Protein AF-A0A7S3V242-F1 (afdb_monomer_lite)

InterPro domains:
  IPR036691 Endonuclease/exonuclease/phosphatase superfamily [G3DSA:3.60.10.10] (96-241)
  IPR036691 Endonuclease/exonuclease/phosphatase superfamily [SSF56219] (118-180)

Foldseek 3Di:
DQLVPKFWDWDWDQAPVPRDTATWIAIKTWQDDPPADPVDGDCPPTDIFTADDTHNDRCVNSLLFDWDFDQDPVRDTDTHTDDHQLVRVQRVCCRHPVDHQDPVNSVVCCVPPNDDPPPPVVVVVVVCCCPVVVWDFLCCLLPVLAPLAAFFDDQLVLCLLVSPHHHPATDIGHNLCNVFWDADDDPCVVVVVVPPDDDDDDDDDDPDDPDRGDDDQLCPPPPPCVVVPDDQGRHNVSSSSNSCSNVQFDHDRNVPPGGDDGDPSSQCSLDDGAHFAWRHHRVNVHSGTHTHTHTHPPCVSQVHPCRPVVPPVPCVPDPPVVLVCVVVVDPDPVCVVVVPPPPPDPPPPDDDDDDDDDDDDDDDDDDDDDPVVSVDD

Structure (mmCIF, N/CA/C/O backbone):
data_AF-A0A7S3V242-F1
#
_entry.id   AF-A0A7S3V242-F1
#
loop_
_atom_site.group_PDB
_atom_site.id
_atom_site.type_symbol
_atom_site.label_atom_id
_atom_site.label_alt_id
_atom_site.label_comp_id
_atom_site.label_asym_id
_atom_site.label_entity_id
_atom_site.label_seq_id
_atom_site.pdbx_PDB_ins_code
_atom_site.Cartn_x
_atom_site.Cartn_y
_atom_site.Cartn_z
_atom_site.occupancy
_atom_site.B_iso_or_equiv
_atom_site.auth_seq_id
_atom_site.auth_comp_id
_atom_site.auth_asym_id
_atom_site.auth_atom_id
_atom_site.pdbx_PDB_model_num
ATOM 1 N N . TYR A 1 1 ? -25.728 3.591 13.557 1.00 76.25 1 TYR A N 1
ATOM 2 C CA . TYR A 1 1 ? -26.274 3.949 14.883 1.00 76.25 1 TYR A CA 1
ATOM 3 C C . TYR A 1 1 ? -25.246 3.853 16.022 1.00 76.25 1 TYR A C 1
ATOM 5 O O . TYR A 1 1 ? -24.960 4.889 16.602 1.00 76.25 1 TYR A O 1
ATOM 13 N N . CYS A 1 2 ? -24.608 2.705 16.324 1.00 83.69 2 CYS A N 1
ATOM 14 C CA . CYS A 1 2 ? -23.638 2.605 17.446 1.00 83.69 2 CYS A CA 1
ATOM 15 C C . CYS A 1 2 ? -22.503 3.653 17.413 1.00 83.69 2 CYS A C 1
ATOM 17 O O . CYS A 1 2 ? -22.093 4.157 18.456 1.00 83.69 2 CYS A O 1
ATOM 19 N N . LEU A 1 3 ? -22.045 4.043 16.215 1.00 86.69 3 LEU A N 1
ATOM 20 C CA . LEU A 1 3 ? -21.040 5.097 16.011 1.00 86.69 3 LEU A CA 1
ATOM 21 C C . LEU A 1 3 ? -21.456 6.484 16.553 1.00 86.69 3 LEU A C 1
ATOM 23 O O . LEU A 1 3 ? -20.583 7.313 16.812 1.00 86.69 3 LEU A O 1
ATOM 27 N N . LYS A 1 4 ? -22.756 6.752 16.754 1.00 85.44 4 LYS A N 1
ATOM 28 C CA . LYS A 1 4 ? -23.268 8.016 17.320 1.00 85.44 4 LYS A CA 1
ATOM 29 C C . LYS A 1 4 ? -22.822 8.213 18.769 1.00 85.44 4 LYS A C 1
ATOM 31 O O . LYS A 1 4 ? -22.488 9.323 19.163 1.00 85.44 4 LYS A O 1
ATOM 36 N N . TYR A 1 5 ? -22.744 7.124 19.530 1.00 89.88 5 TYR A N 1
ATOM 37 C CA . TYR A 1 5 ? -22.412 7.131 20.958 1.00 89.88 5 TYR A CA 1
ATOM 38 C C . TYR A 1 5 ? -20.952 6.759 21.230 1.00 89.88 5 TYR A C 1
ATOM 40 O O . TYR A 1 5 ? -20.607 6.305 22.321 1.00 89.88 5 TYR A O 1
ATOM 48 N N . ARG A 1 6 ? -20.081 6.914 20.227 1.00 93.44 6 ARG A N 1
ATOM 49 C CA . ARG A 1 6 ? -18.653 6.633 20.370 1.00 93.44 6 ARG A CA 1
ATOM 50 C C . ARG A 1 6 ? -18.021 7.507 21.454 1.00 93.44 6 ARG A C 1
ATOM 52 O O . ARG A 1 6 ? -18.295 8.700 21.562 1.00 93.44 6 ARG A O 1
ATOM 59 N N . GLN A 1 7 ? -17.132 6.909 22.232 1.00 95.88 7 GLN A N 1
ATOM 60 C CA . GLN A 1 7 ? -16.352 7.584 23.265 1.00 95.88 7 GLN A CA 1
ATOM 61 C C . GLN A 1 7 ? -14.871 7.309 23.040 1.00 95.88 7 GLN A C 1
ATOM 63 O O . GLN A 1 7 ? -14.510 6.261 22.515 1.00 95.88 7 GLN A O 1
ATOM 68 N N . ALA A 1 8 ? -14.003 8.223 23.463 1.00 96.81 8 ALA A N 1
ATOM 69 C CA . ALA A 1 8 ? -12.581 7.921 23.526 1.00 96.81 8 ALA A CA 1
ATOM 70 C C . ALA A 1 8 ? -12.256 7.239 24.853 1.00 96.81 8 ALA A C 1
ATOM 72 O O . ALA A 1 8 ? -12.771 7.630 25.903 1.00 96.81 8 ALA A O 1
ATOM 73 N N . VAL A 1 9 ? -11.381 6.245 24.798 1.00 97.38 9 VAL A N 1
ATOM 74 C CA . VAL A 1 9 ? -10.772 5.599 25.956 1.00 97.38 9 VAL A CA 1
ATOM 75 C C . VAL A 1 9 ? -9.270 5.854 25.927 1.00 97.38 9 VAL A C 1
ATOM 77 O O . VAL A 1 9 ? -8.653 5.799 24.864 1.00 97.38 9 VAL A O 1
ATOM 80 N N . VAL A 1 10 ? -8.703 6.169 27.092 1.00 97.56 10 VAL A N 1
ATOM 81 C CA . VAL A 1 10 ? -7.256 6.326 27.266 1.00 97.56 10 VAL A CA 1
ATOM 82 C C . VAL A 1 10 ? -6.621 4.942 27.357 1.00 97.56 10 VAL A C 1
ATOM 84 O O . VAL A 1 10 ? -7.092 4.080 28.100 1.00 97.56 10 VAL A O 1
ATOM 87 N N . GLU A 1 11 ? -5.545 4.732 26.614 1.00 96.75 11 GLU A N 1
ATOM 88 C CA . GLU A 1 11 ? -4.705 3.545 26.670 1.00 96.75 11 GLU A CA 1
ATOM 89 C C . GLU A 1 11 ? -3.251 3.963 26.860 1.00 96.75 11 GLU A C 1
ATOM 91 O O . GLU A 1 11 ? -2.763 4.900 26.230 1.00 96.75 11 GLU A O 1
ATOM 96 N N . LYS A 1 12 ? -2.544 3.249 27.734 1.00 95.25 12 LYS A N 1
ATOM 97 C CA . LYS A 1 12 ? -1.103 3.420 27.893 1.00 95.25 12 LYS A CA 1
ATOM 98 C C . LYS A 1 12 ? -0.404 2.631 26.796 1.00 95.25 12 LYS A C 1
ATOM 100 O O . LYS A 1 12 ? -0.612 1.426 26.677 1.00 95.25 12 LYS A O 1
ATOM 105 N N . SER A 1 13 ? 0.418 3.312 26.011 1.00 89.69 13 SER A N 1
ATOM 106 C CA . SER A 1 13 ? 1.243 2.717 24.966 1.00 89.69 13 SER A CA 1
ATOM 107 C C . SER A 1 13 ? 2.703 2.985 25.285 1.00 89.69 13 SER A C 1
ATOM 109 O O . SER A 1 13 ? 3.092 4.133 25.485 1.00 89.69 13 SER A O 1
ATOM 111 N N . THR A 1 14 ? 3.522 1.940 25.291 1.00 88.69 14 THR A N 1
ATOM 112 C CA . THR A 1 14 ? 4.971 2.081 25.435 1.00 88.69 14 THR A CA 1
ATOM 113 C C . THR A 1 14 ? 5.590 2.282 24.058 1.00 88.69 14 THR A C 1
ATOM 115 O O . THR A 1 14 ? 5.353 1.482 23.152 1.00 88.69 14 THR A O 1
ATOM 118 N N . SER A 1 15 ? 6.364 3.351 23.882 1.00 78.75 15 SER A N 1
ATOM 119 C CA . SER A 1 15 ? 7.185 3.540 22.687 1.00 78.75 15 SER A CA 1
ATOM 120 C C . SER A 1 15 ? 8.181 2.390 22.589 1.00 78.75 15 SER A C 1
ATOM 122 O O . SER A 1 15 ? 8.972 2.174 23.505 1.00 78.75 15 SER A O 1
ATOM 124 N N . SER A 1 16 ? 8.176 1.659 21.475 1.00 66.75 16 SER A N 1
ATOM 125 C CA . SER A 1 16 ? 9.163 0.601 21.234 1.00 66.75 16 SER A CA 1
ATOM 126 C C . SER A 1 16 ? 10.587 1.146 21.078 1.00 66.75 16 SER A C 1
ATOM 128 O O . SER A 1 16 ? 11.534 0.377 21.185 1.00 66.75 16 SER A O 1
ATOM 130 N N . ALA A 1 17 ? 10.741 2.449 20.806 1.00 63.28 17 ALA A N 1
ATOM 131 C CA . ALA A 1 17 ? 12.035 3.097 20.606 1.00 63.28 17 ALA A CA 1
ATOM 132 C C . ALA A 1 17 ? 12.657 3.594 21.924 1.00 63.28 17 ALA A C 1
ATOM 134 O O . ALA A 1 17 ? 13.787 3.229 22.231 1.00 63.28 17 ALA A O 1
ATOM 135 N N . SER A 1 18 ? 11.922 4.381 22.717 1.00 77.81 18 SER A N 1
ATOM 136 C CA . SER A 1 18 ? 12.419 4.970 23.977 1.00 77.81 18 SER A CA 1
ATOM 137 C C . SER A 1 18 ? 12.045 4.197 25.235 1.00 77.81 18 SER A C 1
ATOM 139 O O . SER A 1 18 ? 12.591 4.472 26.300 1.00 77.81 18 SER A O 1
ATOM 141 N N . GLY A 1 19 ? 11.069 3.290 25.165 1.00 88.19 19 GLY A N 1
ATOM 142 C CA . GLY A 1 19 ? 10.441 2.724 26.361 1.00 88.19 19 GLY A CA 1
ATOM 143 C C . GLY A 1 19 ? 9.538 3.712 27.112 1.00 88.19 19 GLY A C 1
ATOM 144 O O . GLY A 1 19 ? 9.000 3.364 28.162 1.00 88.19 19 GLY A O 1
ATOM 145 N N . GLU A 1 20 ? 9.340 4.931 26.596 1.00 91.88 20 GLU A N 1
ATOM 146 C CA . GLU A 1 20 ? 8.467 5.931 27.210 1.00 91.88 20 GLU A CA 1
ATOM 147 C C . GLU A 1 20 ? 7.004 5.469 27.159 1.00 91.88 20 GLU A C 1
ATOM 149 O O . GLU A 1 20 ? 6.492 5.090 26.102 1.00 91.88 20 GLU A O 1
ATOM 154 N N . ILE A 1 21 ? 6.313 5.519 28.300 1.00 94.50 21 ILE A N 1
ATOM 155 C CA . ILE A 1 21 ? 4.877 5.241 28.378 1.00 94.50 21 ILE A CA 1
ATOM 156 C C . ILE A 1 21 ? 4.126 6.534 28.073 1.00 94.50 21 ILE A C 1
ATOM 158 O O . ILE A 1 21 ? 4.192 7.487 28.846 1.00 94.50 21 ILE A O 1
ATOM 162 N N . ARG A 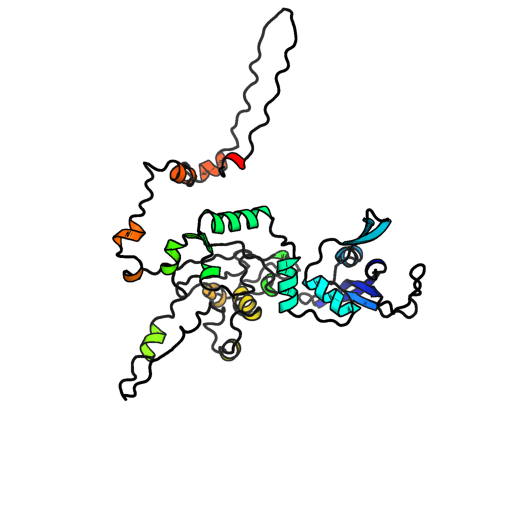1 22 ? 3.372 6.547 26.975 1.00 94.12 22 ARG A N 1
ATOM 163 C CA . ARG A 1 22 ? 2.509 7.664 26.581 1.00 94.12 22 ARG A CA 1
ATOM 164 C C . ARG A 1 22 ? 1.045 7.278 26.695 1.00 94.12 22 ARG A C 1
ATOM 166 O O . ARG A 1 22 ? 0.664 6.134 26.440 1.00 94.12 22 ARG A O 1
ATOM 173 N N . GLU A 1 23 ? 0.217 8.248 27.055 1.00 96.94 23 GLU A N 1
ATOM 174 C CA . GLU A 1 23 ? -1.230 8.109 26.949 1.00 96.94 23 GLU A CA 1
ATOM 175 C C . GLU A 1 23 ? -1.650 8.349 25.501 1.00 96.94 23 GLU A C 1
ATOM 177 O O . GLU A 1 23 ? -1.329 9.373 24.901 1.00 96.94 23 GLU A O 1
ATOM 182 N N . LYS A 1 24 ? -2.359 7.378 24.936 1.00 95.81 24 LYS A N 1
ATOM 183 C CA . LYS A 1 24 ? -2.991 7.462 23.625 1.00 95.81 24 LYS A CA 1
ATOM 184 C C . LYS A 1 24 ? -4.486 7.241 23.765 1.00 95.81 24 LYS A C 1
ATOM 186 O O . LYS A 1 24 ? -4.966 6.715 24.766 1.00 95.81 24 LYS A O 1
ATOM 191 N N . PHE A 1 25 ? -5.235 7.635 22.752 1.00 97.12 25 PHE A N 1
ATOM 192 C CA . PHE A 1 25 ? -6.685 7.547 22.736 1.00 97.12 25 PHE A CA 1
ATOM 193 C C . PHE A 1 25 ? -7.130 6.574 21.653 1.00 97.12 25 PHE A C 1
ATOM 195 O O . PHE A 1 25 ? -6.640 6.617 20.529 1.00 97.12 25 PHE A O 1
ATOM 202 N N . ARG A 1 26 ? -8.097 5.718 21.971 1.00 96.06 26 ARG A N 1
ATOM 203 C CA . ARG A 1 26 ? -8.788 4.865 20.997 1.00 96.06 26 ARG A CA 1
ATOM 204 C C . ARG A 1 26 ? -10.289 5.108 21.093 1.00 96.06 26 ARG A C 1
ATOM 206 O O . ARG A 1 26 ? -10.786 5.439 22.170 1.00 96.06 26 ARG A O 1
ATOM 213 N N . ALA A 1 27 ? -11.026 4.965 19.997 1.00 95.94 27 ALA A N 1
ATOM 214 C CA . ALA A 1 27 ? -12.480 5.012 20.064 1.00 95.94 27 ALA A CA 1
ATOM 215 C C . ALA A 1 27 ? -13.034 3.710 20.664 1.00 95.94 27 ALA A C 1
ATOM 217 O O . ALA A 1 27 ? -12.468 2.630 20.527 1.00 95.94 27 ALA A O 1
ATOM 218 N N . LYS A 1 28 ? -14.174 3.800 21.336 1.00 95.88 28 LYS A N 1
ATOM 219 C CA . LYS A 1 28 ? -14.997 2.659 21.724 1.00 95.88 28 LYS A CA 1
ATOM 220 C C . LYS A 1 28 ? -16.449 2.953 21.397 1.00 95.88 28 LYS A C 1
ATOM 222 O O . LYS A 1 28 ? -16.894 4.095 21.516 1.00 95.88 28 LYS A O 1
ATOM 227 N N . ILE A 1 29 ? -17.178 1.919 21.010 1.00 93.88 29 ILE A N 1
ATOM 228 C CA . ILE A 1 29 ? -18.603 1.984 20.709 1.00 93.88 29 ILE A CA 1
ATOM 229 C C . ILE A 1 29 ? -19.381 1.016 21.592 1.00 93.88 29 ILE A C 1
ATOM 231 O O . ILE A 1 29 ? -18.851 -0.031 21.972 1.00 93.88 29 ILE A O 1
ATOM 235 N N . PRO A 1 30 ? -20.631 1.349 21.926 1.00 94.06 30 PRO A N 1
ATOM 236 C CA . PRO A 1 30 ? -21.501 0.427 22.627 1.00 94.06 30 PRO A CA 1
ATOM 237 C C . PRO A 1 30 ? -22.035 -0.654 21.672 1.00 94.06 30 PRO A C 1
ATOM 239 O O . PRO A 1 30 ? -22.456 -0.350 20.553 1.00 94.06 30 PRO A O 1
ATOM 242 N N . ILE A 1 31 ? -22.059 -1.911 22.119 1.00 90.12 31 ILE A N 1
ATOM 243 C CA . ILE A 1 31 ? -22.840 -2.982 21.491 1.00 90.12 31 ILE A CA 1
ATOM 244 C C . ILE A 1 31 ? -24.242 -2.924 22.083 1.00 90.12 31 ILE A C 1
ATOM 246 O O . ILE A 1 31 ? -24.461 -3.315 23.227 1.00 90.12 31 ILE A O 1
ATOM 250 N N . LEU A 1 32 ? -25.187 -2.426 21.295 1.00 83.81 32 LEU A N 1
ATOM 251 C CA . LEU A 1 32 ? -26.581 -2.314 21.702 1.00 83.81 32 LEU A CA 1
ATOM 252 C C . LEU A 1 32 ? -27.298 -3.632 21.380 1.00 83.81 32 LEU A C 1
ATOM 254 O O . LEU A 1 32 ? -27.343 -4.049 20.224 1.00 83.81 32 LEU A O 1
ATOM 258 N N . SER A 1 33 ? -27.844 -4.294 22.396 1.00 77.31 33 SER A N 1
ATOM 259 C CA . SER A 1 33 ? -28.736 -5.445 22.230 1.00 77.31 33 SER A CA 1
ATOM 260 C C . SER A 1 33 ? -30.144 -4.969 21.876 1.00 77.31 33 SER A C 1
ATOM 262 O O . SER A 1 33 ? -30.669 -4.067 22.523 1.00 77.31 33 SER A O 1
ATOM 264 N N . PHE A 1 34 ? -30.762 -5.572 20.864 1.00 71.56 34 PHE A N 1
ATOM 265 C CA . PHE A 1 34 ? -32.156 -5.302 20.510 1.00 71.56 34 PHE A CA 1
ATOM 266 C C . PHE A 1 34 ? -33.132 -6.092 21.395 1.00 71.56 34 PHE A C 1
ATOM 268 O O . PHE A 1 34 ? -32.808 -7.225 21.759 1.00 71.56 34 PHE A O 1
ATOM 275 N N . PRO A 1 35 ? -34.344 -5.562 21.661 1.00 64.75 35 PRO A N 1
ATOM 276 C CA . PRO A 1 35 ? -34.852 -4.232 21.292 1.00 64.75 35 PRO A CA 1
ATOM 277 C C . PRO A 1 35 ? -34.400 -3.146 22.288 1.00 64.75 35 PRO A C 1
ATOM 279 O O . PRO A 1 35 ? -34.421 -3.361 23.496 1.00 64.75 35 PRO A O 1
ATOM 282 N N . MET A 1 36 ? -33.996 -1.978 21.784 1.00 63.53 36 MET A N 1
ATOM 283 C CA . MET A 1 36 ? -33.575 -0.829 22.598 1.00 63.53 36 MET A CA 1
ATOM 284 C C . MET A 1 36 ? -34.481 0.369 22.346 1.00 63.53 36 MET A C 1
ATOM 286 O O . MET A 1 36 ? -34.905 0.602 21.215 1.00 63.53 36 MET A O 1
ATOM 290 N N . ASP A 1 37 ? -34.729 1.138 23.403 1.00 70.19 37 ASP A N 1
ATOM 291 C CA . ASP A 1 37 ? -35.350 2.452 23.309 1.00 70.19 37 ASP A CA 1
ATOM 292 C C . ASP A 1 37 ? -34.330 3.440 22.718 1.00 70.19 37 ASP A C 1
ATOM 294 O O . ASP A 1 37 ? -33.336 3.810 23.354 1.00 70.19 37 ASP A O 1
ATOM 298 N N . TYR A 1 38 ? -34.528 3.795 21.447 1.00 68.06 38 TYR A N 1
ATOM 299 C CA . TYR A 1 38 ? -33.585 4.592 20.659 1.00 68.06 38 TYR A CA 1
ATOM 300 C C . TYR A 1 38 ? -33.479 6.047 21.111 1.00 68.06 38 TYR A C 1
ATOM 302 O O . TYR A 1 38 ? -32.522 6.732 20.738 1.00 68.06 38 TYR A O 1
ATOM 310 N N . GLU A 1 39 ? -34.439 6.541 21.890 1.00 76.44 39 GLU A N 1
ATOM 311 C CA . GLU A 1 39 ? -34.433 7.937 22.317 1.00 76.44 39 GLU A CA 1
ATOM 312 C C . GLU A 1 39 ? -33.486 8.163 23.498 1.00 76.44 39 GLU A C 1
ATOM 314 O O . GLU A 1 39 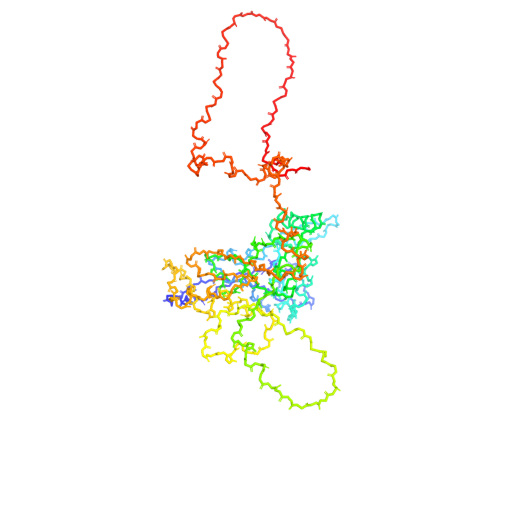? -32.831 9.206 23.582 1.00 76.44 39 GLU A O 1
ATOM 319 N N . ARG A 1 40 ? -33.380 7.186 24.410 1.00 77.88 40 ARG A N 1
ATOM 320 C CA . ARG A 1 40 ? -32.584 7.294 25.644 1.00 77.88 40 ARG A CA 1
ATOM 321 C C . ARG A 1 40 ? -31.926 5.962 26.017 1.00 77.88 40 ARG A C 1
ATOM 323 O O . ARG A 1 40 ? -32.313 5.343 27.009 1.00 77.88 40 ARG A O 1
ATOM 330 N N . PRO A 1 41 ? -30.904 5.521 25.266 1.00 78.88 41 PRO A N 1
ATOM 331 C CA . PRO A 1 41 ? -30.171 4.312 25.614 1.00 78.88 41 PRO A CA 1
ATOM 332 C C . PRO A 1 41 ? -29.532 4.445 27.005 1.00 78.88 41 PRO A C 1
ATOM 334 O O . PRO A 1 41 ? -28.754 5.365 27.260 1.00 78.88 41 PRO A O 1
ATOM 337 N N . ASN A 1 42 ? -29.850 3.511 27.905 1.00 85.06 42 ASN A N 1
ATOM 338 C CA . ASN A 1 42 ? -29.146 3.367 29.177 1.00 85.06 42 ASN A CA 1
ATOM 339 C C . ASN A 1 42 ? -27.797 2.672 28.922 1.00 85.06 42 ASN A C 1
ATOM 341 O O . ASN A 1 42 ? -27.762 1.545 28.428 1.00 85.06 42 ASN A O 1
ATOM 345 N N . PHE A 1 43 ? -26.691 3.339 29.259 1.00 88.56 43 PHE A N 1
ATOM 346 C CA . PHE A 1 43 ? -25.335 2.838 29.021 1.00 88.56 43 PHE A CA 1
ATOM 347 C C . PHE A 1 43 ? -24.707 2.086 30.199 1.00 88.56 43 PHE A C 1
ATOM 349 O O . PHE A 1 43 ? -23.609 1.554 30.030 1.00 88.56 43 PHE A O 1
ATOM 356 N N . ASP A 1 44 ? -25.378 2.002 31.351 1.00 87.69 44 ASP A N 1
ATOM 357 C CA . ASP A 1 44 ? -24.795 1.460 32.586 1.00 87.69 44 ASP A CA 1
ATOM 358 C C . ASP A 1 44 ? -24.385 -0.015 32.450 1.00 87.69 44 ASP A C 1
ATOM 360 O O . ASP A 1 44 ? -23.380 -0.438 33.015 1.00 87.69 44 ASP A O 1
ATOM 364 N N . ASN A 1 45 ? -25.110 -0.784 31.631 1.00 86.31 45 ASN A N 1
ATOM 365 C CA . ASN A 1 45 ? -24.886 -2.222 31.430 1.00 86.31 45 ASN A CA 1
ATOM 366 C C . ASN A 1 45 ? -24.467 -2.583 30.000 1.00 86.31 45 ASN A C 1
ATOM 368 O O . ASN A 1 45 ? -24.582 -3.735 29.576 1.00 86.31 45 ASN A O 1
ATOM 372 N N . VAL A 1 46 ? -24.004 -1.605 29.222 1.00 90.94 46 VAL A N 1
ATOM 373 C CA . VAL A 1 46 ? -23.686 -1.837 27.814 1.00 90.94 46 VAL A CA 1
ATOM 374 C C . VAL A 1 46 ? -22.254 -2.328 27.653 1.00 90.94 46 VAL A C 1
ATOM 376 O O . VAL A 1 46 ? -21.303 -1.747 28.178 1.00 90.94 46 VAL A O 1
ATOM 379 N N . LYS A 1 47 ? -22.079 -3.393 26.865 1.00 92.00 47 LYS A N 1
ATOM 380 C CA . LYS A 1 47 ? -20.753 -3.860 26.464 1.00 92.00 47 LYS A CA 1
ATOM 381 C C . LYS A 1 47 ? -20.129 -2.846 25.510 1.00 92.00 47 LYS A C 1
ATOM 383 O O . LYS A 1 47 ? -20.671 -2.576 24.443 1.00 92.00 47 LYS A O 1
ATOM 388 N N . TRP A 1 48 ? -18.960 -2.329 25.864 1.00 94.38 48 TRP A N 1
ATOM 389 C CA . TRP A 1 48 ? -18.186 -1.441 25.001 1.00 94.38 48 TRP A CA 1
ATOM 390 C C . TRP A 1 48 ? -17.118 -2.223 24.241 1.00 94.38 48 TRP A C 1
ATOM 392 O O . TRP A 1 48 ? -16.387 -3.014 24.837 1.00 94.38 48 TRP A O 1
ATOM 402 N N . VAL A 1 49 ? -16.990 -1.966 22.942 1.00 94.44 49 VAL A N 1
ATOM 403 C CA . VAL A 1 49 ? -15.918 -2.519 22.109 1.00 94.44 49 VAL A CA 1
ATOM 404 C C . VAL A 1 49 ? -15.064 -1.402 21.547 1.00 94.44 49 VAL A C 1
ATOM 406 O O . VAL A 1 49 ? -15.567 -0.394 21.055 1.00 94.44 49 VAL A O 1
ATOM 409 N N . LYS A 1 50 ? -13.753 -1.580 21.676 1.00 95.25 50 LYS A N 1
ATOM 410 C CA . LYS A 1 50 ? -12.735 -0.664 21.172 1.00 95.25 50 LYS A CA 1
ATOM 411 C C . LYS A 1 50 ? -12.611 -0.824 19.658 1.00 95.25 50 LYS A C 1
ATOM 413 O O . LYS A 1 50 ? -12.620 -1.953 19.180 1.00 95.25 50 LYS A O 1
ATOM 418 N N . ILE A 1 51 ? -12.493 0.291 18.948 1.00 93.94 51 ILE A N 1
ATOM 419 C CA . ILE A 1 51 ? -12.369 0.354 17.491 1.00 93.94 51 ILE A CA 1
ATOM 420 C C . ILE A 1 51 ? -11.338 1.417 17.080 1.00 93.94 51 ILE A C 1
ATOM 422 O O . ILE A 1 51 ? -11.146 2.418 17.779 1.00 93.94 51 ILE A O 1
ATOM 426 N N . GLY A 1 52 ? -10.714 1.224 15.925 1.00 91.00 52 GLY A N 1
ATOM 427 C CA . GLY A 1 52 ? -9.754 2.126 15.309 1.00 91.00 52 GLY A CA 1
ATOM 428 C C . GLY A 1 52 ? -8.348 2.073 15.900 1.00 91.00 52 GLY A C 1
ATOM 429 O O . GLY A 1 52 ? -8.017 1.351 16.847 1.00 91.00 52 GLY A O 1
ATOM 430 N N . GLU A 1 53 ? -7.491 2.904 15.322 1.00 90.75 53 GLU A N 1
ATOM 431 C CA . GLU A 1 53 ? -6.092 3.040 15.714 1.00 90.75 53 GLU A CA 1
ATOM 432 C C . GLU A 1 53 ? -5.941 3.907 16.969 1.00 90.75 53 GLU A C 1
ATOM 434 O O . GLU A 1 53 ? -6.793 4.751 17.269 1.00 90.75 53 GLU A O 1
ATOM 439 N N . LEU A 1 54 ? -4.831 3.712 17.688 1.00 92.62 54 LEU A N 1
ATOM 440 C CA . LEU A 1 54 ? -4.423 4.600 18.774 1.00 92.62 54 LEU A CA 1
ATOM 441 C C . LEU A 1 54 ? -3.978 5.947 18.203 1.00 92.62 54 LEU A C 1
ATOM 443 O O . LEU A 1 54 ? -3.106 5.998 17.341 1.00 92.62 54 LEU A O 1
ATOM 447 N N . GLN A 1 55 ? -4.539 7.027 18.730 1.00 94.38 55 GLN A N 1
ATOM 448 C CA . GLN A 1 55 ? -4.252 8.398 18.323 1.00 94.38 55 GLN A CA 1
ATOM 449 C C . GLN A 1 55 ? -3.668 9.197 19.478 1.00 94.38 55 GLN A C 1
ATOM 451 O O . GLN A 1 55 ? -3.884 8.880 20.647 1.00 94.38 55 GLN A O 1
ATOM 456 N N . ASP A 1 56 ? -2.962 10.271 19.147 1.00 92.25 56 ASP A N 1
ATOM 457 C CA . ASP A 1 56 ? -2.344 11.138 20.150 1.00 92.25 56 ASP A CA 1
ATOM 458 C C . ASP A 1 56 ? -3.354 12.132 20.759 1.00 92.25 56 ASP A C 1
ATOM 460 O O . ASP A 1 56 ? -3.083 12.740 21.792 1.00 92.25 56 ASP A O 1
ATOM 464 N N . SER A 1 57 ? -4.556 12.261 20.177 1.00 96.31 57 SER A N 1
ATOM 465 C CA . SER A 1 57 ? -5.636 13.084 20.724 1.00 96.31 57 SER A CA 1
ATOM 466 C C . SER A 1 57 ? -6.987 12.362 20.764 1.00 96.31 57 SER A C 1
ATOM 468 O O . SER A 1 57 ? -7.322 11.531 19.915 1.00 96.31 57 SER A O 1
ATOM 470 N N . LYS A 1 58 ? -7.815 12.731 21.752 1.00 97.06 58 LYS A N 1
ATOM 471 C CA . LYS A 1 58 ? -9.212 12.280 21.865 1.00 97.06 58 LYS A CA 1
ATOM 472 C C . LYS A 1 58 ? -10.019 12.600 20.607 1.00 97.06 58 LYS A C 1
ATOM 474 O O . LYS A 1 58 ? -10.853 11.793 20.207 1.00 97.06 58 LYS A O 1
ATOM 479 N N . LYS A 1 59 ? -9.794 13.774 20.013 1.00 95.00 59 LYS A N 1
ATOM 480 C CA . LYS A 1 59 ? -10.510 14.222 18.819 1.00 95.00 59 LYS A CA 1
ATOM 481 C C . LYS A 1 59 ? -10.185 13.317 17.633 1.00 95.00 59 LYS A C 1
ATOM 483 O O . LYS A 1 59 ? -11.105 12.751 17.058 1.00 95.00 59 LYS A O 1
ATOM 488 N N . ASP A 1 60 ? -8.904 13.087 17.360 1.00 91.31 60 ASP A N 1
ATOM 489 C CA . ASP A 1 60 ? -8.474 12.245 16.237 1.00 91.31 60 ASP A CA 1
ATOM 490 C C . ASP A 1 60 ? -8.964 10.801 16.399 1.00 91.31 60 ASP A C 1
ATOM 492 O O . ASP A 1 60 ? -9.389 10.170 15.432 1.00 91.31 60 ASP A O 1
ATOM 496 N N . ALA A 1 61 ? -8.985 10.277 17.633 1.00 93.31 61 ALA A N 1
ATOM 497 C CA . ALA A 1 61 ? -9.549 8.958 17.917 1.00 93.31 61 ALA A CA 1
ATOM 498 C C . ALA A 1 61 ? -11.034 8.864 17.527 1.00 93.31 61 ALA A C 1
ATOM 500 O O . ALA A 1 61 ? -11.457 7.866 16.948 1.00 93.31 61 ALA A O 1
ATOM 501 N N . LEU A 1 62 ? -11.822 9.901 17.823 1.00 92.62 62 LEU A N 1
ATOM 502 C CA . LEU A 1 62 ? -13.253 9.948 17.514 1.00 92.62 62 LEU A CA 1
ATOM 503 C C . LEU A 1 62 ? -13.544 10.283 16.046 1.00 92.62 62 LEU A C 1
ATOM 505 O O . LEU A 1 62 ? -14.543 9.796 15.505 1.00 92.62 62 LEU A O 1
ATOM 509 N N . ASP A 1 63 ? -12.699 11.094 15.415 1.00 90.69 63 ASP A N 1
ATOM 510 C CA . ASP A 1 63 ? -12.870 11.550 14.035 1.00 90.69 63 ASP A CA 1
ATOM 511 C C . ASP A 1 63 ? -12.604 10.428 13.021 1.00 90.69 63 ASP A C 1
ATOM 513 O O . ASP A 1 63 ? -13.193 10.429 11.944 1.00 90.69 63 ASP A O 1
ATOM 517 N N . GLN A 1 64 ? -11.858 9.379 13.400 1.00 87.62 64 GLN A N 1
ATOM 518 C CA . GLN A 1 64 ? -11.693 8.159 12.591 1.00 87.62 64 GLN A CA 1
ATOM 519 C C . GLN A 1 64 ? -13.009 7.503 12.143 1.00 87.62 64 GLN A C 1
ATOM 521 O O . GLN A 1 64 ? -12.989 6.754 11.159 1.00 87.62 64 GLN A O 1
ATOM 526 N N . PHE A 1 65 ? -14.097 7.749 12.883 1.00 88.00 65 PHE A N 1
ATOM 527 C CA . PHE A 1 65 ? -15.447 7.243 12.633 1.00 88.00 65 PHE A CA 1
ATOM 528 C C . PHE A 1 65 ? -16.491 8.366 12.680 1.00 88.00 65 PHE A C 1
ATOM 530 O O . PHE A 1 65 ? -17.626 8.159 13.129 1.00 88.00 65 PHE A O 1
ATOM 537 N N . LYS A 1 66 ? -16.103 9.584 12.280 1.00 86.94 66 LYS A N 1
ATOM 538 C CA . LYS A 1 66 ? -17.037 10.704 12.180 1.00 86.94 66 LYS A CA 1
ATOM 539 C C . LYS A 1 66 ? -18.142 10.361 11.179 1.00 86.94 66 LYS A C 1
ATOM 541 O O . LYS A 1 66 ? -17.885 9.883 10.078 1.00 86.94 66 LYS A O 1
ATOM 546 N N . THR A 1 67 ? -19.375 10.599 11.604 1.00 83.94 67 THR A N 1
ATOM 547 C CA . THR A 1 67 ? -20.581 10.495 10.783 1.00 83.94 67 THR A CA 1
ATOM 548 C C . THR A 1 67 ? -21.340 11.808 10.897 1.00 83.94 67 THR A C 1
ATOM 550 O O . THR A 1 67 ? -21.340 12.432 11.961 1.00 83.94 67 THR A O 1
ATOM 553 N N . GLU A 1 68 ? -21.930 12.239 9.795 1.00 83.75 68 GLU A N 1
ATOM 554 C CA . GLU A 1 68 ? -22.799 13.402 9.681 1.00 83.75 68 GLU A CA 1
ATOM 555 C C . GLU A 1 68 ? -24.233 12.898 9.511 1.00 83.75 68 GLU A C 1
ATOM 557 O O . GLU A 1 68 ? -24.485 11.959 8.757 1.00 83.75 68 GLU A O 1
ATOM 562 N N . GLU A 1 69 ? -25.166 13.464 10.272 1.00 82.00 69 GLU A N 1
ATOM 563 C CA . GLU A 1 69 ? -26.591 13.174 10.108 1.00 82.00 69 GLU A CA 1
ATOM 564 C C . GLU A 1 69 ? -27.095 13.923 8.872 1.00 82.00 69 GLU A C 1
ATOM 566 O O . GLU A 1 69 ? -26.959 15.142 8.775 1.00 82.00 69 GLU A O 1
ATOM 571 N N . VAL A 1 70 ? -27.661 13.185 7.924 1.00 83.31 70 VAL A N 1
ATOM 572 C CA . VAL A 1 70 ? -28.261 13.696 6.694 1.00 83.31 70 VAL A CA 1
ATOM 573 C C . VAL A 1 70 ? -29.681 13.157 6.632 1.00 83.31 70 VAL A C 1
ATOM 575 O O . VAL A 1 70 ? -29.902 11.968 6.830 1.00 83.31 70 VAL A O 1
ATOM 578 N N . CYS A 1 71 ? -30.651 14.027 6.386 1.00 84.62 71 CYS A N 1
ATOM 579 C CA . CYS A 1 71 ? -32.022 13.606 6.128 1.00 84.62 71 CYS A CA 1
ATOM 580 C C . CYS A 1 71 ? -32.151 13.315 4.631 1.00 84.62 71 CYS A C 1
ATOM 582 O O . CYS A 1 71 ? -31.758 14.167 3.829 1.00 84.62 71 CYS A O 1
ATOM 584 N N . ASP A 1 72 ? -32.644 12.139 4.251 1.00 84.69 72 ASP A N 1
ATOM 585 C CA . ASP A 1 72 ? -32.945 11.854 2.848 1.00 84.69 72 ASP A CA 1
ATOM 586 C C . ASP A 1 72 ? -34.245 12.531 2.380 1.00 84.69 72 ASP A C 1
ATOM 588 O O . ASP A 1 72 ? -34.913 13.248 3.130 1.00 84.69 72 ASP A O 1
ATOM 592 N N . GLU A 1 73 ? -34.592 12.328 1.107 1.00 87.88 73 GLU A N 1
ATOM 593 C CA . GLU A 1 73 ? -35.797 12.899 0.490 1.00 87.88 73 GLU A CA 1
ATOM 594 C C . GLU A 1 73 ? -37.101 12.376 1.122 1.00 87.88 73 GLU A C 1
ATOM 596 O O . GLU A 1 73 ? -38.135 13.038 1.037 1.00 87.88 73 GLU A O 1
ATOM 601 N N . GLU A 1 74 ? -37.053 11.221 1.790 1.00 90.12 74 GLU A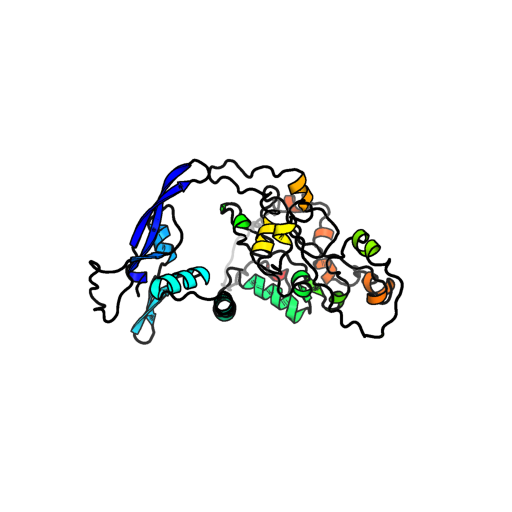 N 1
ATOM 602 C CA . GLU A 1 74 ? -38.184 10.587 2.476 1.00 90.12 74 GLU A CA 1
ATOM 603 C C . GLU A 1 74 ? -38.284 11.008 3.953 1.00 90.12 74 GLU A C 1
ATOM 605 O O . GLU A 1 74 ? -39.224 10.626 4.654 1.00 90.12 74 GLU A O 1
ATOM 610 N N . GLY A 1 75 ? -37.337 11.817 4.439 1.00 85.81 75 GLY A N 1
ATOM 611 C CA . GLY A 1 75 ? -37.267 12.250 5.830 1.00 85.81 75 GLY A CA 1
ATOM 612 C C . GLY A 1 75 ? -36.607 11.235 6.770 1.00 85.81 75 GLY A C 1
ATOM 613 O O . GLY A 1 75 ? -36.682 11.406 7.990 1.00 85.81 75 GLY A O 1
ATOM 614 N N . GLN A 1 76 ? -35.970 10.181 6.248 1.00 83.88 76 GLN A N 1
ATOM 615 C CA . GLN A 1 76 ? -35.210 9.234 7.057 1.00 83.88 76 GLN A CA 1
ATOM 616 C C . GLN A 1 76 ? -33.834 9.814 7.400 1.00 83.88 76 GLN A C 1
ATOM 618 O O . GLN A 1 76 ? -33.128 10.377 6.561 1.00 83.88 76 GLN A O 1
ATOM 623 N N . ILE A 1 77 ? -33.422 9.653 8.660 1.00 74.62 77 ILE A N 1
ATOM 624 C CA . ILE A 1 77 ? -32.094 10.076 9.113 1.00 74.62 77 ILE A CA 1
ATOM 625 C C . ILE A 1 77 ? -31.065 9.029 8.673 1.00 74.62 77 ILE A C 1
ATOM 627 O O . ILE A 1 77 ? -30.959 7.948 9.259 1.00 74.62 77 ILE A O 1
ATOM 631 N N . ILE A 1 78 ? -30.260 9.382 7.677 1.00 75.62 78 ILE A N 1
ATOM 632 C CA . ILE A 1 78 ? -29.096 8.632 7.211 1.00 75.62 78 ILE A CA 1
ATOM 633 C C . ILE A 1 78 ? -27.838 9.202 7.872 1.00 75.62 78 ILE A C 1
ATOM 635 O O . ILE A 1 78 ? -27.665 10.405 8.029 1.00 75.62 78 ILE A O 1
ATOM 639 N N . TYR A 1 79 ? -26.916 8.329 8.264 1.00 70.94 79 TYR A N 1
ATOM 640 C CA . TYR A 1 79 ? -25.617 8.738 8.796 1.00 70.94 79 TYR A CA 1
ATOM 641 C C . TYR A 1 79 ? -24.557 8.630 7.695 1.00 70.94 79 TYR A C 1
ATOM 643 O O . TYR A 1 79 ? -24.080 7.532 7.409 1.00 70.94 79 TYR A O 1
ATOM 651 N N . HIS A 1 80 ? -24.166 9.757 7.099 1.00 68.56 80 HIS A N 1
ATOM 652 C CA . HIS A 1 80 ? -23.062 9.833 6.143 1.00 68.56 80 HIS A CA 1
ATOM 653 C C . HIS A 1 80 ? -21.722 9.863 6.882 1.00 68.56 80 HIS A C 1
ATOM 655 O O . HIS A 1 80 ? -21.348 10.857 7.497 1.00 68.56 80 HIS A O 1
ATOM 661 N N . GLY A 1 81 ? -20.986 8.755 6.858 1.00 67.00 81 GLY A N 1
ATOM 662 C CA . GLY A 1 81 ? -19.587 8.735 7.289 1.00 67.00 81 GLY A CA 1
ATOM 663 C C . GLY A 1 81 ? -18.655 9.300 6.222 1.00 67.00 81 GLY A C 1
ATOM 664 O O . GLY A 1 81 ? -18.956 9.213 5.031 1.00 67.00 81 GLY A O 1
ATOM 665 N N . GLU A 1 82 ? -17.484 9.794 6.633 1.00 68.88 82 GLU A N 1
ATOM 666 C CA . GLU A 1 82 ? -16.342 9.787 5.712 1.00 68.88 82 GLU A CA 1
ATOM 667 C C . GLU A 1 82 ? -16.126 8.345 5.223 1.00 68.88 82 GLU A C 1
ATOM 669 O O . GLU A 1 82 ? -16.291 7.394 5.993 1.00 68.88 82 GLU A O 1
ATOM 674 N N . SER A 1 83 ? -15.778 8.168 3.945 1.00 71.75 83 SER A N 1
ATOM 675 C CA . SER A 1 83 ? -15.555 6.849 3.341 1.00 71.75 83 SER A CA 1
ATOM 676 C C . SER A 1 83 ? -14.670 5.971 4.242 1.00 71.75 83 SER A C 1
ATOM 678 O O . SER A 1 83 ? -13.533 6.344 4.561 1.00 71.75 83 SER A O 1
ATOM 680 N N . PHE A 1 84 ? -15.164 4.801 4.650 1.00 78.12 84 PHE A N 1
ATOM 681 C CA . PHE A 1 84 ? -14.371 3.850 5.427 1.00 78.12 84 PHE A CA 1
ATOM 682 C C . PHE A 1 84 ? -13.431 3.072 4.508 1.00 78.12 84 PHE A C 1
ATOM 684 O O . PHE A 1 84 ? -13.812 2.659 3.414 1.00 78.12 84 PHE A O 1
ATOM 691 N N . SER A 1 85 ? -12.208 2.799 4.970 1.00 80.88 85 SER A N 1
ATOM 692 C CA . SER A 1 85 ? -11.427 1.735 4.340 1.00 80.88 85 SER A CA 1
ATOM 693 C C . SER A 1 85 ? -12.118 0.393 4.593 1.00 80.88 85 SER A C 1
ATOM 695 O O . SER A 1 85 ? -12.743 0.193 5.638 1.00 80.88 85 SER A O 1
ATOM 697 N N . VAL A 1 86 ? -11.967 -0.561 3.673 1.00 84.31 86 VAL A N 1
ATOM 698 C CA . VAL A 1 86 ? -12.516 -1.918 3.851 1.00 84.31 86 VAL A CA 1
ATOM 699 C C . VAL A 1 86 ? -11.980 -2.578 5.129 1.00 84.31 86 VAL A C 1
ATOM 701 O O . VAL A 1 86 ? -12.709 -3.300 5.803 1.00 84.31 86 VAL A O 1
ATOM 704 N N . ALA A 1 87 ? -10.745 -2.261 5.528 1.00 81.38 87 ALA A N 1
ATOM 705 C CA . ALA A 1 87 ? -10.177 -2.699 6.800 1.00 81.38 87 ALA A CA 1
ATOM 706 C C . ALA A 1 87 ? -10.961 -2.160 8.012 1.00 81.38 87 ALA A C 1
ATOM 708 O O . ALA A 1 87 ? -11.334 -2.937 8.887 1.00 81.38 87 ALA A O 1
ATOM 709 N N . LYS A 1 88 ? -11.288 -0.858 8.035 1.00 86.62 88 LYS A N 1
ATOM 710 C CA . LYS A 1 88 ? -12.126 -0.261 9.091 1.00 86.62 88 LYS A CA 1
ATOM 711 C C . LYS A 1 88 ? -13.535 -0.852 9.100 1.00 86.62 88 LYS A C 1
ATOM 713 O O . LYS A 1 88 ? -14.098 -1.077 10.166 1.00 86.62 88 LYS A O 1
ATOM 718 N N . LEU A 1 89 ? -14.107 -1.122 7.925 1.00 88.19 89 LEU A N 1
ATOM 719 C CA . LEU A 1 89 ? -15.405 -1.788 7.824 1.00 88.19 89 LEU A CA 1
ATOM 720 C C . LEU A 1 89 ? -15.352 -3.209 8.406 1.00 88.19 89 LEU A C 1
ATOM 722 O O . LEU A 1 89 ? -16.224 -3.577 9.187 1.00 88.19 89 LEU A O 1
ATOM 726 N N . SER A 1 90 ? -14.316 -3.983 8.073 1.00 89.06 90 SER A N 1
ATOM 727 C CA . SER A 1 90 ? -14.084 -5.321 8.632 1.00 89.06 90 SER A CA 1
ATOM 728 C C . SER A 1 90 ? -13.952 -5.284 10.157 1.00 89.06 90 SER A C 1
ATOM 730 O O . SER A 1 90 ? -14.590 -6.072 10.855 1.00 89.06 90 SER A O 1
ATOM 732 N N . GLU A 1 91 ? -13.200 -4.315 10.687 1.00 89.00 91 GLU A N 1
ATOM 733 C CA . GLU A 1 91 ? -13.076 -4.096 12.129 1.00 89.00 91 GLU A CA 1
ATOM 734 C C . GLU A 1 91 ? -14.437 -3.814 12.777 1.00 89.00 91 GLU A C 1
ATOM 736 O O . GLU A 1 91 ? -14.770 -4.425 13.791 1.00 89.00 91 GLU A O 1
ATOM 741 N N . LEU A 1 92 ? -15.252 -2.939 12.179 1.00 89.25 92 LEU A N 1
ATOM 742 C CA . LEU A 1 92 ? -16.589 -2.623 12.682 1.00 89.25 92 LEU A CA 1
ATOM 743 C C . LEU A 1 92 ? -17.519 -3.840 12.665 1.00 89.25 92 LEU A C 1
ATOM 745 O O . LEU A 1 92 ? -18.227 -4.072 13.646 1.00 89.25 92 LEU A O 1
ATOM 749 N N . LEU A 1 93 ? -17.508 -4.632 11.590 1.00 89.69 93 LEU A N 1
ATOM 750 C CA . LEU A 1 93 ? -18.291 -5.868 11.503 1.00 89.69 93 LEU A CA 1
ATOM 751 C C . LEU A 1 93 ? -17.864 -6.857 12.592 1.00 89.69 93 LEU A C 1
ATOM 753 O O . LEU A 1 93 ? -18.703 -7.366 13.335 1.00 89.69 93 LEU A O 1
ATOM 757 N N . CYS A 1 94 ? -16.559 -7.047 12.773 1.00 88.50 94 CYS A N 1
ATOM 758 C CA . CYS A 1 94 ? -16.044 -7.927 13.812 1.00 88.50 94 CYS A CA 1
ATOM 759 C C . CYS A 1 94 ? -16.387 -7.407 15.216 1.00 88.50 94 CYS A C 1
ATOM 761 O O . CYS A 1 94 ? -16.734 -8.192 16.097 1.00 88.50 94 CYS A O 1
ATOM 763 N N . ALA A 1 95 ? -16.318 -6.095 15.435 1.00 87.12 95 ALA A N 1
ATOM 764 C CA . ALA A 1 95 ? -16.621 -5.475 16.718 1.00 87.12 95 ALA A CA 1
ATOM 765 C C . ALA A 1 95 ? -18.105 -5.594 17.089 1.00 87.12 95 ALA A C 1
ATOM 767 O O . ALA A 1 95 ? -18.423 -5.858 18.247 1.00 87.12 95 ALA A O 1
ATOM 768 N N . VAL A 1 96 ? -19.008 -5.392 16.125 1.00 86.94 96 VAL A N 1
ATOM 769 C CA . VAL A 1 96 ? -20.453 -5.303 16.379 1.00 86.94 96 VAL A CA 1
ATOM 770 C C . VAL A 1 96 ? -21.131 -6.669 16.337 1.00 86.94 96 VAL A C 1
ATOM 772 O O . VAL A 1 96 ? -21.960 -6.952 17.198 1.00 86.94 96 VAL A O 1
ATOM 775 N N . SER A 1 97 ? -20.793 -7.522 15.367 1.00 87.44 97 SER A N 1
ATOM 776 C CA . SER A 1 97 ? -21.480 -8.803 15.148 1.00 87.44 97 SER A CA 1
ATOM 777 C C . SER A 1 97 ? -20.591 -10.028 15.345 1.00 87.44 97 SER A C 1
ATOM 779 O O . SER A 1 97 ? -21.063 -11.149 15.184 1.00 87.44 97 SER A O 1
ATOM 781 N N . SER A 1 98 ? -19.312 -9.852 15.700 1.00 87.19 98 SER A N 1
ATOM 782 C CA . SER A 1 98 ? -18.298 -10.924 15.670 1.00 87.19 98 SER A CA 1
ATOM 783 C C . SER A 1 98 ? -18.074 -11.526 14.274 1.00 87.19 98 SER A C 1
ATOM 785 O O . SER A 1 98 ? -17.369 -12.527 14.145 1.00 87.19 98 SER A O 1
ATOM 787 N N . TYR A 1 99 ? -18.634 -10.914 13.223 1.00 91.06 99 TYR A N 1
ATOM 788 C CA . TYR A 1 99 ? -18.441 -11.350 11.847 1.00 91.06 99 TYR A CA 1
ATOM 789 C C . TYR A 1 99 ? -17.058 -10.934 11.354 1.00 91.06 99 TYR A C 1
ATOM 791 O O . TYR A 1 99 ? -16.737 -9.747 11.290 1.00 91.06 99 TYR A O 1
ATOM 799 N N . ARG A 1 100 ? -16.236 -11.915 10.984 1.00 90.31 100 ARG A N 1
ATOM 800 C CA . ARG A 1 100 ? -14.931 -11.670 10.368 1.00 90.31 100 ARG A CA 1
ATOM 801 C C . ARG A 1 100 ? -15.098 -11.672 8.858 1.00 90.31 100 ARG A C 1
ATOM 803 O O . ARG A 1 100 ? -15.375 -12.715 8.277 1.00 90.31 100 ARG A O 1
ATOM 810 N N . LEU A 1 101 ? -14.924 -10.507 8.242 1.00 89.69 101 LEU A N 1
ATOM 811 C CA . LEU A 1 101 ? -14.946 -10.382 6.791 1.00 89.69 101 LEU A CA 1
ATOM 812 C C . LEU A 1 101 ? -13.735 -11.121 6.206 1.00 89.69 101 LEU A C 1
ATOM 814 O O . LEU A 1 101 ? -12.595 -10.749 6.495 1.00 89.69 101 LEU A O 1
ATOM 818 N N . ALA A 1 102 ? -13.985 -12.170 5.420 1.00 88.88 102 ALA A N 1
ATOM 819 C CA . ALA A 1 102 ? -12.931 -12.915 4.742 1.00 88.88 102 ALA A CA 1
ATOM 820 C C . ALA A 1 102 ? -12.177 -12.013 3.752 1.00 88.88 102 ALA A C 1
ATOM 822 O O . ALA A 1 102 ? -12.734 -11.045 3.226 1.00 88.88 102 ALA A O 1
ATOM 823 N N . THR A 1 103 ? -10.907 -12.325 3.484 1.00 77.44 103 THR A N 1
ATOM 824 C CA . THR A 1 103 ? -10.058 -11.533 2.580 1.00 77.44 103 THR A CA 1
ATOM 825 C C . THR A 1 103 ? -10.662 -11.453 1.178 1.00 77.44 103 THR A C 1
ATOM 827 O O . THR A 1 103 ? -10.652 -10.395 0.553 1.00 77.44 103 THR A O 1
ATOM 830 N N . GLU A 1 104 ? -11.246 -12.547 0.698 1.00 81.38 104 GLU A N 1
ATOM 831 C CA . GLU A 1 104 ? -11.919 -12.636 -0.594 1.00 81.38 104 GLU A CA 1
ATOM 832 C C . GLU A 1 104 ? -13.123 -11.689 -0.664 1.00 81.38 104 GLU A C 1
ATOM 834 O O . GLU A 1 104 ? -13.235 -10.904 -1.608 1.00 81.38 104 GLU A O 1
ATOM 839 N N . ASP A 1 105 ? -13.968 -11.680 0.368 1.00 87.19 105 ASP A N 1
ATOM 840 C CA . ASP A 1 105 ? -15.133 -10.794 0.450 1.00 87.19 105 ASP A CA 1
ATOM 841 C C . ASP A 1 105 ? -14.716 -9.326 0.567 1.00 87.19 105 ASP A C 1
ATOM 843 O O . ASP A 1 105 ? -15.296 -8.451 -0.076 1.00 87.19 105 ASP A O 1
ATOM 847 N N . ALA A 1 106 ? -13.669 -9.045 1.346 1.00 82.94 106 ALA A N 1
ATOM 848 C CA . ALA A 1 106 ? -13.081 -7.717 1.446 1.00 82.94 106 ALA A CA 1
ATOM 849 C C . ALA A 1 106 ? -12.571 -7.223 0.081 1.00 82.94 106 ALA A C 1
ATOM 851 O O . ALA A 1 106 ? -12.787 -6.062 -0.276 1.00 82.94 106 ALA A O 1
ATOM 852 N N . MET A 1 107 ? -11.946 -8.093 -0.718 1.00 75.00 107 MET A N 1
ATOM 853 C CA . MET A 1 107 ? -11.523 -7.760 -2.081 1.00 75.00 107 MET A CA 1
ATOM 854 C C . MET A 1 107 ? -12.713 -7.507 -3.009 1.00 75.00 107 MET A C 1
ATOM 856 O O . MET A 1 107 ? -12.680 -6.551 -3.785 1.00 75.00 107 MET A O 1
ATOM 860 N N . VAL A 1 108 ? -13.771 -8.318 -2.925 1.00 83.94 108 VAL A N 1
ATOM 861 C CA . VAL A 1 108 ? -15.005 -8.123 -3.704 1.00 83.94 108 VAL A CA 1
ATOM 862 C C . VAL A 1 108 ? -15.663 -6.789 -3.346 1.00 83.94 108 VAL A C 1
ATOM 864 O O . VAL A 1 108 ? -16.002 -6.016 -4.242 1.00 83.94 108 VAL A O 1
ATOM 867 N N . LEU A 1 109 ? -15.770 -6.469 -2.054 1.00 84.38 109 LEU A N 1
ATOM 868 C CA . LEU A 1 109 ? -16.279 -5.184 -1.572 1.00 84.38 109 LEU A CA 1
ATOM 869 C C . LEU A 1 109 ? -15.414 -4.019 -2.053 1.00 84.38 109 LEU A C 1
ATOM 871 O O . LEU A 1 109 ? -15.943 -3.051 -2.587 1.00 84.38 109 LEU A O 1
ATOM 875 N N . SER A 1 110 ? -14.089 -4.129 -1.937 1.00 81.81 110 SER A N 1
ATOM 876 C CA . SER A 1 110 ? -13.151 -3.116 -2.435 1.00 81.81 110 SER A CA 1
ATOM 877 C C . SER A 1 110 ? -13.301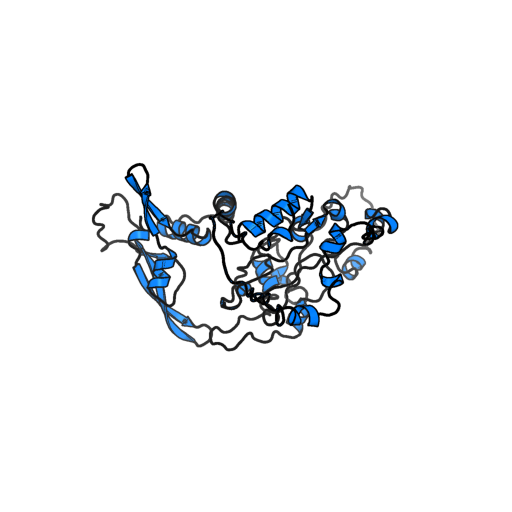 -2.890 -3.942 1.00 81.81 110 SER A C 1
ATOM 879 O O . SER A 1 110 ? -13.301 -1.756 -4.411 1.00 81.81 110 SER A O 1
ATOM 881 N N . LYS A 1 111 ? -13.481 -3.962 -4.720 1.00 77.31 111 LYS A N 1
ATOM 882 C CA . LYS A 1 111 ? -13.634 -3.886 -6.176 1.00 77.31 111 LYS A CA 1
ATOM 883 C C . LYS A 1 111 ? -14.962 -3.255 -6.599 1.00 77.31 111 LYS A C 1
ATOM 885 O O . LYS A 1 111 ? -14.976 -2.513 -7.577 1.00 77.31 111 LYS A O 1
ATOM 890 N N . ASN A 1 112 ? -16.051 -3.579 -5.902 1.00 79.06 112 ASN A N 1
ATOM 891 C CA . ASN A 1 112 ? -17.405 -3.187 -6.300 1.00 79.06 112 ASN A CA 1
ATOM 892 C C . ASN A 1 112 ? -17.865 -1.863 -5.678 1.00 79.06 112 ASN A C 1
ATOM 894 O O . ASN A 1 112 ? -18.615 -1.129 -6.309 1.00 79.06 112 ASN A O 1
ATOM 898 N N . ALA A 1 113 ? -17.440 -1.576 -4.448 1.00 77.88 113 ALA A N 1
ATOM 899 C CA . ALA A 1 113 ? -17.891 -0.431 -3.657 1.00 77.88 113 ALA A CA 1
ATOM 900 C C . ALA A 1 113 ? -16.734 0.424 -3.112 1.00 77.88 113 ALA A C 1
ATOM 902 O O . ALA A 1 113 ? -16.971 1.464 -2.503 1.00 77.88 113 ALA A O 1
ATOM 903 N N . GLY A 1 114 ? -15.483 -0.010 -3.284 1.00 72.50 114 GLY A N 1
ATOM 904 C CA . GLY A 1 114 ? -14.323 0.729 -2.808 1.00 72.50 114 GLY A CA 1
ATOM 905 C C . GLY A 1 114 ? -13.995 1.917 -3.705 1.00 72.50 114 GLY A C 1
ATOM 906 O O . GLY A 1 114 ? -13.755 1.775 -4.905 1.00 72.50 114 GLY A O 1
ATOM 907 N N . GLU A 1 115 ? -13.886 3.092 -3.097 1.00 65.56 115 GLU A N 1
ATOM 908 C CA . GLU A 1 115 ? -13.273 4.256 -3.725 1.00 65.56 115 GLU A CA 1
ATOM 909 C C . GLU A 1 115 ? -11.765 4.231 -3.448 1.00 65.56 115 GLU A C 1
ATOM 911 O O . GLU A 1 115 ? -11.303 4.297 -2.305 1.00 65.56 115 GLU A O 1
ATOM 916 N N . THR A 1 116 ? -10.954 4.092 -4.496 1.00 59.84 116 THR A N 1
ATOM 917 C CA . THR A 1 116 ? -9.498 4.178 -4.350 1.00 59.84 116 THR A CA 1
ATOM 918 C C . THR A 1 116 ? -9.092 5.630 -4.129 1.00 59.84 116 THR A C 1
ATOM 920 O O . THR A 1 116 ? -9.460 6.489 -4.923 1.00 59.84 116 THR A O 1
ATOM 923 N N . ARG A 1 117 ? -8.254 5.899 -3.118 1.00 52.34 117 ARG A N 1
ATOM 924 C CA . ARG A 1 117 ? -7.647 7.228 -2.884 1.00 52.34 117 ARG A CA 1
ATOM 925 C C . ARG A 1 117 ? -6.706 7.692 -3.998 1.00 52.34 117 ARG A C 1
ATOM 927 O O . ARG A 1 117 ? -6.261 8.838 -3.975 1.00 52.34 117 ARG A O 1
ATOM 934 N N . THR A 1 118 ? -6.373 6.827 -4.955 1.00 54.06 118 THR A N 1
ATOM 935 C CA . THR A 1 118 ? -5.722 7.256 -6.191 1.00 54.06 118 THR A CA 1
ATOM 936 C C . THR A 1 118 ? -6.614 8.301 -6.835 1.00 54.06 118 THR A C 1
ATOM 938 O O . THR A 1 118 ? -7.796 8.034 -7.045 1.00 54.06 118 THR A O 1
ATOM 941 N N . ALA A 1 119 ? -6.069 9.479 -7.140 1.00 59.56 119 ALA A N 1
ATOM 942 C CA . ALA A 1 119 ? -6.824 10.499 -7.847 1.00 59.56 119 ALA A CA 1
ATOM 943 C C . ALA A 1 119 ? -7.468 9.840 -9.076 1.00 59.56 119 ALA A C 1
ATOM 945 O O . ALA A 1 119 ? -6.751 9.364 -9.958 1.00 59.56 119 ALA A O 1
ATOM 946 N N . ILE A 1 120 ? -8.806 9.788 -9.103 1.00 62.41 120 ILE A N 1
ATOM 947 C CA . ILE A 1 120 ? -9.618 9.193 -10.178 1.00 62.41 120 ILE A CA 1
ATOM 948 C C . ILE A 1 120 ? -9.059 9.532 -11.575 1.00 62.41 120 ILE A C 1
ATOM 950 O O . ILE A 1 120 ? -8.972 8.623 -12.402 1.00 62.41 120 ILE A O 1
ATOM 954 N N . PRO A 1 121 ? -8.561 10.765 -11.837 1.00 73.00 121 PRO A N 1
ATOM 955 C CA . PRO A 1 121 ? -7.910 11.086 -13.103 1.00 73.00 121 PRO A CA 1
ATOM 956 C C . PRO A 1 121 ? -6.753 10.160 -13.497 1.00 73.00 121 PRO A C 1
ATOM 958 O O . PRO A 1 121 ? -6.687 9.752 -14.646 1.00 73.00 121 PRO A O 1
ATOM 961 N N . VAL A 1 122 ? -5.858 9.784 -12.578 1.00 76.12 122 VAL A N 1
ATOM 962 C CA . VAL A 1 122 ? -4.672 8.967 -12.904 1.00 76.12 122 VAL A CA 1
ATOM 963 C C . VAL A 1 122 ? -5.073 7.548 -13.293 1.00 76.12 122 VAL A C 1
ATOM 965 O O . VAL A 1 122 ? -4.568 7.012 -14.275 1.00 76.12 122 VAL A O 1
ATOM 968 N N . ARG A 1 123 ? -6.015 6.947 -12.557 1.00 77.75 123 ARG A N 1
ATOM 969 C CA . ARG A 1 123 ? -6.529 5.611 -12.883 1.00 77.75 123 ARG A CA 1
ATOM 970 C C . ARG A 1 123 ? -7.250 5.617 -14.227 1.00 77.75 123 ARG A C 1
ATOM 972 O O . ARG A 1 123 ? -7.026 4.716 -15.026 1.00 77.75 123 ARG A O 1
ATOM 979 N N . ASN A 1 124 ? -8.068 6.637 -14.476 1.00 82.38 124 ASN A N 1
ATOM 980 C CA . ASN A 1 124 ? -8.770 6.780 -15.746 1.00 82.38 124 ASN A CA 1
ATOM 981 C C . ASN A 1 124 ? -7.786 6.941 -16.906 1.00 82.38 124 ASN A C 1
ATOM 983 O O . ASN A 1 124 ? -7.956 6.266 -17.908 1.00 82.38 124 ASN A O 1
ATOM 987 N N . ILE A 1 125 ? -6.731 7.746 -16.740 1.00 87.25 125 ILE A N 1
ATOM 988 C CA . ILE A 1 125 ? -5.681 7.913 -17.755 1.00 87.25 125 ILE A CA 1
ATOM 989 C C . ILE A 1 125 ? -4.966 6.586 -18.032 1.00 87.25 125 ILE A C 1
ATOM 991 O O . ILE A 1 125 ? -4.795 6.221 -19.187 1.00 87.25 125 ILE A O 1
ATOM 995 N N . ILE A 1 126 ? -4.563 5.840 -16.997 1.00 87.44 126 ILE A N 1
ATOM 996 C CA . ILE A 1 126 ? -3.890 4.545 -17.195 1.00 87.44 126 ILE A CA 1
ATOM 997 C C . ILE A 1 126 ? -4.822 3.554 -17.900 1.00 87.44 126 ILE A C 1
ATOM 999 O O . ILE A 1 126 ? -4.402 2.902 -18.852 1.00 87.44 126 ILE A O 1
ATOM 1003 N N . ASN A 1 127 ? -6.082 3.459 -17.468 1.00 87.94 127 ASN A N 1
ATOM 1004 C CA . ASN A 1 127 ? -7.066 2.589 -18.108 1.00 87.94 127 ASN A CA 1
ATOM 1005 C C . ASN A 1 127 ? -7.319 3.001 -19.561 1.00 87.94 127 ASN A C 1
ATOM 1007 O O . ASN A 1 127 ? -7.386 2.141 -20.427 1.00 87.94 127 ASN A O 1
ATOM 1011 N N . GLU A 1 128 ? -7.405 4.300 -19.838 1.00 90.50 128 GLU A N 1
ATOM 1012 C CA . GLU A 1 128 ? -7.582 4.828 -21.186 1.00 90.50 128 GLU A CA 1
ATOM 1013 C C . GLU A 1 128 ? -6.406 4.458 -22.092 1.00 90.50 128 GLU A C 1
ATOM 1015 O O . GLU A 1 128 ? -6.634 3.948 -23.183 1.00 90.50 128 GLU A O 1
ATOM 1020 N N . ILE A 1 129 ? -5.165 4.618 -21.624 1.00 91.19 129 ILE A N 1
ATOM 1021 C CA . ILE A 1 129 ? -3.963 4.198 -22.363 1.00 91.19 129 ILE A CA 1
ATOM 1022 C C . ILE A 1 129 ? -3.984 2.679 -22.607 1.00 91.19 129 ILE A C 1
ATOM 1024 O O . ILE A 1 129 ? -3.650 2.204 -23.689 1.00 91.19 129 ILE A O 1
ATOM 1028 N N . MET A 1 130 ? -4.398 1.883 -21.621 1.00 92.06 130 MET A N 1
ATOM 1029 C CA . MET A 1 130 ? -4.462 0.428 -21.780 1.00 92.06 130 MET A CA 1
ATOM 1030 C C . MET A 1 130 ? -5.561 -0.017 -22.758 1.00 92.06 130 MET A C 1
ATOM 1032 O O . MET A 1 130 ? -5.339 -0.907 -23.578 1.00 92.06 130 MET A O 1
ATOM 1036 N N . GLU A 1 131 ? -6.744 0.591 -22.685 1.00 92.19 131 GLU A N 1
ATOM 1037 C CA . GLU A 1 131 ? -7.912 0.209 -23.483 1.00 92.19 131 GLU A CA 1
ATOM 1038 C C . GLU A 1 131 ? -7.876 0.792 -24.899 1.00 92.19 131 GLU A C 1
ATOM 1040 O O . GLU A 1 131 ? -8.147 0.071 -25.859 1.00 92.19 131 GLU A O 1
ATOM 1045 N N . LYS A 1 132 ? -7.546 2.082 -25.043 1.00 92.31 132 LYS A N 1
ATOM 1046 C CA . LYS A 1 132 ? -7.565 2.787 -26.333 1.00 92.31 132 LYS A CA 1
ATOM 1047 C C . LYS A 1 132 ? -6.272 2.616 -27.114 1.00 92.31 132 LYS A C 1
ATOM 1049 O O . LYS A 1 132 ? -6.339 2.362 -28.314 1.00 92.31 132 LYS A O 1
ATOM 1054 N N . ASP A 1 133 ? -5.123 2.706 -26.445 1.00 90.81 133 ASP A N 1
ATOM 1055 C CA . ASP A 1 133 ? -3.819 2.625 -27.118 1.00 90.81 133 ASP A CA 1
ATOM 1056 C C . ASP A 1 133 ? -3.296 1.183 -27.195 1.00 90.81 133 ASP A C 1
ATOM 1058 O O . ASP A 1 133 ? -2.209 0.939 -27.709 1.00 90.81 133 ASP A O 1
ATOM 1062 N N . GLY A 1 134 ? -4.059 0.206 -26.688 1.00 92.25 134 GLY A N 1
ATOM 1063 C CA . GLY A 1 134 ? -3.678 -1.204 -26.735 1.00 92.25 134 GLY A CA 1
ATOM 1064 C C . GLY A 1 134 ? -2.416 -1.507 -25.927 1.00 92.25 134 GLY A C 1
ATOM 1065 O O . GLY A 1 134 ? -1.658 -2.408 -26.285 1.00 92.25 134 GLY A O 1
ATOM 1066 N N . MET A 1 135 ? -2.174 -0.761 -24.849 1.00 95.25 135 MET A N 1
ATOM 1067 C CA . MET A 1 135 ? -1.019 -0.949 -23.975 1.00 95.25 135 MET A CA 1
ATOM 1068 C C . MET A 1 135 ? -1.329 -1.956 -22.860 1.00 95.25 135 MET A C 1
ATOM 1070 O O . MET A 1 135 ? -2.465 -2.112 -22.412 1.00 95.25 135 MET A O 1
ATOM 1074 N N . VAL A 1 136 ? -0.300 -2.620 -22.347 1.00 93.25 136 VAL A N 1
ATOM 1075 C CA . VAL A 1 136 ? -0.392 -3.510 -21.188 1.00 93.25 136 VAL A CA 1
ATOM 1076 C C . VAL A 1 136 ? 0.630 -3.124 -20.129 1.00 93.25 136 VAL A C 1
ATOM 1078 O O . VAL A 1 136 ? 1.715 -2.640 -20.428 1.00 93.25 136 VAL A O 1
ATOM 1081 N N . ASP A 1 137 ? 0.301 -3.363 -18.865 1.00 94.25 137 ASP A N 1
ATOM 1082 C CA . ASP A 1 137 ? 1.245 -3.218 -17.760 1.00 94.25 137 ASP A CA 1
ATOM 1083 C C . ASP A 1 137 ? 2.146 -4.456 -17.682 1.00 94.25 137 ASP A C 1
ATOM 1085 O O . ASP A 1 137 ? 1.664 -5.552 -17.389 1.00 94.25 137 ASP A O 1
ATOM 1089 N N . ALA A 1 138 ? 3.449 -4.291 -17.922 1.00 92.75 138 ALA A N 1
ATOM 1090 C CA . ALA A 1 138 ? 4.389 -5.406 -18.036 1.00 92.75 138 ALA A CA 1
ATOM 1091 C C . ALA A 1 138 ? 4.424 -6.307 -16.786 1.00 92.75 138 ALA A C 1
ATOM 1093 O O . ALA A 1 138 ? 4.434 -7.534 -16.897 1.00 92.75 138 ALA A O 1
ATOM 1094 N N . ILE A 1 139 ? 4.383 -5.718 -15.583 1.00 91.81 139 ILE A N 1
ATOM 1095 C CA . ILE A 1 139 ? 4.392 -6.486 -14.328 1.00 91.81 139 ILE A CA 1
ATOM 1096 C C . ILE A 1 139 ? 3.078 -7.249 -14.175 1.00 91.81 139 ILE A C 1
ATOM 1098 O O . ILE A 1 139 ? 3.096 -8.423 -13.817 1.00 91.81 139 ILE A O 1
ATOM 1102 N N . ARG A 1 140 ? 1.933 -6.615 -14.450 1.00 90.69 140 ARG A N 1
ATOM 1103 C CA . ARG A 1 140 ? 0.622 -7.279 -14.321 1.00 90.69 140 ARG A CA 1
ATOM 1104 C C . ARG A 1 140 ? 0.388 -8.328 -15.395 1.00 90.69 140 ARG A C 1
ATOM 1106 O O . ARG A 1 140 ? -0.271 -9.321 -15.116 1.00 90.69 140 ARG A O 1
ATOM 1113 N N . ASN A 1 141 ? 0.953 -8.139 -16.581 1.00 90.56 141 ASN A N 1
ATOM 1114 C CA . ASN A 1 141 ? 0.901 -9.121 -17.650 1.00 90.56 141 ASN A CA 1
ATOM 1115 C C . ASN A 1 141 ? 1.681 -10.395 -17.278 1.00 90.56 141 ASN A C 1
ATOM 1117 O O . ASN A 1 141 ? 1.167 -11.496 -17.440 1.00 90.56 141 ASN A O 1
ATOM 1121 N N . LEU A 1 142 ? 2.892 -10.255 -16.722 1.00 86.62 142 LEU A N 1
ATOM 1122 C CA . LEU A 1 142 ? 3.710 -11.400 -16.291 1.00 86.62 142 LEU A CA 1
ATOM 1123 C C . LEU A 1 142 ? 3.239 -12.024 -14.969 1.00 86.62 142 LEU A C 1
ATOM 1125 O O . LEU A 1 142 ? 3.366 -13.232 -14.764 1.00 86.62 142 LEU A O 1
ATOM 1129 N N . PHE A 1 143 ? 2.709 -11.207 -14.059 1.00 87.44 143 PHE A N 1
ATOM 1130 C CA . PHE A 1 143 ? 2.340 -11.600 -12.700 1.00 87.44 143 PHE A CA 1
ATOM 1131 C C . PHE A 1 143 ? 0.920 -11.118 -12.350 1.00 87.44 143 PHE A C 1
ATOM 1133 O O . PHE A 1 143 ? 0.746 -10.278 -11.460 1.00 87.44 143 PHE A O 1
ATOM 1140 N N . PRO A 1 144 ? -0.129 -11.640 -13.011 1.00 86.88 144 PRO A N 1
ATOM 1141 C CA . PRO A 1 144 ? -1.495 -11.128 -12.860 1.00 86.88 144 PRO A CA 1
ATOM 1142 C C . PRO A 1 144 ? -2.012 -11.223 -11.423 1.00 86.88 144 PRO A C 1
ATOM 1144 O O . PRO A 1 144 ? -2.680 -10.312 -10.935 1.00 86.88 144 PRO A O 1
ATOM 1147 N N . ASN A 1 145 ? -1.626 -12.285 -10.717 1.00 82.88 145 ASN A N 1
ATOM 1148 C CA . ASN A 1 145 ? -2.121 -12.590 -9.377 1.00 82.88 145 ASN A CA 1
ATOM 1149 C C . ASN A 1 145 ? -1.236 -12.039 -8.255 1.00 82.88 145 ASN A C 1
ATOM 1151 O O . ASN A 1 145 ? -1.487 -12.351 -7.095 1.00 82.88 145 ASN A O 1
ATOM 1155 N N . ILE A 1 146 ? -0.187 -11.267 -8.561 1.00 85.62 146 ILE A N 1
ATOM 1156 C CA . ILE A 1 146 ? 0.732 -10.832 -7.511 1.00 85.62 146 ILE A CA 1
ATOM 1157 C C . ILE A 1 146 ? 0.141 -9.709 -6.666 1.00 85.62 146 ILE A C 1
ATOM 1159 O O . ILE A 1 146 ? -0.252 -8.660 -7.179 1.00 85.62 146 ILE A O 1
ATOM 1163 N N . GLN A 1 147 ? 0.090 -9.900 -5.358 1.00 86.50 147 GLN A N 1
ATOM 1164 C CA . GLN A 1 147 ? -0.464 -8.913 -4.439 1.00 86.50 147 GLN A CA 1
ATOM 1165 C C . GLN A 1 147 ? 0.644 -8.198 -3.663 1.00 86.50 147 GLN A C 1
ATOM 1167 O O . GLN A 1 147 ? 1.801 -8.628 -3.649 1.00 86.50 147 GLN A O 1
ATOM 1172 N N . ASP A 1 148 ? 0.295 -7.039 -3.107 1.00 90.38 148 ASP A N 1
ATOM 1173 C CA . ASP A 1 148 ? 1.125 -6.272 -2.173 1.00 90.38 148 ASP A CA 1
ATOM 1174 C C . ASP A 1 148 ? 2.538 -5.959 -2.689 1.00 90.38 148 ASP A C 1
ATOM 1176 O O . ASP A 1 148 ? 3.542 -5.996 -1.976 1.00 90.38 148 ASP A O 1
ATOM 1180 N N . ARG A 1 149 ? 2.612 -5.666 -3.989 1.00 92.44 149 ARG A N 1
ATOM 1181 C CA . ARG A 1 149 ? 3.816 -5.211 -4.687 1.00 92.44 149 ARG A CA 1
ATOM 1182 C C . ARG A 1 149 ? 3.678 -3.731 -4.992 1.00 92.44 149 ARG A C 1
ATOM 1184 O O . ARG A 1 149 ? 3.155 -3.343 -6.038 1.00 92.44 149 ARG A O 1
ATOM 1191 N N . TYR A 1 150 ? 4.103 -2.927 -4.030 1.00 95.31 150 TYR A N 1
ATOM 1192 C CA . TYR A 1 150 ? 4.050 -1.473 -4.094 1.00 95.31 150 TYR A CA 1
ATOM 1193 C C . TYR A 1 150 ? 5.384 -0.893 -4.546 1.00 95.31 150 TYR A C 1
ATOM 1195 O O . TYR A 1 150 ? 6.422 -1.546 -4.427 1.00 95.31 150 TYR A O 1
ATOM 1203 N N . THR A 1 151 ? 5.336 0.327 -5.076 1.00 96.12 151 THR A N 1
ATOM 1204 C CA . THR A 1 151 ? 6.530 1.076 -5.481 1.00 96.12 151 THR A CA 1
ATOM 1205 C C . THR A 1 151 ? 6.711 2.361 -4.683 1.00 96.12 151 THR A C 1
ATOM 1207 O O . THR A 1 151 ? 7.748 2.996 -4.796 1.00 96.12 151 THR A O 1
ATOM 1210 N N . CYS A 1 152 ? 5.742 2.725 -3.843 1.00 95.25 152 CYS A N 1
ATOM 1211 C CA . CYS A 1 152 ? 5.782 3.903 -2.990 1.00 95.25 152 CYS A CA 1
ATOM 1212 C C . CYS A 1 152 ? 5.099 3.619 -1.646 1.00 95.25 152 CYS A C 1
ATOM 1214 O O . CYS A 1 152 ? 4.052 2.961 -1.595 1.00 95.25 152 CYS A O 1
ATOM 1216 N N . TRP A 1 153 ? 5.682 4.136 -0.562 1.00 94.50 153 TRP A N 1
ATOM 1217 C CA . TRP A 1 153 ? 5.150 4.034 0.799 1.00 94.50 153 TRP A CA 1
ATOM 1218 C C . TRP A 1 153 ? 5.280 5.362 1.535 1.00 94.50 153 TRP A C 1
ATOM 1220 O O . TRP A 1 153 ? 6.226 6.117 1.330 1.00 94.50 153 TRP A O 1
ATOM 1230 N N . HIS A 1 154 ? 4.383 5.614 2.487 1.00 90.69 154 HIS A N 1
ATOM 1231 C CA . HIS A 1 154 ? 4.464 6.809 3.318 1.00 90.69 154 HIS A CA 1
ATOM 1232 C C . HIS A 1 154 ? 5.611 6.703 4.339 1.00 90.69 154 HIS A C 1
ATOM 1234 O O . HIS A 1 154 ? 5.458 6.107 5.411 1.00 90.69 154 HIS A O 1
ATOM 1240 N N . GLN A 1 155 ? 6.749 7.338 4.047 1.00 88.75 155 GLN A N 1
ATOM 1241 C CA . GLN A 1 155 ? 7.969 7.243 4.858 1.00 88.75 155 GLN A CA 1
ATOM 1242 C C . GLN A 1 155 ? 7.771 7.674 6.320 1.00 88.75 155 GLN A C 1
ATOM 1244 O O . GLN A 1 155 ? 8.129 6.926 7.224 1.00 88.75 155 GLN A O 1
ATOM 1249 N N . TYR A 1 156 ? 7.126 8.821 6.577 1.00 85.06 156 TYR A N 1
ATOM 1250 C CA . TYR A 1 156 ? 6.910 9.319 7.952 1.00 85.06 156 TYR A CA 1
ATOM 1251 C C . TYR A 1 156 ? 6.038 8.413 8.830 1.00 85.06 156 TYR A C 1
ATOM 1253 O O . TYR A 1 156 ? 6.020 8.564 10.047 1.00 85.06 156 TYR A O 1
ATOM 1261 N N . ARG A 1 157 ? 5.295 7.487 8.218 1.00 86.44 157 ARG A N 1
ATOM 1262 C CA . ARG A 1 157 ? 4.438 6.530 8.921 1.00 86.44 157 ARG A CA 1
ATOM 1263 C C . ARG A 1 157 ? 5.048 5.133 8.953 1.00 86.44 157 ARG A C 1
ATOM 1265 O O . ARG A 1 157 ? 4.381 4.211 9.395 1.00 86.44 157 ARG A O 1
ATOM 1272 N N . ASN A 1 158 ? 6.278 4.959 8.457 1.00 91.50 158 ASN A N 1
ATOM 1273 C CA . ASN A 1 158 ? 6.943 3.659 8.364 1.00 91.50 158 ASN A CA 1
ATOM 1274 C C . ASN A 1 158 ? 6.083 2.579 7.663 1.00 91.50 158 ASN A C 1
ATOM 1276 O O . ASN A 1 158 ? 6.279 1.387 7.880 1.00 91.50 158 ASN A O 1
ATOM 1280 N N . GLN A 1 159 ? 5.169 2.967 6.763 1.00 93.50 159 GLN A N 1
ATOM 1281 C CA . GLN A 1 159 ? 4.194 2.035 6.174 1.00 93.50 159 GLN A CA 1
ATOM 1282 C C . GLN A 1 159 ? 4.829 0.943 5.302 1.00 93.50 159 GLN A C 1
ATOM 1284 O O . GLN A 1 159 ? 4.226 -0.098 5.057 1.00 93.50 159 GLN A O 1
ATOM 1289 N N . ARG A 1 160 ? 6.080 1.133 4.879 1.00 94.69 160 ARG A N 1
ATOM 1290 C CA . ARG A 1 160 ? 6.880 0.106 4.204 1.00 94.69 160 ARG A CA 1
ATOM 1291 C C . ARG A 1 160 ? 7.057 -1.168 5.036 1.00 94.69 160 ARG A C 1
ATOM 1293 O O . ARG A 1 160 ? 7.110 -2.251 4.464 1.00 94.69 160 ARG A O 1
ATOM 1300 N N . TYR A 1 161 ? 7.104 -1.046 6.362 1.00 93.62 161 TYR A N 1
ATOM 1301 C CA . TYR A 1 161 ? 7.313 -2.160 7.300 1.00 93.62 161 TYR A CA 1
ATOM 1302 C C . TYR A 1 161 ? 6.035 -2.924 7.645 1.00 93.62 161 TYR A C 1
ATOM 1304 O O . TYR A 1 161 ? 6.100 -4.006 8.213 1.00 93.62 161 TYR A O 1
ATOM 1312 N N . GLU A 1 162 ? 4.892 -2.387 7.240 1.00 91.19 162 GLU A N 1
ATOM 1313 C CA . GLU A 1 162 ? 3.596 -3.070 7.232 1.00 91.19 162 GLU A CA 1
ATOM 1314 C C . GLU A 1 162 ? 3.194 -3.454 5.798 1.00 91.19 162 GLU A C 1
ATOM 1316 O O . GLU A 1 162 ? 2.133 -4.023 5.565 1.00 91.19 162 GLU A O 1
ATOM 1321 N N . ASN A 1 163 ? 4.057 -3.122 4.829 1.00 93.38 163 ASN A N 1
ATOM 1322 C CA . ASN A 1 163 ? 3.813 -3.201 3.400 1.00 93.38 163 ASN A CA 1
ATOM 1323 C C . ASN A 1 163 ? 2.481 -2.553 2.989 1.00 93.38 163 ASN A C 1
ATOM 1325 O O . ASN A 1 163 ? 1.751 -3.098 2.179 1.00 93.38 163 ASN A O 1
ATOM 1329 N N . ILE A 1 164 ? 2.160 -1.380 3.532 1.00 90.50 164 ILE A N 1
ATOM 1330 C CA . ILE A 1 164 ? 0.980 -0.599 3.147 1.00 90.50 164 ILE A CA 1
ATOM 1331 C C . ILE A 1 164 ? 1.444 0.484 2.176 1.00 90.50 164 ILE A C 1
ATOM 1333 O O . ILE A 1 164 ? 2.000 1.504 2.576 1.00 90.50 164 ILE A O 1
ATOM 1337 N N . GLY A 1 165 ? 1.280 0.252 0.879 1.00 91.88 165 GLY A N 1
ATOM 1338 C CA . GLY A 1 165 ? 1.809 1.153 -0.141 1.00 91.88 165 GLY A CA 1
ATOM 1339 C C . GLY A 1 165 ? 0.863 1.378 -1.306 1.00 91.88 165 GLY A C 1
ATOM 1340 O O . GLY A 1 165 ? -0.304 0.991 -1.305 1.00 91.88 165 GLY A O 1
ATOM 1341 N N . THR A 1 166 ? 1.379 2.037 -2.334 1.00 90.38 166 THR A N 1
ATOM 1342 C CA . THR A 1 166 ? 0.730 2.138 -3.643 1.00 90.38 166 THR A CA 1
ATOM 1343 C C . THR A 1 166 ? 1.757 1.817 -4.722 1.00 90.38 166 THR A C 1
ATOM 1345 O O . THR A 1 166 ? 2.945 2.103 -4.577 1.00 90.38 166 THR A O 1
ATOM 1348 N N . ARG A 1 167 ? 1.322 1.168 -5.803 1.00 92.56 167 ARG A N 1
ATOM 1349 C CA . ARG A 1 167 ? 2.147 1.008 -7.000 1.00 92.56 167 ARG A CA 1
ATOM 1350 C C . ARG A 1 167 ? 1.804 2.136 -7.956 1.00 92.56 167 ARG A C 1
ATOM 1352 O O . ARG A 1 167 ? 0.677 2.182 -8.439 1.00 92.56 167 ARG A O 1
ATOM 1359 N N . ILE A 1 168 ? 2.753 3.036 -8.154 1.00 91.44 168 ILE A N 1
ATOM 1360 C CA . ILE A 1 168 ? 2.602 4.231 -8.995 1.00 91.44 168 ILE A CA 1
ATOM 1361 C C . ILE A 1 168 ? 3.627 4.282 -10.129 1.00 91.44 168 ILE A C 1
ATOM 1363 O O . ILE A 1 168 ? 3.509 5.118 -11.020 1.00 91.44 168 ILE A O 1
ATOM 1367 N N . ASP A 1 169 ? 4.590 3.364 -10.130 1.00 94.31 169 ASP A N 1
ATOM 1368 C CA . ASP A 1 169 ? 5.597 3.218 -11.172 1.00 94.31 169 ASP A CA 1
ATOM 1369 C C . ASP A 1 169 ? 5.200 2.032 -12.064 1.00 94.31 169 ASP A C 1
ATOM 1371 O O . ASP A 1 169 ? 4.996 0.910 -11.581 1.00 94.31 169 ASP A O 1
ATOM 1375 N N . HIS A 1 170 ? 5.044 2.288 -13.368 1.00 93.06 170 HIS A N 1
ATOM 1376 C CA . HIS A 1 170 ? 4.534 1.326 -14.353 1.00 93.06 170 HIS A CA 1
ATOM 1377 C C . HIS A 1 170 ? 5.360 1.348 -15.642 1.00 93.06 170 HIS A C 1
ATOM 1379 O O . HIS A 1 170 ? 5.738 2.413 -16.126 1.00 93.06 170 HIS A O 1
ATOM 1385 N N . PHE A 1 171 ? 5.596 0.169 -16.222 1.00 93.56 171 PHE A N 1
ATOM 1386 C CA . PHE A 1 171 ? 6.017 0.029 -17.613 1.00 93.56 171 PHE A CA 1
ATOM 1387 C C . PHE A 1 171 ? 4.782 -0.370 -18.407 1.00 93.56 171 PHE A C 1
ATOM 1389 O O . PHE A 1 171 ? 4.317 -1.507 -18.298 1.00 93.56 171 PHE A O 1
ATOM 1396 N N . LEU A 1 172 ? 4.235 0.590 -19.151 1.00 93.75 172 LEU A N 1
ATOM 1397 C CA . LEU A 1 172 ? 3.183 0.340 -20.127 1.00 93.75 172 LEU A CA 1
ATOM 1398 C C . LEU A 1 172 ? 3.844 0.063 -21.473 1.00 93.75 172 LEU A C 1
ATOM 1400 O O . LEU A 1 172 ? 4.662 0.854 -21.942 1.00 93.75 172 LEU A O 1
ATOM 1404 N N . VAL A 1 173 ? 3.522 -1.081 -22.051 1.00 90.44 173 VAL A N 1
ATOM 1405 C CA . VAL A 1 173 ? 4.145 -1.602 -23.267 1.00 90.44 173 VAL A CA 1
ATOM 1406 C C . VAL A 1 173 ? 3.063 -1.966 -24.262 1.00 90.44 173 VAL A C 1
ATOM 1408 O O . VAL A 1 173 ? 1.995 -2.428 -23.868 1.00 90.44 173 VAL A O 1
ATOM 1411 N N . ASP A 1 174 ? 3.331 -1.757 -25.544 1.00 89.88 174 ASP A N 1
ATOM 1412 C CA . ASP A 1 174 ? 2.387 -2.120 -26.596 1.00 89.88 174 ASP A CA 1
ATOM 1413 C C . ASP A 1 174 ? 2.075 -3.621 -26.513 1.00 89.88 174 ASP A C 1
ATOM 1415 O O . ASP A 1 174 ? 2.973 -4.446 -26.308 1.00 89.88 174 ASP A O 1
ATOM 1419 N N . LYS A 1 175 ? 0.800 -3.994 -26.651 1.00 87.25 175 LYS A N 1
ATOM 1420 C CA . LYS A 1 175 ? 0.365 -5.392 -26.564 1.00 87.25 175 LYS A CA 1
ATOM 1421 C C . LYS A 1 175 ? 1.061 -6.297 -27.586 1.00 87.25 175 LYS A C 1
ATOM 1423 O O . LYS A 1 175 ? 1.245 -7.481 -27.310 1.00 87.25 175 LYS A O 1
ATOM 1428 N N . SER A 1 176 ? 1.486 -5.766 -28.732 1.00 84.06 176 SER A N 1
ATOM 1429 C CA . SER A 1 176 ? 2.274 -6.506 -29.728 1.00 84.06 176 SER A CA 1
ATOM 1430 C C . SER A 1 176 ? 3.676 -6.886 -29.235 1.00 84.06 176 SER A C 1
ATOM 1432 O O . SER A 1 176 ? 4.237 -7.881 -29.687 1.00 84.06 176 SER A O 1
ATOM 1434 N N . LEU A 1 177 ? 4.218 -6.157 -28.253 1.00 82.00 177 LEU A N 1
ATOM 1435 C CA . LEU A 1 177 ? 5.539 -6.390 -27.664 1.00 82.00 177 LEU A CA 1
ATOM 1436 C C . LEU A 1 177 ? 5.500 -7.329 -26.451 1.00 82.00 177 LEU A C 1
ATOM 1438 O O . LEU A 1 177 ? 6.526 -7.547 -25.809 1.00 82.00 177 LEU A O 1
ATOM 1442 N N . VAL A 1 178 ? 4.339 -7.915 -26.134 1.00 83.75 178 VAL A N 1
ATOM 1443 C CA . VAL A 1 178 ? 4.163 -8.783 -24.958 1.00 83.75 178 VAL A CA 1
ATOM 1444 C C . VAL A 1 178 ? 5.129 -9.955 -24.917 1.00 83.75 178 VAL A C 1
ATOM 1446 O O . VAL A 1 178 ? 5.672 -10.282 -23.865 1.00 83.75 178 VAL A O 1
ATOM 1449 N N . ASN A 1 179 ? 5.368 -10.563 -26.072 1.00 78.56 179 ASN A N 1
ATOM 1450 C CA . ASN A 1 179 ? 6.225 -11.738 -26.167 1.00 78.56 179 ASN A CA 1
ATOM 1451 C C . ASN A 1 179 ? 7.720 -11.385 -26.122 1.00 78.56 179 ASN A C 1
ATOM 1453 O O . ASN A 1 179 ? 8.550 -12.284 -26.061 1.00 78.56 179 ASN A O 1
ATOM 1457 N N . VAL A 1 180 ? 8.065 -10.092 -26.153 1.00 76.00 180 VAL A N 1
ATOM 1458 C CA . VAL A 1 180 ? 9.451 -9.613 -26.189 1.00 76.00 180 VAL A CA 1
ATOM 1459 C C . VAL A 1 180 ? 10.022 -9.453 -24.787 1.00 76.00 180 VAL A C 1
ATOM 1461 O O . VAL A 1 180 ? 11.222 -9.605 -24.601 1.00 76.00 180 VAL A O 1
ATOM 1464 N N . PHE A 1 181 ? 9.214 -9.146 -23.772 1.00 77.12 181 PHE A N 1
ATOM 1465 C CA . PHE A 1 181 ? 9.749 -9.036 -22.417 1.00 77.12 181 PHE A CA 1
ATOM 1466 C C . PHE A 1 181 ? 9.769 -10.385 -21.702 1.00 77.12 181 PHE A C 1
ATOM 1468 O O . PHE A 1 181 ? 8.764 -11.087 -21.588 1.00 77.12 181 PHE A O 1
ATOM 1475 N N . ALA A 1 182 ? 10.938 -10.729 -21.166 1.00 66.62 182 ALA A N 1
ATOM 1476 C CA . ALA A 1 182 ? 11.140 -11.964 -20.436 1.00 66.62 182 ALA A CA 1
ATOM 1477 C C . ALA A 1 182 ? 10.577 -11.862 -19.012 1.00 66.62 182 ALA A C 1
ATOM 1479 O O . ALA A 1 182 ? 10.746 -10.862 -18.298 1.00 66.62 182 ALA A O 1
ATOM 1480 N N . GLY A 1 183 ? 9.989 -12.969 -18.554 1.00 63.28 183 GLY A N 1
ATOM 1481 C CA . GLY A 1 183 ? 9.922 -13.262 -17.126 1.00 63.28 183 GLY A CA 1
ATOM 1482 C C . GLY A 1 183 ? 11.334 -13.401 -16.530 1.00 63.28 183 GLY A C 1
ATOM 1483 O O . GLY A 1 183 ? 12.320 -13.470 -17.264 1.00 63.28 183 GLY A O 1
ATOM 1484 N N . PRO A 1 184 ? 11.481 -13.444 -15.196 1.00 57.81 184 PRO A N 1
ATOM 1485 C CA . PRO A 1 184 ? 12.779 -13.632 -14.559 1.00 57.81 184 PRO A CA 1
ATOM 1486 C C . PRO A 1 184 ? 13.442 -14.912 -15.086 1.00 57.81 184 PRO A C 1
ATOM 1488 O O . PRO A 1 184 ? 12.990 -16.021 -14.791 1.00 57.81 184 PRO A O 1
ATOM 1491 N N . LYS A 1 185 ? 14.514 -14.757 -15.874 1.00 53.53 185 LYS A N 1
ATOM 1492 C CA . LYS A 1 185 ? 15.358 -15.875 -16.301 1.00 53.53 185 LYS A CA 1
ATOM 1493 C C . LYS A 1 185 ? 16.100 -16.390 -15.069 1.00 53.53 185 LYS A C 1
ATOM 1495 O O . LYS A 1 185 ? 16.710 -15.610 -14.334 1.00 53.53 185 LYS A O 1
ATOM 1500 N N . ARG A 1 186 ? 16.038 -17.699 -14.802 1.00 45.41 186 ARG A N 1
ATOM 1501 C CA . ARG A 1 186 ? 16.904 -18.296 -13.772 1.00 45.41 186 ARG A CA 1
ATOM 1502 C C . ARG A 1 186 ? 18.366 -18.122 -14.210 1.00 45.41 186 ARG A C 1
ATOM 1504 O O . ARG A 1 186 ? 18.633 -18.204 -15.409 1.00 45.41 186 ARG A O 1
ATOM 1511 N N . PRO A 1 187 ? 19.315 -17.901 -13.285 1.00 44.94 187 PRO A N 1
ATOM 1512 C CA . PRO A 1 187 ? 20.731 -17.928 -13.634 1.00 44.94 187 PRO A CA 1
ATOM 1513 C C . PRO A 1 187 ? 21.090 -19.286 -14.261 1.00 44.94 187 PRO A C 1
ATOM 1515 O O . PRO A 1 187 ? 20.749 -20.335 -13.711 1.00 44.94 187 PRO A O 1
ATOM 1518 N N . LEU A 1 188 ? 21.772 -19.246 -15.413 1.00 38.50 188 LEU A N 1
ATOM 1519 C CA . LEU A 1 188 ? 22.176 -20.411 -16.219 1.00 38.50 188 LEU A CA 1
ATOM 1520 C C . LEU A 1 188 ? 22.912 -21.495 -15.411 1.00 38.50 188 LEU A C 1
ATOM 1522 O O . LEU A 1 188 ? 22.742 -22.679 -15.686 1.00 38.50 188 LEU A O 1
ATOM 1526 N N . SER A 1 189 ? 23.619 -21.117 -14.343 1.00 41.38 189 SER A N 1
ATOM 1527 C CA . SER A 1 189 ? 24.336 -22.049 -13.461 1.00 41.38 189 SER A CA 1
ATOM 1528 C C . SER A 1 189 ? 23.444 -23.076 -12.748 1.00 41.38 189 SER A C 1
ATOM 1530 O O . SER A 1 189 ? 23.942 -24.105 -12.299 1.00 41.38 189 SER A O 1
ATOM 1532 N N . GLN A 1 190 ? 22.128 -22.845 -12.650 1.00 41.47 190 GLN A N 1
ATOM 1533 C CA . GLN A 1 190 ? 21.179 -23.829 -12.106 1.00 41.47 190 GLN A CA 1
ATOM 1534 C C . GLN A 1 190 ? 20.559 -24.751 -13.168 1.00 41.47 190 GLN A C 1
ATOM 1536 O O . GLN A 1 190 ? 19.959 -25.758 -12.803 1.00 41.47 190 GLN A O 1
ATOM 1541 N N . LEU A 1 191 ? 20.697 -24.434 -14.460 1.00 39.62 191 LEU A N 1
ATOM 1542 C CA . LEU A 1 191 ? 20.236 -25.287 -15.565 1.00 39.62 191 LEU A CA 1
ATOM 1543 C C . LEU A 1 191 ? 21.292 -26.330 -15.960 1.00 39.62 191 LEU A C 1
ATOM 1545 O O . LEU A 1 191 ? 20.939 -27.443 -16.341 1.00 39.62 191 LEU A O 1
ATOM 1549 N N . GLU A 1 192 ? 22.580 -26.029 -15.780 1.00 42.03 192 GLU A N 1
ATOM 1550 C CA . GLU A 1 192 ? 23.676 -26.945 -16.139 1.00 42.03 192 GLU A CA 1
ATOM 1551 C C . GLU A 1 192 ? 23.736 -28.216 -15.272 1.00 42.03 192 GLU A C 1
ATOM 1553 O O . GLU A 1 192 ? 24.242 -29.239 -15.720 1.00 42.03 192 GLU A O 1
ATOM 1558 N N . HIS A 1 193 ? 23.153 -28.209 -14.066 1.00 42.53 193 HIS A N 1
ATOM 1559 C CA . HIS A 1 193 ? 23.064 -29.409 -13.218 1.00 42.53 193 HIS A CA 1
ATOM 1560 C C . HIS A 1 193 ? 21.869 -30.324 -13.542 1.00 42.53 193 HIS A C 1
ATOM 1562 O O . HIS A 1 193 ? 21.755 -31.395 -12.951 1.00 42.53 193 HIS A O 1
ATOM 1568 N N . MET A 1 194 ? 20.979 -29.940 -14.466 1.00 38.09 194 MET A N 1
ATOM 1569 C CA . MET A 1 194 ? 19.805 -30.751 -14.836 1.00 38.09 194 MET A CA 1
ATOM 1570 C C . MET A 1 194 ? 19.960 -31.498 -16.170 1.00 38.09 194 MET A C 1
ATOM 1572 O O . MET A 1 194 ? 19.124 -32.338 -16.482 1.00 38.09 194 MET A O 1
ATOM 1576 N N . ASN A 1 195 ? 21.047 -31.269 -16.915 1.00 39.22 195 ASN A N 1
ATOM 1577 C CA . ASN A 1 195 ? 21.281 -31.889 -18.228 1.00 39.22 195 ASN A CA 1
ATOM 1578 C C . ASN A 1 195 ? 22.243 -33.091 -18.206 1.00 39.22 195 ASN A C 1
ATOM 1580 O O . ASN A 1 195 ? 22.743 -33.485 -19.254 1.00 39.22 195 ASN A O 1
ATOM 1584 N N . ASN A 1 196 ? 22.490 -33.703 -17.043 1.00 39.66 196 ASN A N 1
ATOM 1585 C CA . ASN A 1 196 ? 23.330 -34.902 -16.942 1.00 39.66 196 ASN A CA 1
ATOM 1586 C C . ASN A 1 196 ? 22.568 -36.128 -16.414 1.00 39.66 196 ASN A C 1
ATOM 1588 O O . ASN A 1 196 ? 23.052 -36.861 -15.555 1.00 39.66 196 ASN A O 1
ATOM 1592 N N . VAL A 1 197 ? 21.353 -36.340 -16.928 1.00 40.34 197 VAL A N 1
ATOM 1593 C CA . VAL A 1 197 ? 20.636 -37.615 -16.807 1.00 40.34 197 VAL A CA 1
ATOM 1594 C C . VAL A 1 197 ? 20.386 -38.134 -18.218 1.00 40.34 197 VAL A C 1
ATOM 1596 O O . VAL A 1 197 ? 19.345 -37.883 -18.819 1.00 40.34 197 VAL A O 1
ATOM 1599 N N . ASN A 1 198 ? 21.386 -38.828 -18.758 1.00 39.66 198 ASN A N 1
ATOM 1600 C CA . ASN A 1 198 ? 21.200 -39.694 -19.910 1.00 39.66 198 ASN A CA 1
ATOM 1601 C C . ASN A 1 198 ? 20.667 -41.055 -19.440 1.00 39.66 198 ASN A C 1
ATOM 1603 O O . ASN A 1 198 ? 21.241 -41.681 -18.554 1.00 39.66 198 ASN A O 1
ATOM 1607 N N . GLU A 1 199 ? 19.598 -41.470 -20.121 1.00 42.28 199 GLU A N 1
ATOM 1608 C CA . GLU A 1 199 ? 19.151 -42.845 -20.369 1.00 42.28 199 GLU A CA 1
ATOM 1609 C C . GLU A 1 199 ? 18.479 -43.620 -19.222 1.00 42.28 199 GLU A C 1
ATOM 1611 O O . GLU A 1 199 ? 19.116 -44.186 -18.343 1.00 42.28 199 GLU A O 1
ATOM 1616 N N . ILE A 1 200 ? 17.149 -43.753 -19.312 1.00 37.03 200 ILE A N 1
ATOM 1617 C CA . ILE A 1 200 ? 16.498 -44.987 -19.796 1.00 37.03 200 ILE A CA 1
ATOM 1618 C C . ILE A 1 200 ? 15.062 -44.658 -20.244 1.00 37.03 200 ILE A C 1
ATOM 1620 O O . ILE A 1 200 ? 14.282 -44.013 -19.546 1.00 37.03 200 ILE A O 1
ATOM 1624 N N . ASN A 1 201 ? 14.745 -45.125 -21.450 1.00 44.47 201 ASN A N 1
ATOM 1625 C CA . ASN A 1 201 ? 13.473 -45.026 -22.156 1.00 44.47 201 ASN A CA 1
ATOM 1626 C C . ASN A 1 201 ? 12.242 -45.365 -21.300 1.00 44.47 201 ASN A C 1
ATOM 1628 O O . ASN A 1 201 ? 12.138 -46.473 -20.788 1.00 44.47 201 ASN A O 1
ATOM 1632 N N . THR A 1 202 ? 11.239 -44.485 -21.284 1.00 37.09 202 THR A N 1
ATOM 1633 C CA . THR A 1 202 ? 9.823 -44.886 -21.382 1.00 37.09 202 THR A CA 1
ATOM 1634 C C . THR A 1 202 ? 8.974 -43.717 -21.882 1.00 37.09 202 THR A C 1
ATOM 1636 O O . THR A 1 202 ? 8.995 -42.610 -21.353 1.00 37.09 202 THR A O 1
ATOM 1639 N N . THR A 1 203 ? 8.211 -43.987 -22.933 1.00 44.22 203 THR A N 1
ATOM 1640 C CA . THR A 1 203 ? 7.244 -43.105 -23.588 1.00 44.22 203 THR A CA 1
ATOM 1641 C C . THR A 1 203 ? 6.151 -42.635 -22.624 1.00 44.22 203 THR A C 1
ATOM 1643 O O . THR A 1 203 ? 5.187 -43.363 -22.378 1.00 44.22 203 THR A O 1
ATOM 1646 N N . LYS A 1 204 ? 6.261 -41.406 -22.114 1.00 44.78 204 LYS A N 1
ATOM 1647 C CA . LYS A 1 204 ? 5.125 -40.612 -21.624 1.00 44.78 204 LYS A CA 1
ATOM 1648 C C . LYS A 1 204 ? 5.343 -39.153 -22.008 1.00 44.78 204 LYS A C 1
ATOM 1650 O O . LYS A 1 204 ? 6.379 -38.580 -21.693 1.00 44.78 204 LYS A O 1
ATOM 1655 N N . GLU A 1 205 ? 4.366 -38.572 -22.700 1.00 43.47 205 GLU A N 1
ATOM 1656 C CA . GLU A 1 205 ? 4.333 -37.143 -23.017 1.00 43.47 205 GLU A CA 1
ATOM 1657 C C . GLU A 1 205 ? 4.494 -36.298 -21.738 1.00 43.47 205 GLU A C 1
ATOM 1659 O O . GLU A 1 205 ? 3.697 -36.458 -20.803 1.00 43.47 205 GLU A O 1
ATOM 1664 N N . PRO A 1 206 ? 5.465 -35.371 -21.666 1.00 38.56 206 PRO A N 1
ATOM 1665 C CA . PRO A 1 206 ? 5.578 -34.480 -20.527 1.00 38.56 206 PRO A CA 1
ATOM 1666 C C . PRO A 1 206 ? 4.622 -33.297 -20.711 1.00 38.56 206 PRO A C 1
ATOM 1668 O O . PRO A 1 206 ? 4.913 -32.324 -21.402 1.00 38.56 206 PRO A O 1
ATOM 1671 N N . LYS A 1 207 ? 3.469 -33.349 -20.037 1.00 39.12 207 LYS A N 1
ATOM 1672 C CA . LYS A 1 207 ? 2.661 -32.157 -19.727 1.00 39.12 207 LYS A CA 1
ATOM 1673 C C . LYS A 1 207 ? 3.249 -31.442 -18.508 1.00 39.12 207 LYS A C 1
ATOM 1675 O O . LYS A 1 207 ? 2.598 -31.352 -17.467 1.00 39.12 207 LYS A O 1
ATOM 1680 N N . GLU A 1 208 ? 4.479 -30.948 -18.600 1.00 35.56 208 GLU A N 1
ATOM 1681 C CA . GLU A 1 208 ? 5.010 -30.068 -17.558 1.00 35.56 208 GLU A CA 1
ATOM 1682 C C . GLU A 1 208 ? 4.533 -28.636 -17.803 1.00 35.56 208 GLU A C 1
ATOM 1684 O O . GLU A 1 208 ? 4.908 -27.970 -18.766 1.00 35.56 208 GLU A O 1
ATOM 1689 N N . LYS A 1 209 ? 3.650 -28.161 -16.918 1.00 34.78 209 LYS A N 1
ATOM 1690 C CA . LYS A 1 209 ? 3.277 -26.745 -16.852 1.00 34.78 209 LYS A CA 1
ATOM 1691 C C . LYS A 1 209 ? 4.545 -25.928 -16.568 1.00 34.78 209 LYS A C 1
ATOM 1693 O O . LYS A 1 209 ? 5.303 -26.326 -15.680 1.00 34.78 209 LYS A O 1
ATOM 1698 N N . PRO A 1 210 ? 4.761 -24.781 -17.240 1.00 38.53 210 PRO A N 1
ATOM 1699 C CA . PRO A 1 210 ? 5.938 -23.954 -17.011 1.00 38.53 210 PRO A CA 1
ATOM 1700 C C . PRO A 1 210 ? 6.070 -23.646 -15.519 1.00 38.53 210 PRO A C 1
ATOM 1702 O O . PRO A 1 210 ? 5.131 -23.175 -14.869 1.00 38.53 210 PRO A O 1
ATOM 1705 N N . SER A 1 211 ? 7.235 -23.977 -14.962 1.00 40.59 211 SER A N 1
ATOM 1706 C CA . SER A 1 211 ? 7.549 -23.752 -13.556 1.00 40.59 211 SER A CA 1
ATOM 1707 C C . SER A 1 211 ? 7.265 -22.293 -13.197 1.00 40.59 211 SER A C 1
ATOM 1709 O O . SER A 1 211 ? 7.790 -21.392 -13.847 1.00 40.59 211 SER A O 1
ATOM 1711 N N . SER A 1 212 ? 6.428 -22.060 -12.187 1.00 49.12 212 SER A N 1
ATOM 1712 C CA . SER A 1 212 ? 5.968 -20.720 -11.809 1.00 49.12 212 SER A CA 1
ATOM 1713 C C . SER A 1 212 ? 7.137 -19.745 -11.628 1.00 49.12 212 SER A C 1
ATOM 1715 O O . SER A 1 212 ? 7.949 -19.934 -10.716 1.00 49.12 212 SER A O 1
ATOM 1717 N N . PHE A 1 213 ? 7.191 -18.709 -12.465 1.00 53.84 213 PHE A N 1
ATOM 1718 C CA . PHE A 1 213 ? 8.094 -17.573 -12.313 1.00 53.84 213 PHE A CA 1
ATOM 1719 C C . PHE A 1 213 ? 7.920 -16.949 -10.918 1.00 53.84 213 PHE A C 1
ATOM 1721 O O . PHE A 1 213 ? 6.793 -16.769 -10.456 1.00 53.84 213 PHE A O 1
ATOM 1728 N N . ARG A 1 214 ? 9.030 -16.652 -10.229 1.00 60.19 214 ARG A N 1
ATOM 1729 C CA . ARG A 1 214 ? 9.032 -16.003 -8.908 1.00 60.19 214 ARG A CA 1
ATOM 1730 C C . ARG A 1 214 ? 9.703 -14.639 -9.006 1.00 60.19 214 ARG A C 1
ATOM 1732 O O . ARG A 1 214 ? 10.801 -14.533 -9.545 1.00 60.19 214 ARG A O 1
ATOM 1739 N N . LEU A 1 215 ? 9.058 -13.618 -8.451 1.00 62.44 215 LEU A N 1
ATOM 1740 C CA . LEU A 1 215 ? 9.723 -12.357 -8.132 1.00 62.44 215 LEU A CA 1
ATOM 1741 C C . LEU A 1 215 ? 10.665 -12.577 -6.947 1.00 62.44 215 LEU A C 1
ATOM 1743 O O . LEU A 1 215 ? 10.343 -13.344 -6.037 1.00 62.44 215 LEU A O 1
ATOM 1747 N N . ARG A 1 216 ? 11.837 -11.935 -6.975 1.00 66.56 216 ARG A N 1
ATOM 1748 C CA . ARG A 1 216 ? 12.840 -12.100 -5.922 1.00 66.56 216 ARG A CA 1
ATOM 1749 C C . ARG A 1 216 ? 12.277 -11.621 -4.587 1.00 66.56 216 ARG A C 1
ATOM 1751 O O . ARG A 1 216 ? 11.952 -10.450 -4.407 1.00 66.56 216 ARG A O 1
ATOM 1758 N N . CYS A 1 217 ? 12.188 -12.551 -3.650 1.00 65.81 217 CYS A N 1
ATOM 1759 C CA . CYS A 1 217 ? 12.165 -12.243 -2.233 1.00 65.81 217 CYS A CA 1
ATOM 1760 C C . CYS A 1 217 ? 13.590 -11.820 -1.871 1.00 65.81 217 CYS A C 1
ATOM 1762 O O . CYS A 1 217 ? 14.538 -12.484 -2.281 1.00 65.81 217 CYS A O 1
ATOM 1764 N N . GLY A 1 218 ? 13.787 -10.749 -1.099 1.00 62.62 218 GLY A N 1
ATOM 1765 C CA . GLY A 1 218 ? 15.117 -10.289 -0.667 1.00 62.62 218 GLY A CA 1
ATOM 1766 C C . GLY A 1 218 ? 15.881 -11.282 0.229 1.00 62.62 218 GLY A C 1
ATOM 1767 O O . GLY A 1 218 ? 16.726 -10.874 1.010 1.00 62.62 218 GLY A O 1
ATOM 1768 N N . CYS A 1 219 ? 15.578 -12.573 0.171 1.00 66.88 219 CYS A N 1
ATOM 1769 C CA . CYS A 1 219 ? 16.127 -13.664 0.954 1.00 66.88 219 CYS A CA 1
ATOM 1770 C C . CYS A 1 219 ? 17.075 -14.582 0.154 1.00 66.88 219 CYS A C 1
ATOM 1772 O O . CYS A 1 219 ? 17.614 -15.529 0.725 1.00 66.88 219 CYS A O 1
ATOM 1774 N N . ASP A 1 220 ? 17.307 -14.317 -1.140 1.00 62.53 220 ASP A N 1
ATOM 1775 C CA . ASP A 1 220 ? 18.016 -15.230 -2.058 1.00 62.53 220 ASP A CA 1
ATOM 1776 C C . ASP A 1 220 ? 19.426 -15.662 -1.595 1.00 62.53 220 ASP A C 1
ATOM 1778 O O . ASP A 1 220 ? 19.864 -16.762 -1.947 1.00 62.53 220 ASP A O 1
ATOM 1782 N N . ASN A 1 221 ? 20.096 -14.847 -0.769 1.00 59.75 221 ASN A N 1
ATOM 1783 C CA . ASN A 1 221 ? 21.468 -15.059 -0.280 1.00 59.75 221 ASN A CA 1
ATOM 1784 C C . ASN A 1 221 ? 21.566 -15.541 1.183 1.00 59.75 221 ASN A C 1
ATOM 1786 O O . ASN A 1 221 ? 22.658 -15.554 1.742 1.00 59.75 221 ASN A O 1
ATOM 1790 N N . LEU A 1 222 ? 20.457 -15.898 1.839 1.00 58.28 222 LEU A N 1
ATOM 1791 C CA . LEU A 1 222 ? 20.492 -16.345 3.236 1.00 58.28 222 LEU A CA 1
ATOM 1792 C C . LEU A 1 222 ? 20.657 -17.868 3.329 1.00 58.28 222 LEU A C 1
ATOM 1794 O O . LEU A 1 222 ? 19.887 -18.616 2.731 1.00 58.28 222 LEU A O 1
ATOM 1798 N N . GLU A 1 223 ? 21.592 -18.336 4.161 1.00 56.41 223 GLU A N 1
ATOM 1799 C CA . GLU A 1 223 ? 21.754 -19.763 4.504 1.00 56.41 223 GLU A CA 1
ATOM 1800 C C . GLU A 1 223 ? 20.474 -20.364 5.132 1.00 56.41 223 GLU A C 1
ATOM 1802 O O . GLU A 1 223 ? 20.216 -21.563 5.037 1.00 56.41 223 GLU A O 1
ATOM 1807 N N . ASN A 1 224 ? 19.589 -19.515 5.667 1.00 48.75 224 ASN A N 1
ATOM 1808 C CA . ASN A 1 224 ? 18.278 -19.868 6.217 1.00 48.75 224 ASN A CA 1
ATOM 1809 C C . ASN A 1 224 ? 17.126 -19.828 5.189 1.00 48.75 224 ASN A C 1
ATOM 1811 O O . ASN A 1 224 ? 16.010 -19.414 5.499 1.00 48.75 224 ASN A O 1
ATOM 1815 N N . ARG A 1 225 ? 17.339 -20.337 3.966 1.00 56.75 225 ARG A N 1
ATOM 1816 C CA . ARG A 1 225 ? 16.270 -20.514 2.948 1.00 56.75 225 ARG A CA 1
ATOM 1817 C C . ARG A 1 225 ? 15.066 -21.341 3.420 1.00 56.75 225 ARG A C 1
ATOM 1819 O O . ARG A 1 225 ? 14.014 -21.303 2.783 1.00 56.75 225 ARG A O 1
ATOM 1826 N N . LYS A 1 226 ? 15.205 -22.105 4.509 1.00 55.84 226 LYS A N 1
ATOM 1827 C CA . LYS A 1 226 ? 14.177 -23.040 4.991 1.00 55.84 226 LYS A CA 1
ATOM 1828 C C . LYS A 1 226 ? 12.840 -22.360 5.317 1.00 55.84 226 LYS A C 1
ATOM 1830 O O . LYS A 1 226 ? 11.818 -22.994 5.096 1.00 55.84 226 LYS A O 1
ATOM 1835 N N . SER A 1 227 ? 12.823 -21.092 5.745 1.00 53.00 227 SER A N 1
ATOM 1836 C CA . SER A 1 227 ? 11.567 -20.387 6.057 1.00 53.00 227 SER A CA 1
ATOM 1837 C C . SER A 1 227 ? 10.852 -19.791 4.837 1.00 53.00 227 SER A C 1
ATOM 1839 O O . SER A 1 227 ? 9.636 -19.658 4.864 1.00 53.00 227 SER A O 1
ATOM 1841 N N . CYS A 1 228 ? 11.561 -19.469 3.747 1.00 56.25 228 CYS A N 1
ATOM 1842 C CA . CYS A 1 228 ? 10.944 -18.899 2.536 1.00 56.25 228 CYS A CA 1
ATOM 1843 C C . CYS A 1 228 ? 10.566 -19.965 1.486 1.00 56.25 228 CYS A C 1
ATOM 1845 O O . CYS A 1 228 ? 9.851 -19.702 0.521 1.00 56.25 228 CYS A O 1
ATOM 1847 N N . ASN A 1 229 ? 11.025 -21.206 1.659 1.00 51.81 229 ASN A N 1
ATOM 1848 C CA . ASN A 1 229 ? 10.878 -22.248 0.643 1.00 51.81 229 ASN A CA 1
ATOM 1849 C C . ASN A 1 229 ? 9.474 -22.863 0.515 1.00 51.81 229 ASN A C 1
ATOM 1851 O O . ASN A 1 229 ? 9.257 -23.662 -0.398 1.00 51.81 229 ASN A O 1
ATOM 1855 N N . GLN A 1 230 ? 8.510 -22.508 1.363 1.00 49.22 230 GLN A N 1
ATOM 1856 C CA . GLN A 1 230 ? 7.204 -23.166 1.381 1.00 49.22 230 GLN A CA 1
ATOM 1857 C C . GLN A 1 230 ? 6.076 -22.213 0.965 1.00 49.22 230 GLN A C 1
ATOM 1859 O O . GLN A 1 230 ? 5.681 -21.320 1.690 1.00 49.22 230 GLN A O 1
ATOM 1864 N N . GLN A 1 231 ? 5.554 -22.448 -0.242 1.00 48.53 231 GLN A N 1
ATOM 1865 C CA . GLN A 1 231 ? 4.152 -22.241 -0.648 1.00 48.53 231 GLN A CA 1
ATOM 1866 C C . GLN A 1 231 ? 3.528 -20.833 -0.676 1.00 48.53 231 GLN A C 1
ATOM 1868 O O . GLN A 1 231 ? 2.447 -20.707 -1.245 1.00 48.53 231 GLN A O 1
ATOM 1873 N N . HIS A 1 232 ? 4.187 -19.774 -0.216 1.00 48.56 232 HIS A N 1
ATOM 1874 C CA . HIS A 1 232 ? 3.599 -18.426 -0.141 1.00 48.56 232 HIS A CA 1
ATOM 1875 C C . HIS A 1 232 ? 3.488 -17.660 -1.474 1.00 48.56 232 HIS A C 1
ATOM 1877 O O . HIS A 1 232 ? 3.591 -16.441 -1.493 1.00 48.56 232 HIS A O 1
ATOM 1883 N N . LYS A 1 233 ? 3.241 -18.338 -2.602 1.00 60.31 233 LYS A N 1
ATOM 1884 C CA . LYS A 1 233 ? 3.171 -17.684 -3.919 1.00 60.31 233 LYS A CA 1
ATOM 1885 C C . LYS A 1 233 ? 2.122 -16.565 -3.901 1.00 60.31 233 LYS A C 1
ATOM 1887 O O . LYS A 1 233 ? 0.933 -16.859 -3.812 1.00 60.31 233 LYS A O 1
ATOM 1892 N N . ASN A 1 234 ? 2.564 -15.319 -4.081 1.00 66.50 234 ASN A N 1
ATOM 1893 C CA . ASN A 1 234 ? 1.726 -14.114 -4.129 1.00 66.50 234 ASN A CA 1
ATOM 1894 C C . ASN A 1 234 ? 1.119 -13.671 -2.788 1.00 66.50 234 ASN A C 1
ATOM 1896 O O . ASN A 1 234 ? 0.105 -12.977 -2.800 1.00 66.50 234 ASN A O 1
ATOM 1900 N N . SER A 1 235 ? 1.713 -14.042 -1.653 1.00 77.31 235 SER A N 1
ATOM 1901 C CA . SER A 1 235 ? 1.207 -13.607 -0.349 1.00 77.31 235 SER A CA 1
ATOM 1902 C C . SER A 1 235 ? 1.698 -12.207 0.050 1.00 77.31 235 SER A C 1
ATOM 1904 O O . SER A 1 235 ? 2.701 -11.694 -0.473 1.00 77.31 235 SER A O 1
ATOM 1906 N N . MET A 1 236 ? 0.998 -11.605 1.015 1.00 82.81 236 MET A N 1
ATOM 1907 C CA . MET A 1 236 ? 1.360 -10.331 1.642 1.00 82.81 236 MET A CA 1
ATOM 1908 C C . MET A 1 236 ? 2.762 -10.385 2.262 1.00 82.81 236 MET A C 1
ATOM 1910 O O . MET A 1 236 ? 3.542 -9.434 2.147 1.00 82.81 236 MET A O 1
ATOM 1914 N N . GLU A 1 237 ? 3.121 -11.524 2.860 1.00 85.75 237 GLU A N 1
ATOM 1915 C CA . GLU A 1 237 ? 4.418 -11.761 3.491 1.00 85.75 237 GLU A CA 1
ATOM 1916 C C . GLU A 1 237 ? 5.567 -11.705 2.483 1.00 85.75 237 GLU A C 1
ATOM 1918 O O . GLU A 1 237 ? 6.624 -11.160 2.796 1.00 85.75 237 GLU A O 1
ATOM 1923 N N . GLU A 1 238 ? 5.382 -12.208 1.256 1.00 86.81 238 GLU A N 1
ATOM 1924 C CA . GLU A 1 238 ? 6.409 -12.075 0.218 1.00 86.81 238 GLU A CA 1
ATOM 1925 C C . GLU A 1 238 ? 6.625 -10.610 -0.177 1.00 86.81 238 GLU A C 1
ATOM 1927 O O . GLU A 1 238 ? 7.762 -10.193 -0.412 1.00 86.81 238 GLU A O 1
ATOM 1932 N N . GLY A 1 239 ? 5.543 -9.828 -0.244 1.00 91.06 239 GLY A N 1
ATOM 1933 C CA . GLY A 1 239 ? 5.601 -8.401 -0.553 1.00 91.06 239 GLY A CA 1
ATOM 1934 C C . GLY A 1 239 ? 6.359 -7.637 0.525 1.00 91.06 239 GLY A C 1
ATOM 1935 O O . GLY A 1 239 ? 7.288 -6.891 0.215 1.00 91.06 239 GLY A O 1
ATOM 1936 N N . LEU A 1 240 ? 6.041 -7.911 1.793 1.00 92.69 240 LEU A N 1
ATOM 1937 C CA . LEU A 1 240 ? 6.734 -7.333 2.940 1.00 92.69 240 LEU A CA 1
ATOM 1938 C C . LEU A 1 240 ? 8.205 -7.759 2.990 1.00 92.69 240 LEU A C 1
ATOM 1940 O O . LEU A 1 240 ? 9.090 -6.936 3.237 1.00 92.69 240 LEU A O 1
ATOM 1944 N N . CYS A 1 241 ? 8.486 -9.033 2.721 1.00 91.62 241 CYS A N 1
ATOM 1945 C CA . CYS A 1 241 ? 9.843 -9.558 2.687 1.00 91.62 241 CYS A CA 1
ATOM 1946 C C . CYS A 1 241 ? 10.675 -8.876 1.591 1.00 91.62 241 CYS A C 1
ATOM 1948 O O . CYS A 1 241 ? 11.803 -8.459 1.843 1.00 91.62 241 CYS A O 1
ATOM 1950 N N . ALA A 1 242 ? 10.122 -8.683 0.392 1.00 91.69 242 ALA A N 1
ATOM 1951 C CA . ALA A 1 242 ? 10.797 -7.938 -0.667 1.00 91.69 242 ALA A CA 1
ATOM 1952 C C . ALA A 1 242 ? 10.978 -6.454 -0.290 1.00 91.69 242 ALA A C 1
ATOM 1954 O O . ALA A 1 242 ? 12.092 -5.930 -0.358 1.00 91.69 242 ALA A O 1
ATOM 1955 N N . ALA A 1 243 ? 9.923 -5.806 0.217 1.00 94.31 243 ALA A N 1
ATOM 1956 C CA . ALA A 1 243 ? 9.937 -4.401 0.621 1.00 94.31 243 ALA A CA 1
ATOM 1957 C C . ALA A 1 243 ? 10.964 -4.098 1.718 1.00 94.31 243 ALA A C 1
ATOM 1959 O O . ALA A 1 243 ? 11.549 -3.017 1.712 1.00 94.31 243 ALA A O 1
ATOM 1960 N N . THR A 1 244 ? 11.223 -5.033 2.630 1.00 94.44 244 THR A N 1
ATOM 1961 C CA . THR A 1 244 ? 12.139 -4.849 3.771 1.00 94.44 244 THR A CA 1
ATOM 1962 C C . THR A 1 244 ? 13.485 -5.556 3.600 1.00 94.44 244 THR A C 1
ATOM 1964 O O . THR A 1 244 ? 14.281 -5.585 4.538 1.00 94.44 244 THR A O 1
ATOM 1967 N N . ALA A 1 245 ? 13.748 -6.143 2.427 1.00 92.81 245 ALA A N 1
ATOM 1968 C CA . ALA A 1 245 ? 14.889 -7.030 2.195 1.00 92.81 245 ALA A CA 1
ATOM 1969 C C . ALA A 1 245 ? 15.022 -8.119 3.282 1.00 92.81 245 ALA A C 1
ATOM 1971 O O . ALA A 1 245 ? 16.105 -8.341 3.825 1.00 92.81 245 ALA A O 1
ATOM 1972 N N . ALA A 1 246 ? 13.910 -8.784 3.608 1.00 91.56 246 ALA A N 1
ATOM 1973 C CA . ALA A 1 246 ? 13.772 -9.760 4.688 1.00 91.56 246 ALA A CA 1
ATOM 1974 C C . ALA A 1 246 ? 14.117 -9.175 6.072 1.00 91.56 246 ALA A C 1
ATOM 1976 O O . ALA A 1 246 ? 14.882 -9.763 6.834 1.00 91.56 246 ALA A O 1
ATOM 1977 N N . GLY A 1 247 ? 13.594 -7.981 6.375 1.00 91.69 247 GLY A N 1
ATOM 1978 C CA . GLY A 1 247 ? 13.830 -7.276 7.642 1.00 91.69 247 GLY A CA 1
ATOM 1979 C C . GLY A 1 247 ? 15.210 -6.620 7.782 1.00 91.69 247 GLY A C 1
ATOM 1980 O O . GLY A 1 247 ? 15.543 -6.119 8.854 1.00 91.69 247 GLY A O 1
ATOM 1981 N N . ARG A 1 248 ? 16.032 -6.609 6.724 1.00 92.31 248 ARG A N 1
ATOM 1982 C CA . ARG A 1 248 ? 17.364 -5.978 6.743 1.00 92.31 248 ARG A CA 1
ATOM 1983 C C . ARG A 1 248 ? 17.313 -4.463 6.580 1.00 92.31 248 ARG A C 1
ATOM 1985 O O . ARG A 1 248 ? 18.235 -3.768 7.000 1.00 92.31 248 ARG A O 1
ATOM 1992 N N . PHE A 1 249 ? 16.251 -3.944 5.976 1.00 94.06 249 PHE A N 1
ATOM 1993 C CA . PHE A 1 249 ? 15.913 -2.531 6.085 1.00 94.06 249 PHE A CA 1
ATOM 1994 C C . PHE A 1 249 ? 15.182 -2.330 7.412 1.00 94.06 249 PHE A C 1
ATOM 1996 O O . PHE A 1 249 ? 14.278 -3.099 7.728 1.00 94.06 249 PHE A O 1
ATOM 2003 N N . GLN A 1 250 ? 15.587 -1.332 8.197 1.00 92.25 250 GLN A N 1
ATOM 2004 C CA . GLN A 1 250 ? 14.994 -1.054 9.506 1.00 92.25 250 GLN A CA 1
ATOM 2005 C C . GLN A 1 250 ? 14.204 0.252 9.483 1.00 92.25 250 GLN A C 1
ATOM 2007 O O . GLN A 1 250 ? 14.588 1.225 8.824 1.00 92.25 250 GLN A O 1
ATOM 2012 N N . ALA A 1 251 ? 13.106 0.271 10.235 1.00 91.56 251 ALA A N 1
ATOM 2013 C CA . ALA A 1 251 ? 12.241 1.432 10.365 1.00 91.56 251 ALA A CA 1
ATOM 2014 C C . ALA A 1 251 ? 12.972 2.658 10.912 1.00 91.56 251 ALA A C 1
ATOM 2016 O O . ALA A 1 251 ? 13.882 2.545 11.734 1.00 91.56 251 ALA A O 1
ATOM 2017 N N . ALA A 1 252 ? 12.551 3.840 10.456 1.00 88.06 252 ALA A N 1
ATOM 2018 C CA . ALA A 1 252 ? 13.005 5.081 11.062 1.00 88.06 252 ALA A CA 1
ATOM 2019 C C . ALA A 1 252 ? 12.497 5.139 12.505 1.00 88.06 252 ALA A C 1
ATOM 2021 O O . ALA A 1 252 ? 11.325 4.845 12.758 1.00 88.06 252 ALA A O 1
ATOM 2022 N N . ALA A 1 253 ? 13.342 5.568 13.440 1.00 86.94 253 ALA A N 1
ATOM 2023 C CA . ALA A 1 253 ? 12.862 5.894 14.774 1.00 86.94 253 ALA A CA 1
ATOM 2024 C C . ALA A 1 253 ? 11.908 7.098 14.688 1.00 86.94 253 ALA A C 1
ATOM 2026 O O . ALA A 1 253 ? 12.231 8.109 14.060 1.00 86.94 253 ALA A O 1
ATOM 2027 N N . PHE A 1 254 ? 10.754 7.021 15.355 1.00 82.31 254 PHE A N 1
ATOM 2028 C CA . PHE A 1 254 ? 9.797 8.136 15.421 1.00 82.31 254 PHE A CA 1
ATOM 2029 C C . PHE A 1 254 ? 10.337 9.354 16.195 1.00 82.31 254 PHE A C 1
ATOM 2031 O O . PHE A 1 254 ? 9.762 10.434 16.131 1.00 82.31 254 PHE A O 1
ATOM 2038 N N . GLU A 1 255 ? 11.462 9.198 16.892 1.00 81.94 255 GLU A N 1
ATOM 2039 C CA . GLU A 1 255 ? 12.108 10.223 17.724 1.00 81.94 255 GLU A CA 1
ATOM 2040 C C . GLU A 1 255 ? 13.087 11.117 16.947 1.00 81.94 255 GLU A C 1
ATOM 2042 O O . GLU A 1 255 ? 13.879 11.844 17.535 1.00 81.94 255 GLU A O 1
ATOM 2047 N N . GLY A 1 256 ? 13.053 11.077 15.611 1.00 80.50 256 GLY A N 1
ATOM 2048 C CA . GLY A 1 256 ? 13.879 11.955 14.778 1.00 80.50 256 GLY A CA 1
ATOM 2049 C C . GLY A 1 256 ? 15.327 11.489 14.597 1.00 80.50 256 GLY A C 1
ATOM 2050 O O . GLY A 1 256 ? 16.133 12.231 14.046 1.00 80.50 256 GLY A O 1
ATOM 2051 N N . GLY A 1 257 ? 15.657 10.247 14.972 1.00 81.38 257 GLY A N 1
ATOM 2052 C CA . GLY A 1 257 ? 16.992 9.653 14.781 1.00 81.38 257 GLY A CA 1
ATOM 2053 C C . GLY A 1 257 ? 17.392 9.378 13.321 1.00 81.38 257 GLY A C 1
ATOM 2054 O O . GLY A 1 257 ? 18.482 8.870 13.066 1.00 81.38 257 GLY A O 1
ATOM 2055 N N . GLY A 1 258 ? 16.529 9.701 12.353 1.00 85.06 258 GLY A N 1
ATOM 2056 C CA . GLY A 1 258 ? 16.726 9.389 10.937 1.00 85.06 258 GLY A CA 1
ATOM 2057 C C . GLY A 1 258 ? 16.521 7.905 10.603 1.00 85.06 258 GLY A C 1
ATOM 2058 O O . GLY A 1 258 ? 16.197 7.083 11.461 1.00 85.06 258 GLY A O 1
ATOM 2059 N N . ILE A 1 259 ? 16.672 7.559 9.321 1.00 85.38 259 ILE A N 1
ATOM 2060 C CA . ILE A 1 259 ? 16.639 6.163 8.855 1.00 85.38 259 ILE A CA 1
ATOM 2061 C C . ILE A 1 259 ? 18.016 5.541 9.082 1.00 85.38 259 ILE A C 1
ATOM 2063 O O . ILE A 1 259 ? 19.028 6.097 8.633 1.00 85.38 259 ILE A O 1
ATOM 2067 N N . SER A 1 260 ? 18.056 4.381 9.744 1.00 87.06 260 SER A N 1
ATOM 2068 C CA . SER A 1 260 ? 19.310 3.673 9.982 1.00 87.06 260 SER A CA 1
ATOM 2069 C C . SER A 1 260 ? 19.966 3.258 8.663 1.00 87.06 260 SER A C 1
ATOM 2071 O O . SER A 1 260 ? 19.320 3.010 7.639 1.00 87.06 260 SER A O 1
ATOM 2073 N N . GLN A 1 261 ? 21.296 3.244 8.654 1.00 91.75 261 GLN A N 1
ATOM 2074 C CA . GLN A 1 261 ? 22.033 2.823 7.475 1.00 91.75 261 GLN A CA 1
ATOM 2075 C C . GLN A 1 261 ? 21.945 1.303 7.350 1.00 91.75 261 GLN A C 1
ATOM 2077 O O . GLN A 1 261 ? 22.401 0.572 8.226 1.00 91.75 261 GLN A O 1
ATOM 2082 N N . ALA A 1 262 ? 21.358 0.834 6.251 1.00 92.06 262 ALA A N 1
ATOM 2083 C CA . ALA A 1 262 ? 21.314 -0.585 5.942 1.00 92.06 262 ALA A CA 1
ATOM 2084 C C . ALA A 1 262 ? 22.735 -1.127 5.703 1.00 92.06 262 ALA A C 1
ATOM 2086 O O . ALA A 1 262 ? 23.611 -0.412 5.197 1.00 92.06 262 ALA A O 1
ATOM 2087 N N . SER A 1 263 ? 22.959 -2.397 6.059 1.00 91.88 263 SER A N 1
ATOM 2088 C CA . SER A 1 263 ? 24.236 -3.070 5.807 1.00 91.88 263 SER A CA 1
ATOM 2089 C C . SER A 1 263 ? 24.565 -3.067 4.312 1.00 91.88 263 SER A C 1
ATOM 2091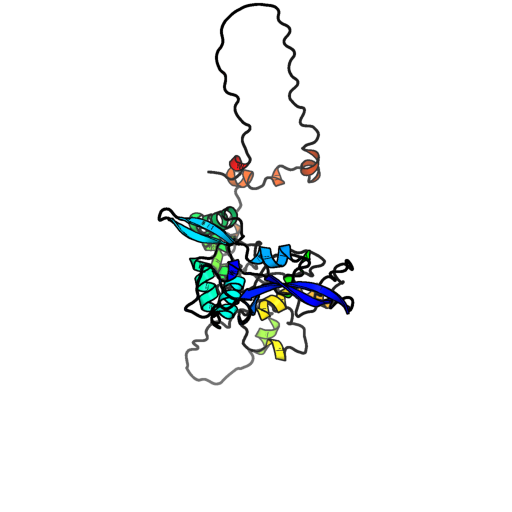 O O . SER A 1 263 ? 23.669 -3.037 3.465 1.00 91.88 263 SER A O 1
ATOM 2093 N N . GLN A 1 264 ? 25.850 -3.159 3.963 1.00 92.56 264 GLN A N 1
ATOM 2094 C CA . GLN A 1 264 ? 26.258 -3.260 2.559 1.00 92.56 264 GLN A CA 1
ATOM 2095 C C . GLN A 1 264 ? 25.560 -4.432 1.850 1.00 92.56 264 GLN A C 1
ATOM 2097 O O . GLN A 1 264 ? 24.983 -4.241 0.786 1.00 92.56 264 GLN A O 1
ATOM 2102 N N . SER A 1 265 ? 25.481 -5.599 2.496 1.00 89.38 265 SER A N 1
ATOM 2103 C CA . SER A 1 265 ? 24.771 -6.768 1.960 1.00 89.38 265 SER A CA 1
ATOM 2104 C C . SER A 1 265 ? 23.268 -6.537 1.736 1.00 89.38 265 SER A C 1
ATOM 2106 O O . SER A 1 265 ? 22.663 -7.152 0.856 1.00 89.38 265 SER A O 1
ATOM 2108 N N . ALA A 1 266 ? 22.630 -5.672 2.530 1.00 89.69 266 ALA A N 1
ATOM 2109 C CA . ALA A 1 266 ? 21.242 -5.261 2.331 1.00 89.69 266 ALA A CA 1
ATOM 2110 C C . ALA A 1 266 ? 21.111 -4.284 1.159 1.00 89.69 266 ALA A C 1
ATOM 2112 O O . ALA A 1 266 ? 20.221 -4.455 0.328 1.00 89.69 266 ALA A O 1
ATOM 2113 N N . ASN A 1 267 ? 22.029 -3.324 1.033 1.00 90.56 267 ASN A N 1
ATOM 2114 C CA . ASN A 1 267 ? 22.082 -2.418 -0.118 1.00 90.56 267 ASN A CA 1
ATOM 2115 C C . ASN A 1 267 ? 22.324 -3.180 -1.423 1.00 90.56 267 ASN A C 1
ATOM 2117 O O . ASN A 1 267 ? 21.747 -2.838 -2.448 1.00 90.56 267 ASN A O 1
ATOM 2121 N N . GLU A 1 268 ? 23.130 -4.236 -1.383 1.00 89.88 268 GLU A N 1
ATOM 2122 C CA . GLU A 1 268 ? 23.430 -5.064 -2.548 1.00 89.88 268 GLU A CA 1
ATOM 2123 C C . GLU A 1 268 ? 22.281 -5.996 -2.942 1.00 89.88 268 GLU A C 1
ATOM 2125 O O . GLU A 1 268 ? 22.270 -6.504 -4.056 1.00 89.88 268 GLU A O 1
ATOM 2130 N N . SER A 1 269 ? 21.269 -6.180 -2.084 1.00 86.38 269 SER A N 1
ATOM 2131 C CA . SER A 1 269 ? 20.126 -7.055 -2.389 1.00 86.38 269 SER A CA 1
ATOM 2132 C C . SER A 1 269 ? 19.260 -6.578 -3.558 1.00 86.38 269 SER A C 1
ATOM 2134 O O . SER A 1 269 ? 18.544 -7.383 -4.150 1.00 86.38 269 SER A O 1
ATOM 2136 N N . GLN A 1 270 ? 19.351 -5.292 -3.909 1.00 87.94 270 GLN A N 1
ATOM 2137 C CA . GLN A 1 270 ? 18.7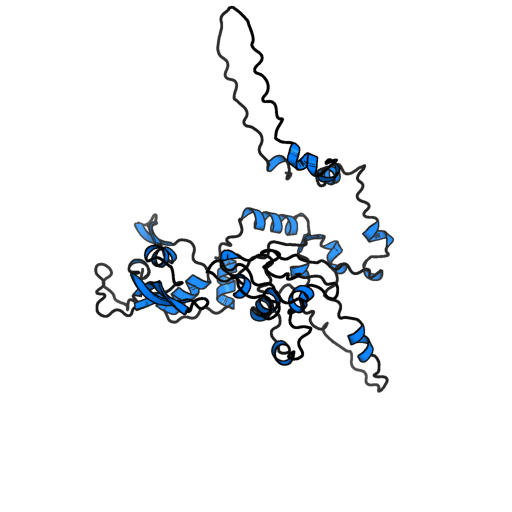04 -4.721 -5.092 1.00 87.94 270 GLN A CA 1
ATOM 2138 C C . GLN A 1 270 ? 19.398 -5.143 -6.398 1.00 87.94 270 GLN A C 1
ATOM 2140 O O . GLN A 1 270 ? 18.795 -5.087 -7.469 1.00 87.94 270 GLN A O 1
ATOM 2145 N N . PHE A 1 271 ? 20.669 -5.553 -6.317 1.00 88.25 271 PHE A N 1
ATOM 2146 C CA . PHE A 1 271 ? 21.462 -5.989 -7.455 1.00 88.25 271 PHE A CA 1
ATOM 2147 C C . PHE A 1 271 ? 21.381 -7.510 -7.576 1.00 88.25 271 PHE A C 1
ATOM 2149 O O . PHE A 1 271 ? 21.554 -8.266 -6.622 1.00 88.25 271 PHE A O 1
ATOM 2156 N N . GLY A 1 272 ? 21.096 -7.979 -8.781 1.00 83.75 272 GLY A N 1
ATOM 2157 C CA . GLY A 1 272 ? 20.952 -9.394 -9.067 1.00 83.75 272 GLY A CA 1
ATOM 2158 C C . GLY A 1 272 ? 20.881 -9.631 -10.563 1.00 83.75 272 GLY A C 1
ATOM 2159 O O . GLY A 1 272 ? 21.233 -8.767 -11.364 1.00 83.75 272 GLY A O 1
ATOM 2160 N N . THR A 1 273 ? 20.405 -10.810 -10.947 1.00 83.25 273 THR A N 1
ATOM 2161 C CA . THR A 1 273 ? 20.142 -11.113 -12.354 1.00 83.25 273 THR A CA 1
ATOM 2162 C C . THR A 1 273 ? 19.129 -10.103 -12.910 1.00 83.25 273 THR A C 1
ATOM 2164 O O . THR A 1 273 ? 18.125 -9.833 -12.234 1.00 83.25 273 THR A O 1
ATOM 2167 N N . PRO A 1 274 ? 19.360 -9.562 -14.120 1.00 88.00 274 PRO A N 1
ATOM 2168 C CA . PRO A 1 274 ? 18.366 -8.761 -14.820 1.00 88.00 274 PRO A CA 1
ATOM 2169 C C . PRO A 1 274 ? 17.007 -9.470 -14.845 1.00 88.00 274 PRO A C 1
ATOM 2171 O O . PRO A 1 274 ? 16.937 -10.687 -15.015 1.00 88.00 274 PRO A O 1
ATOM 2174 N N . HIS A 1 275 ? 15.926 -8.725 -14.627 1.00 87.81 275 HIS A N 1
ATOM 2175 C CA . HIS A 1 275 ? 14.571 -9.270 -14.582 1.00 87.81 275 HIS A CA 1
ATOM 2176 C C . HIS A 1 275 ? 13.533 -8.180 -14.855 1.00 87.81 275 HIS A C 1
ATOM 2178 O O . HIS A 1 275 ? 13.806 -6.994 -14.664 1.00 87.81 275 HIS A O 1
ATOM 2184 N N . THR A 1 276 ? 12.328 -8.589 -15.250 1.00 89.44 276 THR A N 1
ATOM 2185 C CA . THR A 1 276 ? 11.146 -7.721 -15.219 1.00 89.44 276 THR A CA 1
ATOM 2186 C C . THR A 1 276 ? 10.531 -7.770 -13.821 1.00 89.44 276 THR A C 1
ATOM 2188 O O . THR A 1 276 ? 10.183 -8.853 -13.343 1.00 89.44 276 THR A O 1
ATOM 2191 N N . GLY A 1 277 ? 10.420 -6.632 -13.133 1.00 92.06 277 GLY A N 1
ATOM 2192 C CA . GLY A 1 277 ? 9.956 -6.610 -11.746 1.00 92.06 277 GLY A CA 1
ATOM 2193 C C . GLY A 1 277 ? 10.143 -5.286 -11.013 1.00 92.06 277 GLY A C 1
ATOM 2194 O O . GLY A 1 277 ? 10.267 -4.235 -11.631 1.00 92.06 277 GLY A O 1
ATOM 2195 N N . ILE A 1 278 ? 10.120 -5.350 -9.679 1.00 93.88 278 ILE A N 1
ATOM 2196 C CA . ILE A 1 278 ? 10.364 -4.209 -8.786 1.00 93.88 278 ILE A CA 1
ATOM 2197 C C . ILE A 1 278 ? 11.779 -4.324 -8.220 1.00 93.88 278 ILE A C 1
ATOM 2199 O O . ILE A 1 278 ? 12.155 -5.373 -7.696 1.00 93.88 278 ILE A O 1
ATOM 2203 N N . VAL A 1 279 ? 12.531 -3.227 -8.269 1.00 94.12 279 VAL A N 1
ATOM 2204 C CA . VAL A 1 279 ? 13.886 -3.119 -7.724 1.00 94.12 279 VAL A CA 1
ATOM 2205 C C . VAL A 1 279 ? 13.818 -2.422 -6.369 1.00 94.12 279 VAL A C 1
ATOM 2207 O O . VAL A 1 279 ? 13.874 -1.198 -6.275 1.00 94.12 279 VAL A O 1
ATOM 2210 N N . TYR A 1 280 ? 13.671 -3.206 -5.301 1.00 94.25 280 TYR A N 1
ATOM 2211 C CA . TYR A 1 280 ? 13.555 -2.672 -3.945 1.00 94.25 280 TYR A CA 1
ATOM 2212 C C . TYR A 1 280 ? 14.880 -2.084 -3.451 1.00 94.25 280 TYR A C 1
ATOM 2214 O O . TYR A 1 280 ? 15.858 -2.802 -3.252 1.00 94.25 280 TYR A O 1
ATOM 2222 N N . THR A 1 281 ? 14.889 -0.779 -3.186 1.00 94.50 281 THR A N 1
ATOM 2223 C CA . THR A 1 281 ? 16.054 -0.041 -2.674 1.00 94.50 281 THR A CA 1
ATOM 2224 C C . THR A 1 281 ? 15.884 0.287 -1.186 1.00 94.50 281 THR A C 1
ATOM 2226 O O . THR A 1 281 ? 14.750 0.358 -0.713 1.00 94.50 281 THR A O 1
ATOM 2229 N N . PRO A 1 282 ? 16.955 0.492 -0.404 1.00 93.44 282 PRO A N 1
ATOM 2230 C CA . PRO A 1 282 ? 16.837 0.901 0.995 1.00 93.44 282 PRO A CA 1
ATOM 2231 C C . PRO A 1 282 ? 16.014 2.196 1.163 1.00 93.44 282 PRO A C 1
ATOM 2233 O O . PRO A 1 282 ? 16.244 3.151 0.421 1.00 93.44 282 PRO A O 1
ATOM 2236 N N . PRO A 1 283 ? 15.132 2.301 2.176 1.00 91.75 283 PRO A N 1
ATOM 2237 C CA . PRO A 1 283 ? 14.271 3.477 2.356 1.00 91.75 283 PRO A CA 1
ATOM 2238 C C . PRO A 1 283 ? 15.023 4.786 2.636 1.00 91.75 283 PRO A C 1
ATOM 2240 O O . PRO A 1 283 ? 14.464 5.861 2.464 1.00 91.75 283 PRO A O 1
ATOM 2243 N N . LYS A 1 284 ? 16.303 4.719 3.033 1.00 92.12 284 LYS A N 1
ATOM 2244 C CA . LYS A 1 284 ? 17.170 5.903 3.154 1.00 92.12 284 LYS A CA 1
ATOM 2245 C C . LYS A 1 284 ? 17.446 6.569 1.800 1.00 92.12 284 LYS A C 1
ATOM 2247 O O . LYS A 1 284 ? 17.762 7.753 1.772 1.00 92.12 284 LYS A O 1
ATOM 2252 N N . LEU A 1 285 ? 17.386 5.809 0.703 1.00 89.69 285 LEU A N 1
ATOM 2253 C CA . LEU A 1 285 ? 17.674 6.314 -0.639 1.00 89.69 285 LEU A CA 1
ATOM 2254 C C . LEU A 1 285 ? 16.449 6.972 -1.269 1.00 89.69 285 LEU A C 1
ATOM 2256 O O . LEU A 1 285 ? 16.585 8.001 -1.922 1.00 89.69 285 LEU A O 1
ATOM 2260 N N . SER A 1 286 ? 15.273 6.373 -1.085 1.00 89.25 286 SER A N 1
ATOM 2261 C CA . SER A 1 286 ? 14.003 6.915 -1.556 1.00 89.25 286 SER A CA 1
ATOM 2262 C C . SER A 1 286 ? 12.828 6.186 -0.893 1.00 89.25 286 SER A C 1
ATOM 2264 O O . SER A 1 286 ? 12.911 5.007 -0.538 1.00 89.25 286 SER A O 1
ATOM 2266 N N . ASP A 1 287 ? 11.725 6.907 -0.733 1.00 86.81 287 ASP A N 1
ATOM 2267 C CA . ASP A 1 287 ? 10.388 6.403 -0.419 1.00 86.81 287 ASP A CA 1
ATOM 2268 C C . ASP A 1 287 ? 9.690 5.760 -1.629 1.00 86.81 287 ASP A C 1
ATOM 2270 O O . ASP A 1 287 ? 8.682 5.064 -1.467 1.00 86.81 287 ASP A O 1
ATOM 2274 N N . HIS A 1 288 ? 10.271 5.931 -2.818 1.00 94.69 288 HIS A N 1
ATOM 2275 C CA . HIS A 1 288 ? 9.915 5.251 -4.053 1.00 94.69 288 HIS A CA 1
ATOM 2276 C C . HIS A 1 288 ? 10.957 4.186 -4.415 1.00 94.69 288 HIS A C 1
ATOM 2278 O O . HIS A 1 288 ? 12.142 4.291 -4.096 1.00 94.69 288 HIS A O 1
ATOM 2284 N N . VAL A 1 289 ? 10.525 3.152 -5.130 1.00 95.50 289 VAL A N 1
ATOM 2285 C CA . VAL A 1 289 ? 11.409 2.144 -5.718 1.00 95.50 289 VAL A CA 1
ATOM 2286 C C . VAL A 1 289 ? 11.137 2.012 -7.206 1.00 95.50 289 VAL A C 1
ATOM 2288 O O . VAL A 1 289 ? 10.005 2.140 -7.666 1.00 95.50 289 VAL A O 1
ATOM 2291 N N . GLY A 1 290 ? 12.198 1.751 -7.963 1.00 93.75 290 GLY A N 1
ATOM 2292 C CA . GLY A 1 290 ? 12.098 1.588 -9.404 1.00 93.75 290 GLY A CA 1
ATOM 2293 C C . GLY A 1 290 ? 11.455 0.262 -9.794 1.00 93.75 290 GLY A C 1
ATOM 2294 O O . GLY A 1 290 ? 11.441 -0.713 -9.039 1.00 93.75 290 GLY A O 1
ATOM 2295 N N . ILE A 1 291 ? 10.983 0.217 -11.031 1.00 94.19 291 ILE A N 1
ATOM 2296 C CA . ILE A 1 291 ? 10.638 -1.016 -11.731 1.00 94.19 291 ILE A CA 1
ATOM 2297 C C . ILE A 1 291 ? 11.653 -1.260 -12.846 1.00 94.19 291 ILE A C 1
ATOM 2299 O O . ILE A 1 291 ? 12.266 -0.323 -13.356 1.00 94.19 291 ILE A O 1
ATOM 2303 N N . SER A 1 292 ? 11.827 -2.516 -13.230 1.00 93.44 292 SER A N 1
ATOM 2304 C CA . SER A 1 292 ? 12.689 -2.939 -14.329 1.00 93.44 292 SER A CA 1
ATOM 2305 C C . SER A 1 292 ? 11.884 -3.715 -15.367 1.00 93.44 292 SER A C 1
ATOM 2307 O O . SER A 1 292 ? 10.949 -4.443 -15.029 1.00 93.44 292 SER A O 1
ATOM 2309 N N . LEU A 1 293 ? 12.265 -3.565 -16.634 1.00 91.69 293 LEU A N 1
ATOM 2310 C CA . LEU A 1 293 ? 11.751 -4.335 -17.762 1.00 91.69 293 LEU A CA 1
ATOM 2311 C C . LEU A 1 293 ? 12.933 -5.041 -18.422 1.00 91.69 293 LEU A C 1
ATOM 2313 O O . LEU A 1 293 ? 13.867 -4.382 -18.875 1.00 91.69 293 LEU A O 1
ATOM 2317 N N . LEU A 1 294 ? 12.907 -6.372 -18.445 1.00 89.44 294 LEU A N 1
ATOM 2318 C CA . LEU A 1 294 ? 13.892 -7.178 -19.154 1.00 89.44 294 LEU A CA 1
ATOM 2319 C C . LEU A 1 294 ? 13.336 -7.530 -20.531 1.00 89.44 294 LEU A C 1
ATOM 2321 O O . LEU A 1 294 ? 12.333 -8.233 -20.629 1.00 89.44 294 LEU A O 1
ATOM 2325 N N . LEU A 1 295 ? 14.010 -7.068 -21.577 1.00 85.25 295 LEU A N 1
ATOM 2326 C CA . LEU A 1 295 ? 13.714 -7.444 -22.954 1.00 85.25 295 LEU A CA 1
ATOM 2327 C C . LEU A 1 295 ? 14.538 -8.682 -23.311 1.00 85.25 295 LEU A C 1
ATOM 2329 O O . LEU A 1 295 ? 15.741 -8.719 -23.052 1.00 85.25 295 LEU A O 1
ATOM 2333 N N . ASP A 1 296 ? 13.874 -9.706 -23.834 1.00 76.88 296 ASP A N 1
ATOM 2334 C CA . ASP A 1 296 ? 14.516 -10.887 -24.385 1.00 76.88 296 ASP A CA 1
ATOM 2335 C C . ASP A 1 296 ? 14.931 -10.614 -25.829 1.00 76.88 296 ASP A C 1
ATOM 2337 O O . ASP A 1 296 ? 14.128 -10.140 -26.629 1.00 76.88 296 ASP A O 1
ATOM 2341 N N . GLU A 1 297 ? 16.176 -10.931 -26.166 1.00 66.25 297 GLU A N 1
ATOM 2342 C CA . GLU A 1 297 ? 16.687 -10.843 -27.537 1.00 66.25 297 GLU A CA 1
ATOM 2343 C C . GLU A 1 297 ? 16.484 -12.157 -28.303 1.00 66.25 297 GLU A C 1
ATOM 2345 O O . GLU A 1 297 ? 17.231 -12.435 -29.237 1.00 66.25 297 GLU A O 1
ATOM 2350 N N . ASP A 1 298 ? 15.530 -13.008 -27.909 1.00 64.62 298 ASP A N 1
ATOM 2351 C CA . ASP A 1 298 ? 15.299 -14.263 -28.623 1.00 64.62 298 ASP A CA 1
ATOM 2352 C C . ASP A 1 298 ? 14.829 -13.965 -30.060 1.00 64.62 298 ASP A C 1
ATOM 2354 O O . ASP A 1 298 ? 13.668 -13.623 -30.319 1.00 64.62 298 ASP A O 1
ATOM 2358 N N . ASP A 1 299 ? 15.781 -14.065 -30.995 1.00 54.06 299 ASP A N 1
ATOM 2359 C CA . ASP A 1 299 ? 15.665 -13.738 -32.422 1.00 54.06 299 ASP A CA 1
ATOM 2360 C C . ASP A 1 299 ? 14.469 -14.448 -33.090 1.00 54.06 299 ASP A C 1
ATOM 2362 O O . ASP A 1 299 ? 13.938 -13.977 -34.102 1.00 54.06 299 ASP A O 1
ATOM 2366 N N . SER A 1 300 ? 14.020 -15.564 -32.501 1.00 55.75 300 SER A N 1
ATOM 2367 C CA . SER A 1 300 ? 12.898 -16.383 -32.961 1.00 55.75 300 SER A CA 1
ATOM 2368 C C . SER A 1 300 ? 11.522 -15.736 -32.754 1.00 55.75 300 SER A C 1
ATOM 2370 O O . SER A 1 300 ? 10.638 -15.901 -33.595 1.00 55.75 300 SER A O 1
ATOM 2372 N N . ILE A 1 301 ? 11.332 -14.964 -31.679 1.00 55.44 301 ILE A N 1
ATOM 2373 C CA . ILE A 1 301 ? 10.054 -14.300 -31.359 1.00 55.44 301 ILE A CA 1
ATOM 2374 C C . ILE A 1 301 ? 9.932 -12.969 -32.111 1.00 55.44 301 ILE A C 1
ATOM 2376 O O . ILE A 1 301 ? 8.835 -12.510 -32.429 1.00 55.44 301 ILE A O 1
ATOM 2380 N N . ILE A 1 302 ? 11.074 -12.366 -32.430 1.00 53.22 302 ILE A N 1
ATOM 2381 C CA . ILE A 1 302 ? 11.187 -11.013 -32.976 1.00 53.22 302 ILE A CA 1
ATOM 2382 C C . ILE A 1 302 ? 11.132 -10.984 -34.521 1.00 53.22 302 ILE A C 1
ATOM 2384 O O . ILE A 1 302 ? 11.134 -9.918 -35.133 1.00 53.22 302 ILE A O 1
ATOM 2388 N N . GLY A 1 303 ? 11.009 -12.139 -35.186 1.00 49.66 303 GLY A N 1
ATOM 2389 C CA . GLY A 1 303 ? 10.934 -12.190 -36.652 1.00 49.66 303 GLY A CA 1
ATOM 2390 C C . GLY A 1 303 ? 12.213 -11.672 -37.321 1.00 49.66 303 GLY A C 1
ATOM 2391 O O . GLY A 1 303 ? 12.144 -11.026 -38.369 1.00 49.66 303 GLY A O 1
ATOM 2392 N N . GLY A 1 304 ? 13.364 -11.942 -36.692 1.00 52.66 304 GLY A N 1
ATOM 2393 C CA . GLY A 1 304 ? 14.669 -11.407 -37.069 1.00 52.66 304 GLY A CA 1
ATOM 2394 C C . GLY A 1 304 ? 14.914 -9.999 -36.516 1.00 52.66 304 GLY A C 1
ATOM 2395 O O . GLY A 1 304 ? 14.037 -9.135 -36.541 1.00 52.66 304 GLY A O 1
ATOM 2396 N N . ARG A 1 305 ? 16.146 -9.751 -36.047 1.00 50.72 305 ARG A N 1
ATOM 2397 C CA . ARG A 1 305 ? 16.652 -8.462 -35.519 1.00 50.72 305 ARG A CA 1
ATOM 2398 C C . ARG A 1 305 ? 16.265 -7.218 -36.328 1.00 50.72 305 ARG A C 1
ATOM 2400 O O . ARG A 1 305 ? 16.225 -6.122 -35.771 1.00 50.72 305 ARG A O 1
ATOM 2407 N N . GLU A 1 306 ? 15.975 -7.376 -37.615 1.00 56.56 306 GLU A N 1
ATOM 2408 C CA . GLU A 1 306 ? 15.636 -6.276 -38.512 1.00 56.56 306 GLU A CA 1
ATOM 2409 C C . GLU A 1 306 ? 14.227 -5.698 -38.302 1.00 56.56 306 GLU A C 1
ATOM 2411 O O . GLU A 1 306 ? 14.009 -4.561 -38.695 1.00 56.56 306 GLU A O 1
ATOM 2416 N N . ASN A 1 307 ? 13.278 -6.385 -37.651 1.00 52.53 307 ASN A N 1
ATOM 2417 C CA . ASN A 1 307 ? 11.888 -5.895 -37.573 1.00 52.53 307 ASN A CA 1
ATOM 2418 C C . ASN A 1 307 ? 11.507 -5.165 -36.269 1.00 52.53 307 ASN A C 1
ATOM 2420 O O . ASN A 1 307 ? 10.724 -4.220 -36.332 1.00 52.53 307 ASN A O 1
ATOM 2424 N N . LEU A 1 308 ? 12.065 -5.507 -35.097 1.00 52.66 308 LEU A N 1
ATOM 2425 C CA . LEU A 1 308 ? 11.764 -4.748 -33.861 1.00 52.66 308 LEU A CA 1
ATOM 2426 C C . LEU A 1 308 ? 12.573 -3.453 -33.741 1.00 52.66 308 LEU A C 1
ATOM 2428 O O . LEU A 1 308 ? 12.063 -2.434 -33.279 1.00 52.66 308 LEU A O 1
ATOM 2432 N N . PHE A 1 309 ? 13.847 -3.494 -34.137 1.00 53.88 309 PHE A N 1
ATOM 2433 C CA . PHE A 1 309 ? 14.758 -2.355 -34.011 1.00 53.88 309 PHE A CA 1
ATOM 2434 C C . PHE A 1 309 ? 14.758 -1.450 -35.253 1.00 53.88 309 PHE A C 1
ATOM 2436 O O . PHE A 1 309 ? 15.345 -0.369 -35.210 1.00 53.88 309 PHE A O 1
ATOM 2443 N N . SER A 1 310 ? 14.057 -1.828 -36.334 1.00 51.41 310 SER A N 1
ATOM 2444 C CA . SER A 1 310 ? 13.786 -0.925 -37.467 1.00 51.41 310 SER A CA 1
ATOM 2445 C C . SER A 1 310 ? 12.622 0.031 -37.232 1.00 51.41 310 SER A C 1
ATOM 2447 O O . SER A 1 310 ? 12.363 0.880 -38.088 1.00 51.41 310 SER A O 1
ATOM 2449 N N . CYS A 1 311 ? 11.999 0.002 -36.046 1.00 51.09 311 CYS A N 1
ATOM 2450 C CA . CYS A 1 311 ? 11.240 1.132 -35.513 1.00 51.09 311 CYS A CA 1
ATOM 2451 C C . CYS A 1 311 ? 12.199 2.299 -35.204 1.00 51.09 311 CYS A C 1
ATOM 2453 O O . CYS A 1 311 ? 12.361 2.765 -34.075 1.00 51.09 311 CYS A O 1
ATOM 2455 N N . VAL A 1 312 ? 12.868 2.788 -36.248 1.00 56.03 312 VAL A N 1
ATOM 2456 C CA . VAL A 1 312 ? 13.568 4.055 -36.254 1.00 56.03 312 VAL A CA 1
ATOM 2457 C C . VAL A 1 312 ? 12.471 5.086 -36.104 1.00 56.03 312 VAL A C 1
ATOM 2459 O O . VAL A 1 312 ? 11.703 5.332 -37.036 1.00 56.03 312 VAL A O 1
ATOM 2462 N N . LEU A 1 313 ? 12.375 5.673 -34.911 1.00 57.28 313 LEU A N 1
ATOM 2463 C CA . LEU A 1 313 ? 11.533 6.836 -34.685 1.00 57.28 313 LEU A CA 1
ATOM 2464 C C . LEU A 1 313 ? 11.874 7.855 -35.769 1.00 57.28 313 LEU A C 1
ATOM 2466 O O . LEU A 1 313 ? 12.956 8.448 -35.768 1.00 57.28 313 LEU A O 1
ATOM 2470 N N . ASN A 1 314 ? 10.972 8.015 -36.734 1.00 61.38 314 ASN A N 1
ATOM 2471 C CA . ASN A 1 314 ? 11.214 8.890 -37.861 1.00 61.38 314 ASN A CA 1
ATOM 2472 C C . ASN A 1 314 ? 11.009 10.337 -37.396 1.00 61.38 314 ASN A C 1
ATOM 2474 O O . ASN A 1 314 ? 9.941 10.935 -37.531 1.00 61.38 314 ASN A O 1
ATOM 2478 N N . PHE A 1 315 ? 12.051 10.886 -36.772 1.00 62.69 315 PHE A N 1
ATOM 2479 C CA . PHE A 1 315 ? 12.040 12.222 -36.182 1.00 62.69 315 PHE A CA 1
ATOM 2480 C C . PHE A 1 315 ? 11.850 13.328 -37.222 1.00 62.69 315 PHE A C 1
ATOM 2482 O O . PHE A 1 315 ? 11.438 14.435 -36.858 1.00 62.69 315 PHE A O 1
ATOM 2489 N N . SER A 1 316 ? 12.166 13.060 -38.494 1.00 65.50 316 SER A N 1
ATOM 2490 C CA . SER A 1 316 ? 11.975 14.031 -39.568 1.00 65.50 316 SER A CA 1
ATOM 2491 C C . SER A 1 316 ? 10.515 14.102 -40.020 1.00 65.50 316 SER A C 1
ATOM 2493 O O . SER A 1 316 ? 10.068 15.195 -40.368 1.00 65.50 316 SER A O 1
ATOM 2495 N N . THR A 1 317 ? 9.749 13.008 -39.936 1.00 63.81 317 THR A N 1
ATOM 2496 C CA . THR A 1 317 ? 8.364 12.964 -40.439 1.00 63.81 317 THR A CA 1
ATOM 2497 C C . THR A 1 317 ? 7.287 13.022 -39.353 1.00 63.81 317 THR A C 1
ATOM 2499 O O . THR A 1 317 ? 6.226 13.589 -39.605 1.00 63.81 317 THR A O 1
ATOM 2502 N N . CYS A 1 318 ? 7.535 12.528 -38.133 1.00 70.62 318 CYS A N 1
ATOM 2503 C CA . CYS A 1 318 ? 6.514 12.493 -37.080 1.00 70.62 318 CYS A CA 1
ATOM 2504 C C . CYS A 1 318 ? 6.605 13.709 -36.140 1.00 70.62 318 CYS A C 1
ATOM 2506 O O . CYS A 1 318 ? 7.406 13.770 -35.197 1.00 70.62 318 CYS A O 1
ATOM 2508 N N . LYS A 1 319 ? 5.754 14.709 -36.398 1.00 79.31 319 LYS A N 1
ATOM 2509 C CA . LYS A 1 319 ? 5.663 15.950 -35.611 1.00 79.31 319 LYS A CA 1
ATOM 2510 C C . LYS A 1 319 ? 5.311 15.668 -34.149 1.00 79.31 319 LYS A C 1
ATOM 2512 O O . LYS A 1 319 ? 5.835 16.350 -33.268 1.00 79.31 319 LYS A O 1
ATOM 2517 N N . GLU A 1 320 ? 4.465 14.677 -33.912 1.00 76.56 320 GLU A N 1
ATOM 2518 C CA . GLU A 1 320 ? 3.948 14.240 -32.618 1.00 76.56 320 GLU A CA 1
ATOM 2519 C C . GLU A 1 320 ? 5.083 13.668 -31.759 1.00 76.56 320 GLU A C 1
ATOM 2521 O O . GLU A 1 320 ? 5.319 14.152 -30.653 1.00 76.56 320 GLU A O 1
ATOM 2526 N N . THR A 1 321 ? 5.894 12.762 -32.319 1.00 71.94 321 THR A N 1
ATOM 2527 C CA . THR A 1 321 ? 7.092 12.207 -31.656 1.00 71.94 321 THR A CA 1
ATOM 2528 C C . THR A 1 321 ? 8.068 13.311 -31.239 1.00 71.94 321 THR A C 1
ATOM 2530 O O . THR A 1 321 ? 8.617 13.306 -30.137 1.00 71.94 321 THR A O 1
ATOM 2533 N N . ARG A 1 322 ? 8.258 14.325 -32.092 1.00 74.62 322 ARG A N 1
ATOM 2534 C CA . ARG A 1 322 ? 9.115 15.479 -31.782 1.00 74.62 322 ARG A CA 1
ATOM 2535 C C . ARG A 1 322 ? 8.531 16.389 -30.695 1.00 74.62 322 ARG A C 1
ATOM 2537 O O . ARG A 1 322 ? 9.287 17.106 -30.041 1.00 74.62 322 ARG A O 1
ATOM 2544 N N . LEU A 1 323 ? 7.209 16.421 -30.525 1.00 76.75 323 LEU A N 1
ATOM 2545 C CA . LEU A 1 323 ? 6.550 17.170 -29.451 1.00 76.75 323 LEU A CA 1
ATOM 2546 C C . LEU A 1 323 ? 6.610 16.419 -28.115 1.00 76.75 323 LEU A C 1
ATOM 2548 O O . LEU A 1 323 ? 6.779 17.063 -27.084 1.00 76.75 323 LEU A O 1
ATOM 2552 N N . ALA A 1 324 ? 6.567 15.085 -28.143 1.00 71.44 324 ALA A N 1
ATOM 2553 C CA . ALA A 1 324 ? 6.661 14.225 -26.963 1.00 71.44 324 ALA A CA 1
ATOM 2554 C C . ALA A 1 324 ? 8.068 14.169 -26.325 1.00 71.44 324 ALA A C 1
ATOM 2556 O O . ALA A 1 324 ? 8.226 13.654 -25.221 1.00 71.44 324 ALA A O 1
ATOM 2557 N N . GLN A 1 325 ? 9.100 14.721 -26.977 1.00 72.06 325 GLN A N 1
ATOM 2558 C CA . GLN A 1 325 ? 10.482 14.765 -26.471 1.00 72.06 325 GLN A CA 1
ATOM 2559 C C . GLN A 1 325 ? 10.956 16.204 -26.192 1.00 72.06 325 GLN A C 1
ATOM 2561 O O . GLN A 1 325 ? 11.865 16.704 -26.865 1.00 72.06 325 GLN A O 1
ATOM 2566 N N . PRO A 1 326 ? 10.383 16.906 -25.194 1.00 68.75 326 PRO A N 1
ATOM 2567 C CA . PRO A 1 326 ? 10.715 18.306 -24.916 1.00 68.75 326 PRO A CA 1
ATOM 2568 C C . PRO A 1 326 ? 12.193 18.510 -24.553 1.00 68.75 326 PRO A C 1
ATOM 2570 O O . PRO A 1 326 ? 12.757 19.561 -24.859 1.00 68.75 326 PRO A O 1
ATOM 2573 N N . HIS A 1 327 ? 12.846 17.486 -23.992 1.00 71.19 327 HIS A N 1
ATOM 2574 C CA . HIS A 1 327 ? 14.269 17.511 -23.648 1.00 71.19 327 HIS A CA 1
ATOM 2575 C C . HIS A 1 327 ? 15.178 17.712 -24.873 1.00 71.19 327 HIS A C 1
ATOM 2577 O O . HIS A 1 327 ? 16.211 18.355 -24.749 1.00 71.19 327 HIS A O 1
ATOM 2583 N N . LYS A 1 328 ? 14.784 17.269 -26.079 1.00 69.25 328 LYS A N 1
ATOM 2584 C CA . LYS A 1 328 ? 15.572 17.513 -27.305 1.00 69.25 328 LYS A CA 1
ATOM 2585 C C . LYS A 1 328 ? 15.601 18.981 -27.731 1.00 69.25 328 LYS A C 1
ATOM 2587 O O . LYS A 1 328 ? 16.468 19.377 -28.502 1.00 69.25 328 LYS A O 1
ATOM 2592 N N . ARG A 1 329 ? 14.652 19.793 -27.255 1.00 68.25 329 ARG A N 1
ATOM 2593 C CA . ARG A 1 329 ? 14.638 21.249 -27.475 1.00 68.25 329 ARG A CA 1
ATOM 2594 C C . ARG A 1 329 ? 15.396 22.009 -26.391 1.00 68.25 329 ARG A C 1
ATOM 2596 O O . ARG A 1 329 ? 15.678 23.190 -26.571 1.00 68.25 329 ARG A O 1
ATOM 2603 N N . GLN A 1 330 ? 15.702 21.359 -25.272 1.00 68.44 330 GLN A N 1
ATOM 2604 C CA . GLN A 1 330 ? 16.454 21.962 -24.183 1.00 68.44 330 GLN A CA 1
ATOM 2605 C C . GLN A 1 330 ? 17.940 21.753 -24.419 1.00 68.44 330 GLN A C 1
ATOM 2607 O O . GLN A 1 330 ? 18.465 20.652 -24.313 1.00 68.44 330 GLN A O 1
ATOM 2612 N N . THR A 1 331 ? 18.630 22.844 -24.729 1.00 73.06 331 THR A N 1
ATOM 2613 C CA . THR A 1 331 ? 20.074 22.850 -24.983 1.00 73.06 331 THR A CA 1
ATOM 2614 C C . THR A 1 331 ? 20.897 22.606 -23.719 1.00 73.06 331 THR A C 1
ATOM 2616 O O . THR A 1 331 ? 22.051 22.202 -23.808 1.00 73.06 331 THR A O 1
ATOM 2619 N N . SER A 1 332 ? 20.326 22.837 -22.532 1.00 80.00 332 SER A N 1
ATOM 2620 C CA . SER A 1 332 ? 20.941 22.466 -21.254 1.00 80.00 332 SER A CA 1
ATOM 2621 C C . SER A 1 332 ? 19.907 22.322 -20.139 1.00 80.00 332 SER A C 1
ATOM 2623 O O . SER A 1 332 ? 18.899 23.029 -20.129 1.00 80.00 332 SER A O 1
ATOM 2625 N N . ILE A 1 333 ? 20.200 21.499 -19.127 1.00 71.75 333 ILE A N 1
ATOM 2626 C CA . ILE A 1 333 ? 19.393 21.420 -17.895 1.00 71.75 333 ILE A CA 1
ATOM 2627 C C . ILE A 1 333 ? 19.275 22.786 -17.200 1.00 71.75 333 ILE A C 1
ATOM 2629 O O . ILE A 1 333 ? 18.239 23.123 -16.634 1.00 71.75 333 ILE A O 1
ATOM 2633 N N . ARG A 1 334 ? 20.308 23.631 -17.336 1.00 72.38 334 ARG A N 1
ATOM 2634 C CA . ARG A 1 334 ? 20.327 24.999 -16.809 1.00 72.38 334 ARG A CA 1
ATOM 2635 C C . ARG A 1 334 ? 19.214 25.848 -17.422 1.00 72.38 334 ARG A C 1
ATOM 2637 O O . ARG A 1 334 ? 18.577 26.591 -16.690 1.00 72.38 334 ARG A O 1
ATOM 2644 N N . SER A 1 335 ? 18.920 25.678 -18.715 1.00 72.25 335 SER A N 1
ATOM 2645 C CA . SER A 1 335 ? 17.819 26.382 -19.393 1.00 72.25 335 SER A CA 1
ATOM 2646 C C . SER A 1 335 ? 16.427 26.034 -18.845 1.00 72.25 335 SER A C 1
ATOM 2648 O O . SER A 1 335 ? 15.526 26.869 -18.907 1.00 72.25 335 SER A O 1
ATOM 2650 N N . PHE A 1 336 ? 16.258 24.843 -18.253 1.00 66.25 336 PHE A N 1
ATOM 2651 C CA . PHE A 1 336 ? 15.019 24.443 -17.575 1.00 66.25 336 PHE A CA 1
ATOM 2652 C C . PHE A 1 336 ? 14.782 25.292 -16.321 1.00 66.25 336 PHE A C 1
ATOM 2654 O O . PHE A 1 336 ? 13.677 25.773 -16.087 1.00 66.25 336 PHE A O 1
ATOM 2661 N N . PHE A 1 337 ? 15.840 25.513 -15.535 1.00 72.81 337 PHE A N 1
ATOM 2662 C CA . PHE A 1 337 ? 15.767 26.207 -14.248 1.00 72.81 337 PHE A CA 1
ATOM 2663 C C . PHE A 1 337 ? 15.934 27.731 -14.348 1.00 72.81 337 PHE A C 1
ATOM 2665 O O . PHE A 1 337 ? 15.527 28.447 -13.439 1.00 72.81 337 PHE A O 1
ATOM 2672 N N . THR A 1 338 ? 16.493 28.260 -15.441 1.00 71.38 338 THR A N 1
ATOM 2673 C CA . THR A 1 338 ? 16.683 29.713 -15.627 1.00 71.38 338 THR A CA 1
ATOM 2674 C C . THR A 1 338 ? 15.522 30.412 -16.346 1.00 71.38 338 THR A C 1
ATOM 2676 O O . THR A 1 338 ? 15.464 31.642 -16.363 1.00 71.38 338 THR A O 1
ATOM 2679 N N . GLY A 1 339 ? 14.573 29.661 -16.916 1.00 56.84 339 GLY A N 1
ATOM 2680 C CA . GLY A 1 339 ? 13.566 30.172 -17.855 1.00 56.84 339 GLY A CA 1
ATOM 2681 C C . GLY A 1 339 ? 12.421 31.028 -17.289 1.00 56.84 339 GLY A C 1
ATOM 2682 O O . GLY A 1 339 ? 11.647 31.561 -18.079 1.00 56.84 339 GLY A O 1
ATOM 2683 N N . GLN A 1 340 ? 12.283 31.198 -15.969 1.00 56.66 340 GLN A N 1
ATOM 2684 C CA . GLN A 1 340 ? 11.153 31.953 -15.388 1.00 56.66 340 GLN A CA 1
ATOM 2685 C C . GLN A 1 340 ? 11.499 33.341 -14.831 1.00 56.66 340 GLN A C 1
ATOM 2687 O O . GLN A 1 340 ? 10.590 34.127 -14.582 1.00 56.66 340 GLN A O 1
ATOM 2692 N N . ALA A 1 341 ? 12.777 33.705 -14.697 1.00 56.12 341 ALA A N 1
ATOM 2693 C CA . ALA A 1 341 ? 13.142 34.969 -14.045 1.00 56.12 341 ALA A CA 1
ATOM 2694 C C . ALA A 1 341 ? 13.003 36.222 -14.939 1.00 56.12 341 ALA A C 1
ATOM 2696 O O . ALA A 1 341 ? 13.003 37.334 -14.424 1.00 56.12 341 ALA A O 1
ATOM 2697 N N . ASN A 1 342 ? 12.861 36.071 -16.264 1.00 52.88 342 ASN A N 1
ATOM 2698 C CA . ASN A 1 342 ? 12.907 37.194 -17.216 1.00 52.88 342 ASN A CA 1
ATOM 2699 C C . ASN A 1 342 ? 11.683 37.317 -18.133 1.00 52.88 342 ASN A C 1
ATOM 2701 O O . ASN A 1 342 ? 11.760 37.981 -19.169 1.00 52.88 342 ASN A O 1
ATOM 2705 N N . ALA A 1 343 ? 10.537 36.732 -17.771 1.00 55.59 343 ALA A N 1
ATOM 2706 C CA . ALA A 1 343 ? 9.280 37.056 -18.441 1.00 55.59 343 ALA A CA 1
ATOM 2707 C C . ALA A 1 343 ? 8.887 38.504 -18.093 1.00 55.59 343 ALA A C 1
ATOM 2709 O O . ALA A 1 343 ? 8.080 38.749 -17.198 1.00 55.59 343 ALA A O 1
ATOM 2710 N N . LYS A 1 344 ? 9.504 39.474 -18.783 1.00 48.47 344 LYS A N 1
ATOM 2711 C CA . LYS A 1 344 ? 9.114 40.882 -18.759 1.00 48.47 344 LYS A CA 1
ATOM 2712 C C . LYS A 1 344 ? 7.621 40.936 -19.062 1.00 48.47 344 LYS A C 1
ATOM 2714 O O . LYS A 1 344 ? 7.196 40.640 -20.179 1.00 48.47 344 LYS A O 1
ATOM 2719 N N . LEU A 1 345 ? 6.837 41.291 -18.046 1.00 53.56 345 LEU A N 1
ATOM 2720 C CA . LEU A 1 345 ? 5.459 41.732 -18.217 1.00 53.56 345 LEU A CA 1
ATOM 2721 C C . LEU A 1 345 ? 5.438 42.751 -19.365 1.00 53.56 345 LEU A C 1
ATOM 2723 O O . LEU A 1 345 ? 6.290 43.642 -19.375 1.00 53.56 345 LEU A O 1
ATOM 2727 N N . PRO A 1 346 ? 4.521 42.624 -20.341 1.00 51.50 346 PRO A N 1
ATOM 2728 C CA . PRO A 1 346 ? 4.466 43.554 -21.454 1.00 51.50 346 PRO A CA 1
ATOM 2729 C C . PRO A 1 346 ? 4.277 44.965 -20.899 1.00 51.50 346 PRO A C 1
ATOM 2731 O O . PRO A 1 346 ? 3.284 45.258 -20.227 1.00 51.50 346 PRO A O 1
ATOM 2734 N N . GLU A 1 347 ? 5.270 45.817 -21.147 1.00 55.12 347 GLU A N 1
ATOM 2735 C CA . GLU A 1 347 ? 5.250 47.228 -20.797 1.00 55.12 347 GLU A CA 1
ATOM 2736 C C . GLU A 1 347 ? 3.971 47.842 -21.368 1.00 55.12 347 GLU A C 1
ATOM 2738 O O . GLU A 1 347 ? 3.736 47.840 -22.580 1.00 55.12 347 GLU A O 1
ATOM 2743 N N . LYS A 1 348 ? 3.104 48.339 -20.479 1.00 51.31 348 LYS A N 1
ATOM 2744 C CA . LYS A 1 348 ? 1.945 49.139 -20.870 1.00 51.31 348 LYS A CA 1
ATOM 2745 C C . LYS A 1 348 ? 2.461 50.352 -21.638 1.00 51.31 348 LYS A C 1
ATOM 2747 O O . LYS A 1 348 ? 2.942 51.316 -21.048 1.00 51.31 348 LYS A O 1
ATOM 2752 N N . ARG A 1 349 ? 2.334 50.292 -22.961 1.00 47.25 349 ARG A N 1
ATOM 2753 C CA . ARG A 1 349 ? 2.552 51.400 -23.888 1.00 47.25 349 ARG A CA 1
ATOM 2754 C C . ARG A 1 349 ? 1.694 52.583 -23.418 1.00 47.25 349 ARG A C 1
ATOM 2756 O O . ARG A 1 349 ? 0.471 52.534 -23.524 1.00 47.25 349 ARG A O 1
ATOM 2763 N N . LYS A 1 350 ? 2.326 53.618 -22.850 1.00 47.84 350 LYS A N 1
ATOM 2764 C CA . LYS A 1 350 ? 1.682 54.905 -22.552 1.00 47.84 350 LYS A CA 1
ATOM 2765 C C . LYS A 1 350 ? 1.206 55.502 -23.878 1.00 47.84 350 LYS A C 1
ATOM 2767 O O . LYS A 1 350 ? 2.014 55.994 -24.657 1.00 47.84 350 LYS A O 1
ATOM 2772 N N . GLN A 1 351 ? -0.094 55.419 -24.147 1.00 42.97 351 GLN A N 1
ATOM 2773 C CA . GLN A 1 351 ? -0.740 56.231 -25.171 1.00 42.97 351 GLN A CA 1
ATOM 2774 C C . GLN A 1 351 ? -0.958 57.627 -24.587 1.00 42.97 351 GLN A C 1
ATOM 2776 O O . GLN A 1 351 ? -1.805 57.830 -23.722 1.00 42.97 351 GLN A O 1
ATOM 2781 N N . THR A 1 352 ? -0.158 58.584 -25.041 1.00 45.69 352 THR A N 1
ATOM 2782 C CA . THR A 1 352 ? -0.503 60.004 -24.998 1.00 45.69 352 THR A CA 1
ATOM 2783 C C . THR A 1 352 ? -1.491 60.280 -26.126 1.00 45.69 352 THR A C 1
ATOM 2785 O O . THR A 1 352 ? -1.162 60.062 -27.291 1.00 45.69 352 THR A O 1
ATOM 2788 N N . GLY A 1 353 ? -2.690 60.750 -25.792 1.00 44.91 353 GLY A N 1
ATOM 2789 C CA . GLY A 1 353 ? -3.662 61.212 -26.777 1.00 44.91 353 GLY A CA 1
ATOM 2790 C C . GLY A 1 353 ? -4.808 61.976 -26.124 1.00 44.91 353 GLY A C 1
ATOM 2791 O O . GLY A 1 353 ? -5.649 61.387 -25.453 1.00 44.91 353 GLY A O 1
ATOM 2792 N N . SER A 1 354 ? -4.815 63.292 -26.314 1.00 43.06 354 SER A N 1
ATOM 2793 C CA . SER A 1 354 ? -5.921 64.203 -26.020 1.00 43.06 354 SER A CA 1
ATOM 2794 C C . SER A 1 354 ? -7.107 63.992 -26.974 1.00 43.06 354 SER A C 1
ATOM 2796 O O . SER A 1 354 ? -6.888 63.934 -28.178 1.00 43.06 354 SER A O 1
ATOM 2798 N N . HIS A 1 355 ? -8.322 63.979 -26.400 1.00 42.62 355 HIS A N 1
ATOM 2799 C CA . HIS A 1 355 ? -9.669 64.251 -26.966 1.00 42.62 355 HIS A CA 1
ATOM 2800 C C . HIS A 1 355 ? -10.092 63.482 -28.245 1.00 42.62 355 HIS A C 1
ATOM 2802 O O . HIS A 1 355 ? -9.481 63.595 -29.294 1.00 42.62 355 HIS A O 1
ATOM 2808 N N . SER A 1 356 ? -11.196 62.725 -28.279 1.00 42.00 356 SER A N 1
ATOM 2809 C CA . SER A 1 356 ? -12.588 63.187 -28.144 1.00 42.00 356 SER A CA 1
ATOM 2810 C C . SER A 1 356 ? -13.579 62.003 -28.295 1.00 42.00 356 SER A C 1
ATOM 2812 O O . SER A 1 356 ? -13.207 60.909 -28.708 1.00 42.00 356 SER A O 1
ATOM 2814 N N . ASN A 1 357 ? -14.829 62.262 -27.904 1.00 46.69 357 ASN A N 1
ATOM 2815 C CA . ASN A 1 357 ? -16.027 61.418 -27.753 1.00 46.69 357 ASN A CA 1
ATOM 2816 C C . ASN A 1 357 ? -16.313 60.293 -28.781 1.00 46.69 357 ASN A C 1
ATOM 2818 O O . ASN A 1 357 ? -16.352 60.556 -29.977 1.00 46.69 357 ASN A O 1
ATOM 2822 N N . ASN A 1 358 ? -16.695 59.094 -28.301 1.00 40.66 358 ASN A N 1
ATOM 2823 C CA . ASN A 1 358 ? -18.061 58.510 -28.372 1.00 40.66 358 ASN A CA 1
ATOM 2824 C C . ASN A 1 358 ? -18.100 56.963 -28.239 1.00 40.66 358 ASN A C 1
ATOM 2826 O O . ASN A 1 358 ? -17.341 56.248 -28.879 1.00 40.66 358 ASN A O 1
ATOM 2830 N N . HIS A 1 359 ? -19.098 56.507 -27.466 1.00 37.72 359 HIS A N 1
ATOM 2831 C CA . HIS A 1 359 ? -19.755 55.186 -27.360 1.00 37.72 359 HIS A CA 1
ATOM 2832 C C . HIS A 1 359 ? -19.014 53.894 -26.918 1.00 37.72 359 HIS A C 1
ATOM 2834 O O . HIS A 1 359 ? -17.865 53.656 -27.281 1.00 37.72 359 HIS A O 1
ATOM 2840 N N . PRO A 1 360 ? -19.697 53.003 -26.149 1.00 52.53 360 PRO A N 1
ATOM 2841 C CA . PRO A 1 360 ? -19.108 51.794 -25.582 1.00 52.53 360 PRO A CA 1
ATOM 2842 C C . PRO A 1 360 ? -19.411 50.544 -26.425 1.00 52.53 360 PRO A C 1
ATOM 2844 O O . PRO A 1 360 ? -20.560 50.282 -26.774 1.00 52.53 360 PRO A O 1
ATOM 2847 N N . VAL A 1 361 ? -18.402 49.701 -26.659 1.00 40.56 361 VAL A N 1
ATOM 2848 C CA . VAL A 1 361 ? -18.612 48.307 -27.081 1.00 40.56 361 VAL A CA 1
ATOM 2849 C C . VAL A 1 361 ? -17.799 47.377 -26.183 1.00 40.56 361 VAL A C 1
ATOM 2851 O O . VAL A 1 361 ? -16.581 47.487 -26.056 1.00 40.56 361 VAL A O 1
ATOM 2854 N N . ASN A 1 362 ? -18.525 46.465 -25.538 1.00 53.03 362 ASN A N 1
ATOM 2855 C CA . ASN A 1 362 ? -18.042 45.374 -24.699 1.00 53.03 362 ASN A CA 1
ATOM 2856 C C . ASN A 1 362 ? -16.995 44.508 -25.419 1.00 53.03 362 ASN A C 1
ATOM 2858 O O . ASN A 1 362 ? -17.324 43.815 -26.380 1.00 53.03 362 ASN A O 1
ATOM 2862 N N . ALA A 1 363 ? -15.772 44.439 -24.884 1.00 39.66 363 ALA A N 1
ATOM 2863 C CA . ALA A 1 363 ? -14.781 43.440 -25.280 1.00 39.66 363 ALA A CA 1
ATOM 2864 C C . ALA A 1 363 ? -14.439 42.525 -24.093 1.00 39.66 363 ALA A C 1
ATOM 2866 O O . ALA A 1 363 ? -13.806 42.922 -23.113 1.00 39.66 363 ALA A O 1
ATOM 2867 N N . LYS A 1 364 ? -14.898 41.273 -24.198 1.00 49.22 364 LYS A N 1
ATOM 2868 C CA . LYS A 1 364 ? -14.655 40.170 -23.262 1.00 49.22 364 LYS A CA 1
ATOM 2869 C C . LYS A 1 364 ? -13.150 39.892 -23.139 1.00 49.22 364 LYS A C 1
ATOM 2871 O O . LYS A 1 364 ? -12.494 39.567 -24.125 1.00 49.22 364 LYS A O 1
ATOM 2876 N N . LYS A 1 365 ? -12.616 39.951 -21.915 1.00 40.56 365 LYS A N 1
ATOM 2877 C CA . LYS A 1 365 ? -11.261 39.476 -21.587 1.00 40.56 365 LYS A CA 1
ATOM 2878 C C . LYS A 1 365 ? -11.205 37.950 -21.725 1.00 40.56 365 LYS A C 1
ATOM 2880 O O . LYS A 1 365 ? -11.920 37.241 -21.019 1.00 40.56 365 LYS A O 1
ATOM 2885 N N . SER A 1 366 ? -10.352 37.444 -22.611 1.00 48.53 366 SER A N 1
ATOM 2886 C CA . SER A 1 366 ? -10.059 36.014 -22.719 1.00 48.53 366 SER A CA 1
ATOM 2887 C C . SER A 1 366 ? -9.116 35.581 -21.588 1.00 48.53 366 SER A C 1
ATOM 2889 O O . SER A 1 366 ? -8.099 36.219 -21.317 1.00 48.53 366 SER A O 1
ATOM 2891 N N . LYS A 1 367 ? -9.490 34.505 -20.884 1.00 50.12 367 LYS A N 1
ATOM 2892 C CA . LYS A 1 367 ? -8.686 33.897 -19.814 1.00 50.12 367 LYS A CA 1
ATOM 2893 C C . LYS A 1 367 ? -7.425 33.224 -20.392 1.00 50.12 367 LYS A C 1
ATOM 2895 O O . LYS A 1 367 ? -7.477 32.714 -21.515 1.00 50.12 367 LYS A O 1
ATOM 2900 N N . PRO A 1 368 ? -6.311 33.180 -19.637 1.00 42.47 368 PRO A N 1
ATOM 2901 C CA . PRO A 1 368 ? -5.109 32.467 -20.049 1.00 42.47 368 PRO A CA 1
ATOM 2902 C C . PRO A 1 368 ? -5.399 30.967 -20.176 1.00 42.47 368 PRO A C 1
ATOM 2904 O O . PRO A 1 368 ? -6.058 30.362 -19.331 1.00 42.47 368 PRO A O 1
ATOM 2907 N N . LYS A 1 369 ? -4.933 30.387 -21.282 1.00 43.03 369 LYS A N 1
ATOM 2908 C CA . LYS A 1 369 ? -5.143 28.983 -21.644 1.00 43.03 369 LYS A CA 1
ATOM 2909 C C . LYS A 1 369 ? -4.306 28.096 -20.715 1.00 43.03 369 LYS A C 1
ATOM 2911 O O . LYS A 1 369 ? -3.090 28.252 -20.660 1.00 43.03 369 LYS A O 1
ATOM 2916 N N . GLY A 1 370 ? -4.975 27.211 -19.977 1.00 45.03 370 GLY A N 1
ATOM 2917 C CA . GLY A 1 370 ? -4.363 26.290 -19.018 1.00 45.03 370 GLY A CA 1
ATOM 2918 C C . GLY A 1 370 ? -3.613 25.116 -19.658 1.00 45.03 370 GLY A C 1
ATOM 2919 O O . GLY A 1 370 ? -3.696 24.872 -20.863 1.00 45.03 370 GLY A O 1
ATOM 2920 N N . LEU A 1 371 ? -2.906 24.382 -18.794 1.00 46.06 371 LEU A N 1
ATOM 2921 C CA . LEU A 1 371 ? -1.969 23.280 -19.063 1.00 46.06 371 LEU A CA 1
ATOM 2922 C C . LEU A 1 371 ? -2.511 22.142 -19.960 1.00 46.06 371 LEU A C 1
ATOM 2924 O O . LEU A 1 371 ? -1.722 21.405 -20.544 1.00 46.06 371 LEU A O 1
ATOM 2928 N N . LEU A 1 372 ? -3.835 22.017 -20.113 1.00 47.84 372 LEU A N 1
ATOM 2929 C CA . LEU A 1 372 ? -4.494 20.932 -20.855 1.00 47.84 372 LEU A CA 1
ATOM 2930 C C . LEU A 1 372 ? -4.142 20.858 -22.350 1.00 47.84 372 LEU A C 1
ATOM 2932 O O . LEU A 1 372 ? -4.330 19.814 -22.961 1.00 47.84 372 LEU A O 1
ATOM 2936 N N . LYS A 1 373 ? -3.591 21.914 -22.961 1.00 51.06 373 LYS A N 1
ATOM 2937 C CA . LYS A 1 373 ? -3.212 21.862 -24.386 1.00 51.06 373 LYS A CA 1
ATOM 2938 C C . LYS A 1 373 ? -1.975 20.991 -24.668 1.00 51.06 373 LYS A C 1
ATOM 2940 O O . LYS A 1 373 ? -1.709 20.694 -25.828 1.00 51.06 373 LYS A O 1
ATOM 2945 N N . TYR A 1 374 ? -1.209 20.613 -23.643 1.00 49.81 374 TYR A N 1
ATOM 2946 C CA . TYR A 1 374 ? -0.006 19.789 -23.811 1.00 49.81 374 TYR A CA 1
ATOM 2947 C C . TYR A 1 374 ? -0.279 18.284 -23.828 1.00 49.81 374 TYR A C 1
ATOM 2949 O O . TYR A 1 374 ? 0.602 17.539 -24.242 1.00 49.81 374 TYR A O 1
ATOM 2957 N N . PHE A 1 375 ? -1.483 17.851 -23.444 1.00 46.88 375 PHE A N 1
ATOM 2958 C CA . PHE A 1 375 ? -1.829 16.429 -23.352 1.00 46.88 375 PHE A CA 1
ATOM 2959 C C . PHE A 1 375 ? -2.855 15.949 -24.385 1.00 46.88 375 PHE A C 1
ATOM 2961 O O . PHE A 1 375 ? -3.276 14.806 -24.312 1.00 46.88 375 PHE A O 1
ATOM 2968 N N . GLY A 1 376 ? -3.162 16.767 -25.399 1.00 42.72 376 GLY A N 1
ATOM 2969 C CA . GLY A 1 376 ? -3.906 16.325 -26.585 1.00 42.72 376 GLY A CA 1
ATOM 2970 C C . GLY A 1 376 ? -5.394 16.059 -26.346 1.00 42.72 376 GLY A C 1
ATOM 2971 O O . GLY A 1 376 ? -5.844 15.828 -25.232 1.00 42.72 376 GLY A O 1
ATOM 2972 N N . SER A 1 377 ? -6.166 16.199 -27.416 1.00 37.31 377 SER A N 1
ATOM 2973 C CA . SER A 1 377 ? -7.583 15.848 -27.564 1.00 37.31 377 SER A CA 1
ATOM 2974 C C . SER A 1 377 ? -7.672 14.854 -28.704 1.00 37.31 377 SER A C 1
ATOM 2976 O O . SER A 1 377 ? -6.845 15.032 -29.634 1.00 37.31 377 SER A O 1
#

Radius of gyration: 29.95 Å; chains: 1; bounding box: 64×109×73 Å

pLDDT: mean 74.96, std 18.58, range [34.78, 97.56]

Secondary structure (DSSP, 8-state):
-GGGG-EEEEEEEE-TTT--EEEEEEEEEEEPPSS--SSS---TTPEEEEEEEEESSHHHHHHTT-EEEEE-TTS-EEEEESPPPHHHHHHHHHHHH-----HHHHHHHHHHH---SS-HHHHHHHHHHHHHS-EEEHHHHH-TT--S--SEE-GGGTGGGTT-EE-----EEEGGGGGGBPP-PPPGGGTTTSS-------------PPPPP-PPPTTTT-TTGGGTSSS-TT-HHHHHHHHTTTTTS-PPPTTS--PPPPPHHHHGGG-SS--SEEE---TTT-SB-EEE-PBP--TTTTTSHHHHTT----TTT-HHHHHS-GGGG-S-HHHHHHTTTT--PPP----------------PPPPPPPGGGGS--

Organism: NCBI:txid215587

Sequence (377 aa):
YCLKYRQAVVEKSTSSASGEIREKFRAKIPILSFPMDYERPNFDNVKWVKIGELQDSKKDALDQFKTEEVCDEEGQIIYHGESFSVAKLSELLCAVSSYRLATEDAMVLSKNAGETRTAIPVRNIINEIMEKDGMVDAIRNLFPNIQDRYTCWHQYRNQRYENIGTRIDHFLVDKSLVNVFAGPKRPLSQLEHMNNVNEINTTKEPKEKPSSFRLRCGCDNLENRKSCNQQHKNSMEEGLCAATAAGRFQAAAFEGGGISQASQSANESQFGTPHTGIVYTPPKLSDHVGISLLLDEDDSIIGGRENLFSCVLNFSTCKETRLAQPHKRQTSIRSFFTGQANAKLPEKRKQTGSHSNNHPVNAKKSKPKGLLKYFGS